Protein AF-0000000072897239 (afdb_homodimer)

Secondary structure (DSSP, 8-state):
--EEEESS--GGG-EEEEEEEE-TTS-EEEEEEEEEEEEEEEEEEE----EEE-TT--EEEEEEEEEESPPEEEEEETTEE----STTEEEEEEEEESSSEEEEEEEEESS--GGG-EEEEEEEEETTEEEEEEEEEEESEEEEE-----EEEETTS-EEEE--EEEES--EEEEEESSS--EEEEE-TT-EEE--/--EEEESS--GGG-EEEEEEEE-TTS-EEEEEEEEEEEEEEEEEEE----EEE-TT--EEEEEEEEEESPPEEEEEETTEE----STTEEEEEEEE-SSS-EEEEEEEESS--GGG-EEEEEEEEETTEEEEEEEEEEESEEEEE-----EEEETTS-EEEE--EEEES--EEEEEESSS--EEEEE-TT-EEE--

InterPro domains:
  IPR003598 Immunoglobulin subtype 2 [SM00408] (54-129)
  IPR003599 Immunoglobulin domain subtype [SM00409] (48-140)
  IPR007110 Immunoglobulin-like domain [PS50835] (1-36)
  IPR007110 Immunoglobulin-like domain [PS50835] (42-138)
  IPR013098 Immunoglobulin I-set [PF07679] (42-139)
  IPR013783 Immunoglobulin-like fold [G3DSA:2.60.40.10] (1-39)
  IPR013783 Immunoglobulin-like fold [G3DSA:2.60.40.10] (40-143)
  IPR036179 Immunoglobulin-like domain superfamily [SSF48726] (2-42)
  IPR036179 Immunoglobulin-like domain superfamily [SSF48726] (40-144)
  IPR050958 Cell Adhesion and Cytoskeletal Organization [PTHR45080] (2-177)

Nearest PDB structures (foldseek):
  2v6h-assembly1_A-2  TM=7.473E-01  e=6.442E-07  Homo sapiens
  8dfq-assembly1_B  TM=5.834E-01  e=1.265E-07  Homo sapiens
  2e9w-assembly1_A  TM=5.810E-01  e=1.752E-07  Homo sapiens
  2x1w-assembly2_L  TM=7.475E-01  e=8.253E-06  Homo sapiens
  4pgz-assembly1_C-2  TM=6.631E-01  e=2.244E-06  Homo sapiens

Radius of gyration: 27.44 Å; Cα contacts (8 Å, |Δi|>4): 1107; chains: 2; bounding box: 54×80×51 Å

Sequence (392 aa):
MGQLSISSVQREDEGIYQCLASNDEGDWAQASAQLAIGAFPPHLKETFSRQVVHPGSSVSLKCLVSGTPLPHFTWTLDGFPLSPVSERYFLGQQQQTGHDDLVVAHLNITHVRVEDGGNYKCVAENPVGRVEHSANLHIYGAPYVRRMSTVVGVGGKRLELPCPVAGYPIEAITWGKGDNKNEIAFAEFNQIVRKTMGQLSISSVQREDEGIYQCLASNDEGDWAQASAQLAIGAFPPHLKETFSRQVVHPGSSVSLKCLVSGTPLPHFTWTLDGFPLSPVSERYFLGQQQQTGHDDLVVAHLNITHVRVEDGGNYKCVAENPVGRVEHSANLHIYGAPYVRRMSTVVGVGGKRLELPCPVAGYPIEAITWGKGDNKNEIAFAEFNQIVRKT

pLDDT: mean 88.02, std 13.95, range [40.12, 98.25]

Organism: NCBI:txid35525

Structure (mmCIF, N/CA/C/O backbone):
data_AF-0000000072897239-model_v1
#
loop_
_entity.id
_entity.type
_entity.pdbx_description
1 polymer 'Down Syndrome cell adhesion molecule protein 1'
#
loop_
_atom_site.group_PDB
_atom_site.id
_atom_site.type_symbol
_atom_site.label_atom_id
_atom_site.label_alt_id
_atom_site.label_comp_id
_atom_site.label_asym_id
_atom_site.label_entity_id
_atom_site.label_seq_id
_atom_site.pdbx_PDB_ins_code
_atom_site.Cartn_x
_atom_site.Cartn_y
_atom_site.Cartn_z
_atom_site.occupancy
_atom_site.B_iso_or_equiv
_atom_site.auth_seq_id
_atom_site.auth_comp_id
_atom_site.auth_asym_id
_atom_site.auth_atom_id
_atom_site.pdbx_PDB_model_num
ATOM 1 N N . MET A 1 1 ? 5.539 -25.922 -4.047 1 64.06 1 MET A N 1
ATOM 2 C CA . MET A 1 1 ? 5.664 -24.812 -4.984 1 64.06 1 MET A CA 1
ATOM 3 C C . MET A 1 1 ? 7.102 -24.297 -5.023 1 64.06 1 MET A C 1
ATOM 5 O O . MET A 1 1 ? 7.824 -24.375 -4.027 1 64.06 1 MET A O 1
ATOM 9 N N . GLY A 1 2 ? 7.828 -24.422 -6.129 1 78.75 2 GLY A N 1
ATOM 10 C CA . GLY A 1 2 ? 9.211 -23.984 -6.266 1 78.75 2 GLY A CA 1
ATOM 11 C C . GLY A 1 2 ? 9.336 -22.531 -6.691 1 78.75 2 GLY A C 1
ATOM 12 O O . GLY A 1 2 ? 9 -22.172 -7.824 1 78.75 2 GLY A O 1
ATOM 13 N N . GLN A 1 3 ? 9.531 -21.594 -5.703 1 85 3 GLN A N 1
ATOM 14 C CA . GLN A 1 3 ? 9.656 -20.172 -6.004 1 85 3 GLN A CA 1
ATOM 15 C C . GLN A 1 3 ? 11.078 -19.672 -5.742 1 85 3 GLN A C 1
ATOM 17 O O . GLN A 1 3 ? 11.734 -20.141 -4.805 1 85 3 GLN A O 1
ATOM 22 N N . LEU A 1 4 ? 11.461 -18.875 -6.684 1 86.19 4 LEU A N 1
ATOM 23 C CA . LEU A 1 4 ? 12.703 -18.141 -6.457 1 86.19 4 LEU A CA 1
ATOM 24 C C . LEU A 1 4 ? 12.445 -16.844 -5.707 1 86.19 4 LEU A C 1
ATOM 26 O O . LEU A 1 4 ? 11.547 -16.078 -6.07 1 86.19 4 LEU A O 1
ATOM 30 N N . SER A 1 5 ? 13.195 -16.609 -4.645 1 88.38 5 SER A N 1
ATOM 31 C CA . SER A 1 5 ? 13.023 -15.398 -3.855 1 88.38 5 SER A CA 1
ATOM 32 C C . SER A 1 5 ? 14.281 -14.539 -3.891 1 88.38 5 SER A C 1
ATOM 34 O O . SER A 1 5 ? 15.383 -15.023 -3.627 1 88.38 5 SER A O 1
ATOM 36 N N . ILE A 1 6 ? 14.031 -13.383 -4.301 1 87.31 6 ILE A N 1
ATOM 37 C CA . ILE A 1 6 ? 15.086 -12.367 -4.238 1 87.31 6 ILE A CA 1
ATOM 38 C C . ILE A 1 6 ? 14.719 -11.312 -3.203 1 87.31 6 ILE A C 1
ATOM 40 O O . ILE A 1 6 ? 13.734 -10.586 -3.367 1 87.31 6 ILE A O 1
ATOM 44 N N . SER A 1 7 ? 15.406 -11.125 -2.188 1 90.38 7 SER A N 1
ATOM 45 C CA . SER A 1 7 ? 15.062 -10.258 -1.065 1 90.38 7 SER A CA 1
ATOM 46 C C . SER A 1 7 ? 15.078 -8.789 -1.476 1 90.38 7 SER A C 1
ATOM 48 O O . SER A 1 7 ? 14.211 -8.016 -1.058 1 90.38 7 SER A O 1
ATOM 50 N N . SER A 1 8 ? 16.109 -8.484 -2.162 1 91.88 8 SER A N 1
ATOM 51 C CA . SER A 1 8 ? 16.281 -7.117 -2.648 1 91.88 8 SER A CA 1
ATOM 52 C C . SER A 1 8 ? 16.859 -7.105 -4.062 1 91.88 8 SER A C 1
ATOM 54 O O . SER A 1 8 ? 18.047 -7.324 -4.254 1 91.88 8 SER A O 1
ATOM 56 N N . VAL A 1 9 ? 15.984 -6.828 -4.902 1 91.75 9 VAL A N 1
ATOM 57 C CA . VAL A 1 9 ? 16.359 -6.883 -6.312 1 91.75 9 VAL A CA 1
ATOM 58 C C . VAL A 1 9 ? 17.422 -5.816 -6.609 1 91.75 9 VAL A C 1
ATOM 60 O O . VAL A 1 9 ? 17.25 -4.656 -6.227 1 91.75 9 VAL A O 1
ATOM 63 N N . GLN A 1 10 ? 18.516 -6.219 -7.176 1 91.06 10 GLN A N 1
ATOM 64 C CA . GLN A 1 10 ? 19.594 -5.34 -7.613 1 91.06 10 GLN A CA 1
ATOM 65 C C . GLN A 1 10 ? 19.844 -5.484 -9.109 1 91.06 10 GLN A C 1
ATOM 67 O O . GLN A 1 10 ? 19.359 -6.426 -9.742 1 91.06 10 GLN A O 1
ATOM 72 N N . ARG A 1 11 ? 20.656 -4.555 -9.656 1 87.69 11 ARG A N 1
ATOM 73 C CA . ARG A 1 11 ? 20.953 -4.59 -11.086 1 87.69 11 ARG A CA 1
ATOM 74 C C . ARG A 1 11 ? 21.656 -5.898 -11.469 1 87.69 11 ARG A C 1
ATOM 76 O O . ARG A 1 11 ? 21.438 -6.422 -12.562 1 87.69 11 ARG A O 1
ATOM 83 N N . GLU A 1 12 ? 22.438 -6.465 -10.562 1 87.12 12 GLU A N 1
ATOM 84 C CA . GLU A 1 12 ? 23.172 -7.703 -10.812 1 87.12 12 GLU A CA 1
ATOM 85 C C . GLU A 1 12 ? 22.219 -8.891 -10.93 1 87.12 12 GLU A C 1
ATOM 87 O O . GLU A 1 12 ? 22.609 -9.953 -11.43 1 87.12 12 GLU A O 1
ATOM 92 N N . ASP A 1 13 ? 21.047 -8.672 -10.406 1 88.75 13 ASP A N 1
ATOM 93 C CA . ASP A 1 13 ? 20.094 -9.773 -10.438 1 88.75 13 ASP A CA 1
ATOM 94 C C . ASP A 1 13 ? 19.469 -9.922 -11.82 1 88.75 13 ASP A C 1
ATOM 96 O O . ASP A 1 13 ? 18.828 -10.938 -12.125 1 88.75 13 ASP A O 1
ATOM 100 N N . GLU A 1 14 ? 19.656 -8.938 -12.672 1 89.5 14 GLU A N 1
ATOM 101 C CA . GLU A 1 14 ? 19.125 -9.039 -14.023 1 89.5 14 GLU A CA 1
ATOM 102 C C . GLU A 1 14 ? 19.719 -10.234 -14.758 1 89.5 14 GLU A C 1
ATOM 104 O O . GLU A 1 14 ? 20.875 -10.578 -14.562 1 89.5 14 GLU A O 1
ATOM 109 N N . GLY A 1 15 ? 18.906 -10.906 -15.594 1 89.12 15 GLY A N 1
ATOM 110 C CA . GLY A 1 15 ? 19.375 -12.055 -16.375 1 89.12 15 GLY A CA 1
ATOM 111 C C . GLY A 1 15 ? 18.281 -13.078 -16.625 1 89.12 15 GLY A C 1
ATOM 112 O O . GLY A 1 15 ? 17.094 -12.797 -16.422 1 89.12 15 GLY A O 1
ATOM 113 N N . ILE A 1 16 ? 18.719 -14.172 -17.125 1 90.75 16 ILE A N 1
ATOM 114 C CA . ILE A 1 16 ? 17.781 -15.242 -17.469 1 90.75 16 ILE A CA 1
ATOM 115 C C . ILE A 1 16 ? 17.781 -16.297 -16.359 1 90.75 16 ILE A C 1
ATOM 117 O O . ILE A 1 16 ? 18.828 -16.781 -15.945 1 90.75 16 ILE A O 1
ATOM 121 N N . TYR A 1 17 ? 16.656 -16.531 -15.875 1 89.56 17 TYR A N 1
ATOM 122 C CA . TYR A 1 17 ? 16.469 -17.562 -14.859 1 89.56 17 TYR A CA 1
ATOM 123 C C . TYR A 1 17 ? 15.688 -18.75 -15.43 1 89.56 17 TYR A C 1
ATOM 125 O O . TYR A 1 17 ? 14.742 -18.562 -16.203 1 89.56 17 TYR A O 1
ATOM 133 N N . GLN A 1 18 ? 16.141 -19.922 -15.031 1 89.88 18 GLN A N 1
ATOM 134 C CA . GLN A 1 18 ? 15.508 -21.156 -15.523 1 89.88 18 GLN A CA 1
ATOM 135 C C . GLN A 1 18 ? 15.078 -22.047 -14.367 1 89.88 18 GLN A C 1
ATOM 137 O O . GLN A 1 18 ? 15.812 -22.219 -13.391 1 89.88 18 GLN A O 1
ATOM 142 N N . CYS A 1 19 ? 13.898 -22.5 -14.391 1 90.38 19 CYS A N 1
ATOM 143 C CA . CYS A 1 19 ? 13.461 -23.484 -13.414 1 90.38 19 CYS A CA 1
ATOM 144 C C . CYS A 1 19 ? 13.234 -24.844 -14.086 1 90.38 19 CYS A C 1
ATOM 146 O O . CYS A 1 19 ? 12.828 -24.906 -15.242 1 90.38 19 CYS A O 1
ATOM 148 N N . LEU A 1 20 ? 13.602 -25.906 -13.367 1 90.69 20 LEU A N 1
ATOM 149 C CA . LEU A 1 20 ? 13.484 -27.281 -13.828 1 90.69 20 LEU A CA 1
ATOM 150 C C . LEU A 1 20 ? 12.68 -28.125 -12.828 1 90.69 20 LEU A C 1
ATOM 152 O O . LEU A 1 20 ? 12.984 -28.125 -11.633 1 90.69 20 LEU A O 1
ATOM 156 N N . ALA A 1 21 ? 11.633 -28.719 -13.258 1 91.56 21 ALA A N 1
ATOM 157 C CA . ALA A 1 21 ? 10.836 -29.625 -12.445 1 91.56 21 ALA A CA 1
ATOM 158 C C . ALA A 1 21 ? 11 -31.062 -12.898 1 91.56 21 ALA A C 1
ATOM 160 O O . ALA A 1 21 ? 11.039 -31.344 -14.102 1 91.56 21 ALA A O 1
ATOM 161 N N . SER A 1 22 ? 11.172 -31.938 -11.914 1 91.44 22 SER A N 1
ATOM 162 C CA . SER A 1 22 ? 11.336 -33.344 -12.25 1 91.44 22 SER A CA 1
ATOM 163 C C . SER A 1 22 ? 10.547 -34.25 -11.305 1 91.44 22 SER A C 1
ATOM 165 O O . SER A 1 22 ? 10.18 -33.812 -10.203 1 91.44 22 SER A O 1
ATOM 167 N N . ASN A 1 23 ? 10.18 -35.406 -11.812 1 91.62 23 ASN A N 1
ATOM 168 C CA . ASN A 1 23 ? 9.562 -36.406 -10.961 1 91.62 23 ASN A CA 1
ATOM 169 C C . ASN A 1 23 ? 10.477 -37.625 -10.758 1 91.62 23 ASN A C 1
ATOM 171 O O . ASN A 1 23 ? 11.625 -37.594 -11.203 1 91.62 23 ASN A O 1
ATOM 175 N N . ASP A 1 24 ? 9.992 -38.594 -10.023 1 91.56 24 ASP A N 1
ATOM 176 C CA . ASP A 1 24 ? 10.812 -39.75 -9.656 1 91.56 24 ASP A CA 1
ATOM 177 C C . ASP A 1 24 ? 10.945 -40.719 -10.82 1 91.56 24 ASP A C 1
ATOM 179 O O . ASP A 1 24 ? 11.805 -41.625 -10.805 1 91.56 24 ASP A O 1
ATOM 183 N N . GLU A 1 25 ? 10.164 -40.656 -11.891 1 94.25 25 GLU A N 1
ATOM 184 C CA . GLU A 1 25 ? 10.188 -41.531 -13.055 1 94.25 25 GLU A CA 1
ATOM 185 C C . GLU A 1 25 ? 11.211 -41.062 -14.086 1 94.25 25 GLU A C 1
ATOM 187 O O . GLU A 1 25 ? 11.43 -41.719 -15.102 1 94.25 25 GLU A O 1
ATOM 192 N N . GLY A 1 26 ? 11.703 -39.906 -13.875 1 91.12 26 GLY A N 1
ATOM 193 C CA . GLY A 1 26 ? 12.734 -39.406 -14.773 1 91.12 26 GLY A CA 1
ATOM 194 C C . GLY A 1 26 ? 12.211 -38.375 -15.742 1 91.12 26 GLY A C 1
ATOM 195 O O . GLY A 1 26 ? 12.961 -37.875 -16.594 1 91.12 26 GLY A O 1
ATOM 196 N N . ASP A 1 27 ? 10.945 -38.125 -15.695 1 94.75 27 ASP A N 1
ATOM 197 C CA . ASP A 1 27 ? 10.398 -37.062 -16.531 1 94.75 27 ASP A CA 1
ATOM 198 C C . ASP A 1 27 ? 10.789 -35.656 -16 1 94.75 27 ASP A C 1
ATOM 200 O O . ASP A 1 27 ? 10.945 -35.5 -14.797 1 94.75 27 ASP A O 1
ATOM 204 N N . TRP A 1 28 ? 11.023 -34.656 -16.953 1 92.75 28 TRP A N 1
ATOM 205 C CA . TRP A 1 28 ? 11.367 -33.312 -16.516 1 92.75 28 TRP A CA 1
ATOM 206 C C . TRP A 1 28 ? 10.828 -32.281 -17.484 1 92.75 28 TRP A C 1
ATOM 208 O O . TRP A 1 28 ? 10.469 -32.594 -18.625 1 92.75 28 TRP A O 1
ATOM 218 N N . ALA A 1 29 ? 10.648 -31.078 -17.016 1 94.81 29 ALA A N 1
ATOM 219 C CA . ALA A 1 29 ? 10.258 -29.906 -17.797 1 94.81 29 ALA A CA 1
ATOM 220 C C . ALA A 1 29 ? 10.914 -28.641 -17.25 1 94.81 29 ALA A C 1
ATOM 222 O O . ALA A 1 29 ? 11.32 -28.594 -16.078 1 94.81 29 ALA A O 1
ATOM 223 N N . GLN A 1 30 ? 11.117 -27.672 -18.109 1 91.38 30 GLN A N 1
ATOM 224 C CA . GLN A 1 30 ? 11.789 -26.453 -17.688 1 91.38 30 GLN A CA 1
ATOM 225 C C . GLN A 1 30 ? 11.219 -25.219 -18.391 1 91.38 30 GLN A C 1
ATOM 227 O O . GLN A 1 30 ? 10.547 -25.359 -19.422 1 91.38 30 GLN A O 1
ATOM 232 N N . ALA A 1 31 ? 11.367 -24.109 -17.844 1 93 31 ALA A N 1
ATOM 233 C CA . ALA A 1 31 ? 11.055 -22.828 -18.469 1 93 31 ALA A CA 1
ATOM 234 C C . ALA A 1 31 ? 12 -21.734 -17.953 1 93 31 ALA A C 1
ATOM 236 O O . ALA A 1 31 ? 12.695 -21.922 -16.969 1 93 31 ALA A O 1
ATOM 237 N N . SER A 1 32 ? 12.078 -20.719 -18.75 1 91.62 32 SER A N 1
ATOM 238 C CA . SER A 1 32 ? 12.977 -19.625 -18.391 1 91.62 32 SER A CA 1
ATOM 239 C C . SER A 1 32 ? 12.25 -18.281 -18.422 1 91.62 32 SER A C 1
ATOM 241 O O . SER A 1 32 ? 11.25 -18.125 -19.125 1 91.62 32 SER A O 1
ATOM 243 N N . ALA A 1 33 ? 12.734 -17.406 -17.625 1 91.88 33 ALA A N 1
ATOM 244 C CA . ALA A 1 33 ? 12.227 -16.031 -17.609 1 91.88 33 ALA A CA 1
ATOM 245 C C . ALA A 1 33 ? 13.375 -15.023 -17.5 1 91.88 33 ALA A C 1
ATOM 247 O O . ALA A 1 33 ? 14.367 -15.281 -16.828 1 91.88 33 ALA A O 1
ATOM 248 N N . GLN A 1 34 ? 13.18 -14.023 -18.25 1 93.44 34 GLN A N 1
ATOM 249 C CA . GLN A 1 34 ? 14.117 -12.922 -18.125 1 93.44 34 GLN A CA 1
ATOM 250 C C . GLN A 1 34 ? 13.695 -11.961 -17.016 1 93.44 34 GLN A C 1
ATOM 252 O O . GLN A 1 34 ? 12.539 -11.539 -16.969 1 93.44 34 GLN A O 1
ATOM 257 N N . LEU A 1 35 ? 14.609 -11.664 -16.125 1 91.5 35 LEU A N 1
ATOM 258 C CA . LEU A 1 35 ? 14.375 -10.664 -15.094 1 91.5 35 LEU A CA 1
ATOM 259 C C . LEU A 1 35 ? 15.031 -9.336 -15.453 1 91.5 35 LEU A C 1
ATOM 261 O O . LEU A 1 35 ? 16.25 -9.281 -15.656 1 91.5 35 LEU A O 1
ATOM 265 N N . ALA A 1 36 ? 14.195 -8.43 -15.602 1 94 36 ALA A N 1
ATOM 266 C CA . ALA A 1 36 ? 14.664 -7.066 -15.82 1 94 36 ALA A CA 1
ATOM 267 C C . ALA A 1 36 ? 14.281 -6.164 -14.648 1 94 36 ALA A C 1
ATOM 269 O O . ALA A 1 36 ? 13.375 -6.484 -13.883 1 94 36 ALA A O 1
ATOM 270 N N . ILE A 1 37 ? 15.086 -5.188 -14.414 1 90.38 37 ILE A N 1
ATOM 271 C CA . ILE A 1 37 ? 14.766 -4.176 -13.414 1 90.38 37 ILE A CA 1
ATOM 272 C C . ILE A 1 37 ? 14.383 -2.871 -14.102 1 90.38 37 ILE A C 1
ATOM 274 O O . ILE A 1 37 ? 15.156 -2.32 -14.883 1 90.38 37 ILE A O 1
ATOM 278 N N . GLY A 1 38 ? 13.133 -2.508 -13.805 1 87.19 38 GLY A N 1
ATOM 279 C CA . GLY A 1 38 ? 12.633 -1.42 -14.625 1 87.19 38 GLY A CA 1
ATOM 280 C C . GLY A 1 38 ? 12.383 -0.143 -13.844 1 87.19 38 GLY A C 1
ATOM 281 O O . GLY A 1 38 ? 12.203 0.926 -14.43 1 87.19 38 GLY A O 1
ATOM 282 N N . ALA A 1 39 ? 12.391 -0.309 -12.586 1 91.88 39 ALA A N 1
ATOM 283 C CA . ALA A 1 39 ? 12.008 0.884 -11.836 1 91.88 39 ALA A CA 1
ATOM 284 C C . ALA A 1 39 ? 12.602 0.86 -10.43 1 91.88 39 ALA A C 1
ATOM 286 O O . ALA A 1 39 ? 12.93 -0.207 -9.906 1 91.88 39 ALA A O 1
ATOM 287 N N . PHE A 1 40 ? 12.844 2.006 -9.883 1 92.12 40 PHE A N 1
ATOM 288 C CA . PHE A 1 40 ? 13.312 2.205 -8.516 1 92.12 40 PHE A CA 1
ATOM 289 C C . PHE A 1 40 ? 12.391 3.148 -7.758 1 92.12 40 PHE A C 1
ATOM 291 O O . PHE A 1 40 ? 12.055 4.227 -8.25 1 92.12 40 PHE A O 1
ATOM 298 N N . PRO A 1 41 ? 11.93 2.703 -6.602 1 94.81 41 PRO A N 1
ATOM 299 C CA . PRO A 1 41 ? 11.031 3.553 -5.812 1 94.81 41 PRO A CA 1
ATOM 300 C C . PRO A 1 41 ? 11.703 4.836 -5.336 1 94.81 41 PRO A C 1
ATOM 302 O O . PRO A 1 41 ? 12.93 4.926 -5.32 1 94.81 41 PRO A O 1
ATOM 305 N N . PRO A 1 42 ? 10.891 5.816 -5.02 1 96 42 PRO A N 1
ATOM 306 C CA . PRO A 1 42 ? 11.445 7.074 -4.527 1 96 42 PRO A CA 1
ATOM 307 C C . PRO A 1 42 ? 12.133 6.926 -3.17 1 96 42 PRO A C 1
ATOM 309 O O . PRO A 1 42 ? 11.672 6.156 -2.322 1 96 42 PRO A O 1
ATOM 312 N N . HIS A 1 43 ? 13.297 7.621 -3.057 1 95.12 43 HIS A N 1
ATOM 313 C CA . HIS A 1 43 ? 14.008 7.711 -1.785 1 95.12 43 HIS A CA 1
ATOM 314 C C . HIS A 1 43 ? 14.352 9.156 -1.445 1 95.12 43 HIS A C 1
ATOM 316 O O . HIS A 1 43 ? 14.844 9.898 -2.299 1 95.12 43 HIS A O 1
ATOM 322 N N . LEU A 1 44 ? 14.055 9.492 -0.243 1 96.94 44 LEU A N 1
ATOM 323 C CA . LEU A 1 44 ? 14.375 10.844 0.205 1 96.94 44 LEU A CA 1
ATOM 324 C C . LEU A 1 44 ? 15.883 11.016 0.374 1 96.94 44 LEU A C 1
ATOM 326 O O . LEU A 1 44 ? 16.531 10.203 1.035 1 96.94 44 LEU A O 1
ATOM 330 N N . LYS A 1 45 ? 16.438 11.945 -0.216 1 95.69 45 LYS A N 1
ATOM 331 C CA . LYS A 1 45 ? 17.859 12.25 -0.087 1 95.69 45 LYS A CA 1
ATOM 332 C C . LYS A 1 45 ? 18.078 13.445 0.841 1 95.69 45 LYS A C 1
ATOM 334 O O . LYS A 1 45 ? 19.016 13.453 1.632 1 95.69 45 LYS A O 1
ATOM 339 N N . GLU A 1 46 ? 17.312 14.492 0.711 1 96.31 46 GLU A N 1
ATOM 340 C CA . GLU A 1 46 ? 17.312 15.664 1.584 1 96.31 46 GLU A CA 1
ATOM 341 C C . GLU A 1 46 ? 15.891 16.094 1.939 1 96.31 46 GLU A C 1
ATOM 343 O O . GLU A 1 46 ? 14.977 15.938 1.13 1 96.31 46 GLU A O 1
ATOM 348 N N . THR A 1 47 ? 15.711 16.547 3.141 1 97.5 47 THR A N 1
ATOM 349 C CA . THR A 1 47 ? 14.398 16.984 3.607 1 97.5 47 THR A CA 1
ATOM 350 C C . THR A 1 47 ? 14.508 18.281 4.395 1 97.5 47 THR A C 1
ATOM 352 O O . THR A 1 47 ? 15.609 18.75 4.691 1 97.5 47 THR A O 1
ATOM 355 N N . PHE A 1 48 ? 13.453 18.953 4.578 1 97.94 48 PHE A N 1
ATOM 356 C CA . PHE A 1 48 ? 13.406 20.188 5.363 1 97.94 48 PHE A CA 1
ATOM 357 C C . PHE A 1 48 ? 13.125 19.875 6.832 1 97.94 48 PHE A C 1
ATOM 359 O O . PHE A 1 48 ? 12.68 18.781 7.168 1 97.94 48 PHE A O 1
ATOM 366 N N . SER A 1 49 ? 13.484 20.766 7.684 1 97.19 49 SER A N 1
ATOM 367 C CA . SER A 1 49 ? 13.305 20.594 9.117 1 97.19 49 SER A CA 1
ATOM 368 C C . SER A 1 49 ? 12.281 21.578 9.68 1 97.19 49 SER A C 1
ATOM 370 O O . SER A 1 49 ? 11.812 22.453 8.961 1 97.19 49 SER A O 1
ATOM 372 N N . ARG A 1 50 ? 11.93 21.375 10.875 1 96.25 50 ARG A N 1
ATOM 373 C CA . ARG A 1 50 ? 11.039 22.266 11.602 1 96.25 50 ARG A CA 1
ATOM 374 C C . ARG A 1 50 ? 11.602 23.688 11.641 1 96.25 50 ARG A C 1
ATOM 376 O O . ARG A 1 50 ? 12.812 23.875 11.812 1 96.25 50 ARG A O 1
ATOM 383 N N . GLN A 1 51 ? 10.781 24.688 11.508 1 96.88 51 GLN A N 1
ATOM 384 C CA . GLN A 1 51 ? 11.172 26.094 11.578 1 96.88 51 GLN A CA 1
ATOM 385 C C . GLN A 1 51 ? 10.211 26.891 12.453 1 96.88 51 GLN A C 1
ATOM 387 O O . GLN A 1 51 ? 9.016 26.578 12.516 1 96.88 51 GLN A O 1
ATOM 392 N N . VAL A 1 52 ? 10.711 27.797 13.18 1 96.94 52 VAL A N 1
ATOM 393 C CA . VAL A 1 52 ? 9.945 28.781 13.945 1 96.94 52 VAL A CA 1
ATOM 394 C C . VAL A 1 52 ? 10.32 30.203 13.484 1 96.94 52 VAL A C 1
ATOM 396 O O . VAL A 1 52 ? 11.469 30.625 13.617 1 96.94 52 VAL A O 1
ATOM 399 N N . VAL A 1 53 ? 9.352 30.953 12.961 1 98.25 53 VAL A N 1
ATOM 400 C CA . VAL A 1 53 ? 9.688 32.25 12.359 1 98.25 53 VAL A CA 1
ATOM 401 C C . VAL A 1 53 ? 8.664 33.281 12.781 1 98.25 53 VAL A C 1
ATOM 403 O O . VAL A 1 53 ? 7.656 32.969 13.406 1 98.25 53 VAL A O 1
ATOM 406 N N . HIS A 1 54 ? 8.969 34.594 12.516 1 98.25 54 HIS A N 1
ATOM 407 C CA . HIS A 1 54 ? 8.055 35.719 12.75 1 98.25 54 HIS A CA 1
ATOM 408 C C . HIS A 1 54 ? 7.281 36.062 11.484 1 98.25 54 HIS A C 1
ATOM 410 O O . HIS A 1 54 ? 7.793 35.906 10.375 1 98.25 54 HIS A O 1
ATOM 416 N N . PRO A 1 55 ? 6.039 36.531 11.68 1 97.88 55 PRO A N 1
ATOM 417 C CA . PRO A 1 55 ? 5.312 37.031 10.5 1 97.88 55 PRO A CA 1
ATOM 418 C C . PRO A 1 55 ? 6.121 38.031 9.68 1 97.88 55 PRO A C 1
ATOM 420 O O . PRO A 1 55 ? 6.879 38.812 10.234 1 97.88 55 PRO A O 1
ATOM 423 N N . GLY A 1 56 ? 5.934 37.969 8.422 1 97.19 56 GLY A N 1
ATOM 424 C CA . GLY A 1 56 ? 6.648 38.875 7.535 1 97.19 56 GLY A CA 1
ATOM 425 C C . GLY A 1 56 ? 7.914 38.281 6.957 1 97.19 56 GLY A C 1
ATOM 426 O O . GLY A 1 56 ? 8.461 38.781 5.977 1 97.19 56 GLY A O 1
ATOM 427 N N . SER A 1 57 ? 8.352 37.156 7.523 1 97.12 57 SER A N 1
ATOM 428 C CA . SER A 1 57 ? 9.555 36.469 7.059 1 97.12 57 SER A CA 1
ATOM 429 C C . SER A 1 57 ? 9.273 35.656 5.789 1 97.12 57 SER A C 1
ATOM 431 O O . SER A 1 57 ? 8.117 35.531 5.367 1 97.12 57 SER A O 1
ATOM 433 N N . SER A 1 58 ? 10.344 35.281 5.16 1 97.62 58 SER A N 1
ATOM 434 C CA . SER A 1 58 ? 10.25 34.344 4.051 1 97.62 58 SER A CA 1
ATOM 435 C C . SER A 1 58 ? 10.766 32.938 4.457 1 97.62 58 SER A C 1
ATOM 437 O O . SER A 1 58 ? 11.727 32.844 5.215 1 97.62 58 SER A O 1
ATOM 439 N N . VAL A 1 59 ? 10.039 31.922 3.879 1 97.44 59 VAL A N 1
ATOM 440 C CA . VAL A 1 59 ? 10.406 30.547 4.23 1 97.44 59 VAL A CA 1
ATOM 441 C C . VAL A 1 59 ? 10.594 29.719 2.961 1 97.44 59 VAL A C 1
ATOM 443 O O . VAL A 1 59 ? 9.844 29.875 1.995 1 97.44 59 VAL A O 1
ATOM 446 N N . SER A 1 60 ? 11.625 28.844 3.004 1 96.94 60 SER A N 1
ATOM 447 C CA . SER A 1 60 ? 11.891 27.922 1.901 1 96.94 60 SER A CA 1
ATOM 448 C C . SER A 1 60 ? 11.969 26.484 2.389 1 96.94 60 SER A C 1
ATOM 450 O O . SER A 1 60 ? 12.719 26.172 3.322 1 96.94 60 SER A O 1
ATOM 452 N N . LEU A 1 61 ? 11.164 25.609 1.824 1 97.5 61 LEU A N 1
ATOM 453 C CA . LEU A 1 61 ? 11.203 24.172 2.094 1 97.5 61 LEU A CA 1
ATOM 454 C C . LEU A 1 61 ? 11.648 23.406 0.86 1 97.5 61 LEU A C 1
ATOM 456 O O . LEU A 1 61 ? 11.258 23.734 -0.262 1 97.5 61 LEU A O 1
ATOM 460 N N . LYS A 1 62 ? 12.438 22.391 1.112 1 97.38 62 LYS A N 1
ATOM 461 C CA . LYS A 1 62 ? 13 21.641 -0.012 1 97.38 62 LYS A CA 1
ATOM 462 C C . LYS A 1 62 ? 12.977 20.141 0.259 1 97.38 62 LYS A C 1
ATOM 464 O O . LYS A 1 62 ? 13.273 19.703 1.373 1 97.38 62 LYS A O 1
ATOM 469 N N . CYS A 1 63 ? 12.656 19.328 -0.748 1 97.88 63 CYS A N 1
ATOM 470 C CA . CYS A 1 63 ? 12.75 17.875 -0.736 1 97.88 63 CYS A CA 1
ATOM 471 C C . CYS A 1 63 ? 13.5 17.359 -1.963 1 97.88 63 CYS A C 1
ATOM 473 O O . CYS A 1 63 ? 13.148 17.719 -3.094 1 97.88 63 CYS A O 1
ATOM 475 N N . LEU A 1 64 ? 14.539 16.641 -1.691 1 97.38 64 LEU A N 1
ATOM 476 C CA . LEU A 1 64 ? 15.305 16 -2.752 1 97.38 64 LEU A CA 1
ATOM 477 C C . LEU A 1 64 ? 15.055 14.5 -2.775 1 97.38 64 LEU A C 1
ATOM 479 O O . LEU A 1 64 ? 15.234 13.82 -1.765 1 97.38 64 LEU A O 1
ATOM 483 N N . VAL A 1 65 ? 14.609 14.023 -3.887 1 96.62 65 VAL A N 1
ATOM 484 C CA . VAL A 1 65 ? 14.219 12.625 -3.951 1 96.62 65 VAL A CA 1
ATOM 485 C C . VAL A 1 65 ? 14.844 11.969 -5.18 1 96.62 65 VAL A C 1
ATOM 487 O O . VAL A 1 65 ? 14.953 12.602 -6.238 1 96.62 65 VAL A O 1
ATOM 490 N N . SER A 1 66 ? 15.281 10.75 -5.008 1 94.75 66 SER A N 1
ATOM 491 C CA . SER A 1 66 ? 15.695 9.914 -6.125 1 94.75 66 SER A CA 1
ATOM 492 C C . SER A 1 66 ? 14.586 8.953 -6.539 1 94.75 66 SER A C 1
ATOM 494 O O . SER A 1 66 ? 13.602 8.781 -5.812 1 94.75 66 SER A O 1
ATOM 496 N N . GLY A 1 67 ? 14.664 8.406 -7.719 1 93.06 67 GLY A N 1
ATOM 497 C CA . GLY A 1 67 ? 13.734 7.398 -8.203 1 93.06 67 GLY A CA 1
ATOM 498 C C . GLY A 1 67 ? 13.734 7.258 -9.711 1 93.06 67 GLY A C 1
ATOM 499 O O . GLY A 1 67 ? 14.117 8.188 -10.43 1 93.06 67 GLY A O 1
ATOM 500 N N . THR A 1 68 ? 13.336 6.125 -10.148 1 90.44 68 THR A N 1
ATOM 501 C CA . THR A 1 68 ? 13.18 5.836 -11.57 1 90.44 68 THR A CA 1
ATOM 502 C C . THR A 1 68 ? 11.836 5.156 -11.836 1 90.44 68 THR A C 1
ATOM 504 O O . THR A 1 68 ? 11.609 4.031 -11.391 1 90.44 68 THR A O 1
ATOM 507 N N . PRO A 1 69 ? 10.992 5.699 -12.633 1 92.56 69 PRO A N 1
ATOM 508 C CA . PRO A 1 69 ? 11.094 7.047 -13.188 1 92.56 69 PRO A CA 1
ATOM 509 C C . PRO A 1 69 ? 11.109 8.133 -12.117 1 92.56 69 PRO A C 1
ATOM 511 O O . PRO A 1 69 ? 10.812 7.855 -10.953 1 92.56 69 PRO A O 1
ATOM 514 N N . LEU A 1 70 ? 11.484 9.32 -12.5 1 94.38 70 LEU A N 1
ATOM 515 C CA . LEU A 1 70 ? 11.516 10.43 -11.547 1 94.38 70 LEU A CA 1
ATOM 516 C C . LEU A 1 70 ? 10.133 10.664 -10.945 1 94.38 70 LEU A C 1
ATOM 518 O O . LEU A 1 70 ? 9.133 10.719 -11.672 1 94.38 70 LEU A O 1
ATOM 522 N N . PRO A 1 71 ? 10.078 10.789 -9.656 1 95.69 71 PRO A N 1
ATOM 523 C CA . PRO A 1 71 ? 8.766 10.945 -9.016 1 95.69 71 PRO A CA 1
ATOM 524 C C . PRO A 1 71 ? 8.18 12.336 -9.203 1 95.69 71 PRO A C 1
ATOM 526 O O . PRO A 1 71 ? 8.891 13.273 -9.57 1 95.69 71 PRO A O 1
ATOM 529 N N . HIS A 1 72 ? 6.926 12.43 -9.078 1 95.5 72 HIS A N 1
ATOM 530 C CA . HIS A 1 72 ? 6.207 13.703 -9.031 1 95.5 72 HIS A CA 1
ATOM 531 C C . HIS A 1 72 ? 5.922 14.109 -7.59 1 95.5 72 HIS A C 1
ATOM 533 O O . HIS A 1 72 ? 5.738 13.258 -6.719 1 95.5 72 HIS A O 1
ATOM 539 N N . PHE A 1 73 ? 5.883 15.43 -7.41 1 95.56 73 PHE A N 1
ATOM 540 C CA . PHE A 1 73 ? 5.715 15.914 -6.047 1 95.56 73 PHE A CA 1
ATOM 541 C C . PHE A 1 73 ? 4.324 16.516 -5.855 1 95.56 73 PHE A C 1
ATOM 543 O O . PHE A 1 73 ? 3.785 17.141 -6.762 1 95.56 73 PHE A O 1
ATOM 550 N N . THR A 1 74 ? 3.828 16.375 -4.664 1 95.69 74 THR A N 1
ATOM 551 C CA . THR A 1 74 ? 2.682 17.125 -4.145 1 95.69 74 THR A CA 1
ATOM 552 C C . THR A 1 74 ? 2.965 17.641 -2.738 1 95.69 74 THR A C 1
ATOM 554 O O . THR A 1 74 ? 3.789 17.078 -2.018 1 95.69 74 THR A O 1
ATOM 557 N N . TRP A 1 75 ? 2.35 18.719 -2.451 1 95.94 75 TRP A N 1
ATOM 558 C CA . TRP A 1 75 ? 2.498 19.312 -1.126 1 95.94 75 TRP A CA 1
ATOM 559 C C . TRP A 1 75 ? 1.159 19.359 -0.396 1 95.94 75 TRP A C 1
ATOM 561 O O . TRP A 1 75 ? 0.118 19.594 -1.01 1 95.94 75 TRP A O 1
ATOM 571 N N . THR A 1 76 ? 1.247 19.078 0.896 1 94.88 76 THR A N 1
ATOM 572 C CA . THR A 1 76 ? 0.052 19.219 1.718 1 94.88 76 THR A CA 1
ATOM 573 C C . THR A 1 76 ? 0.35 20.062 2.959 1 94.88 76 THR A C 1
ATOM 575 O O . THR A 1 76 ? 1.494 20.109 3.414 1 94.88 76 THR A O 1
ATOM 578 N N . LEU A 1 77 ? -0.566 20.75 3.416 1 93.75 77 LEU A N 1
ATOM 579 C CA . LEU A 1 77 ? -0.568 21.469 4.688 1 93.75 77 LEU A CA 1
ATOM 580 C C . LEU A 1 77 ? -1.64 20.922 5.621 1 93.75 77 LEU A C 1
ATOM 582 O O . LEU A 1 77 ? -2.832 21 5.316 1 93.75 77 LEU A O 1
ATOM 586 N N . ASP A 1 78 ? -1.165 20.359 6.699 1 91.5 78 ASP A N 1
ATOM 587 C CA . ASP A 1 78 ? -2.045 19.734 7.68 1 91.5 78 ASP A CA 1
ATOM 588 C C . ASP A 1 78 ? -2.953 18.703 7.016 1 91.5 78 ASP A C 1
ATOM 590 O O . ASP A 1 78 ? -4.148 18.625 7.312 1 91.5 78 ASP A O 1
ATOM 594 N N . GLY A 1 79 ? -2.449 18 5.996 1 88.62 79 GLY A N 1
ATOM 595 C CA . GLY A 1 79 ? -3.162 16.906 5.359 1 88.62 79 GLY A CA 1
ATOM 596 C C . GLY A 1 79 ? -3.996 17.344 4.172 1 88.62 79 GLY A C 1
ATOM 597 O O . GLY A 1 79 ? -4.59 16.516 3.48 1 88.62 79 GLY A O 1
ATOM 598 N N . PHE A 1 80 ? -4.035 18.641 3.906 1 87.88 80 PHE A N 1
ATOM 599 C CA . PHE A 1 80 ? -4.805 19.156 2.781 1 87.88 80 PHE A CA 1
ATOM 600 C C . PHE A 1 80 ? -3.879 19.641 1.668 1 87.88 80 PHE A C 1
ATOM 602 O O . PHE A 1 80 ? -2.83 20.234 1.936 1 87.88 80 PHE A O 1
ATOM 609 N N . PRO A 1 81 ? -4.309 19.328 0.469 1 90.81 81 PRO A N 1
ATOM 610 C CA . PRO A 1 81 ? -3.461 19.75 -0.65 1 90.81 81 PRO A CA 1
ATOM 611 C C . PRO A 1 81 ? -3.184 21.25 -0.645 1 90.81 81 PRO A C 1
ATOM 613 O O . PRO A 1 81 ? -4.082 22.047 -0.366 1 90.81 81 PRO A O 1
ATOM 616 N N . LEU A 1 82 ? -1.909 21.5 -0.854 1 89.88 82 LEU A N 1
ATOM 617 C CA . LEU A 1 82 ? -1.516 22.906 -0.964 1 89.88 82 LEU A CA 1
ATOM 618 C C . LEU A 1 82 ? -1.716 23.406 -2.387 1 89.88 82 LEU A C 1
ATOM 620 O O . LEU A 1 82 ? -1.166 22.844 -3.336 1 89.88 82 LEU A O 1
ATOM 624 N N . SER A 1 83 ? -2.799 24.094 -2.641 1 76.56 83 SER A N 1
ATOM 625 C CA . SER A 1 83 ? -3.012 24.688 -3.957 1 76.56 83 SER A CA 1
ATOM 626 C C . SER A 1 83 ? -2.654 26.156 -3.963 1 76.56 83 SER A C 1
ATOM 628 O O . SER A 1 83 ? -3.213 26.953 -3.191 1 76.56 83 SER A O 1
ATOM 630 N N . PRO A 1 84 ? -1.516 26.484 -4.422 1 64.75 84 PRO A N 1
ATOM 631 C CA . PRO A 1 84 ? -1.079 27.875 -4.297 1 64.75 84 PRO A CA 1
ATOM 632 C C . PRO A 1 84 ? -2.068 28.859 -4.914 1 64.75 84 PRO A C 1
ATOM 634 O O . PRO A 1 84 ? -2.289 28.844 -6.129 1 64.75 84 PRO A O 1
ATOM 637 N N . VAL A 1 85 ? -3.074 29.188 -4.246 1 63.03 85 VAL A N 1
ATOM 638 C CA . VAL A 1 85 ? -3.955 30.25 -4.75 1 63.03 85 VAL A CA 1
ATOM 639 C C . VAL A 1 85 ? -3.33 31.609 -4.488 1 63.03 85 VAL A C 1
ATOM 641 O O . VAL A 1 85 ? -3.68 32.594 -5.148 1 63.03 85 VAL A O 1
ATOM 644 N N . SER A 1 86 ? -2.35 31.609 -3.615 1 76.62 86 SER A N 1
ATOM 645 C CA . SER A 1 86 ? -1.829 32.906 -3.238 1 76.62 86 SER A CA 1
ATOM 646 C C . SER A 1 86 ? -0.494 33.188 -3.92 1 76.62 86 SER A C 1
ATOM 648 O O . SER A 1 86 ? 0.286 32.281 -4.172 1 76.62 86 SER A O 1
ATOM 650 N N . GLU A 1 87 ? -0.268 34.438 -4.406 1 87.31 87 GLU A N 1
ATOM 651 C CA . GLU A 1 87 ? 0.963 34.906 -5.039 1 87.31 87 GLU A CA 1
ATOM 652 C C . GLU A 1 87 ? 2.156 34.75 -4.102 1 87.31 87 GLU A C 1
ATOM 654 O O . GLU A 1 87 ? 3.309 34.812 -4.539 1 87.31 87 GLU A O 1
ATOM 659 N N . ARG A 1 88 ? 1.871 34.469 -2.801 1 92.44 88 ARG A N 1
ATOM 660 C CA . ARG A 1 88 ? 2.961 34.375 -1.835 1 92.44 88 ARG A CA 1
ATOM 661 C C . ARG A 1 88 ? 3.605 33 -1.854 1 92.44 88 ARG A C 1
ATOM 663 O O . ARG A 1 88 ? 4.715 32.812 -1.345 1 92.44 88 ARG A O 1
ATOM 670 N N . TYR A 1 89 ? 2.812 32.062 -2.408 1 92.81 89 TYR A N 1
ATOM 671 C CA . TYR A 1 89 ? 3.316 30.703 -2.457 1 92.81 89 TYR A CA 1
ATOM 672 C C . TYR A 1 89 ? 3.91 30.391 -3.824 1 92.81 89 TYR A C 1
ATOM 674 O O . TYR A 1 89 ? 3.273 30.625 -4.852 1 92.81 89 TYR A O 1
ATOM 682 N N . PHE A 1 90 ? 5.117 29.906 -3.807 1 92.75 90 PHE A N 1
ATOM 683 C CA . PHE A 1 90 ? 5.75 29.469 -5.043 1 92.75 90 PHE A CA 1
ATOM 684 C C . PHE A 1 90 ? 6.199 28.016 -4.934 1 92.75 90 PHE A C 1
ATOM 686 O O . PHE A 1 90 ? 7.023 27.688 -4.082 1 92.75 90 PHE A O 1
ATOM 693 N N . LEU A 1 91 ? 5.555 27.172 -5.699 1 93.06 91 LEU A N 1
ATOM 694 C CA . LEU A 1 91 ? 5.949 25.766 -5.777 1 93.06 91 LEU A CA 1
ATOM 695 C C . LEU A 1 91 ? 6.734 25.484 -7.055 1 93.06 91 LEU A C 1
ATOM 697 O O . LEU A 1 91 ? 6.379 25.984 -8.125 1 93.06 91 LEU A O 1
ATOM 701 N N . GLY A 1 92 ? 7.844 24.781 -6.91 1 92.06 92 GLY A N 1
ATOM 702 C CA . GLY A 1 92 ? 8.625 24.406 -8.07 1 92.06 92 GLY A CA 1
ATOM 703 C C . GLY A 1 92 ? 9.305 23.062 -7.926 1 92.06 92 GLY A C 1
ATOM 704 O O . GLY A 1 92 ? 9.445 22.547 -6.812 1 92.06 92 GLY A O 1
ATOM 705 N N . GLN A 1 93 ? 9.492 22.469 -9.055 1 92.56 93 GLN A N 1
ATOM 706 C CA . GLN A 1 93 ? 10.266 21.234 -9.109 1 92.56 93 GLN A CA 1
ATOM 707 C C . GLN A 1 93 ? 11.32 21.297 -10.211 1 92.56 93 GLN A C 1
ATOM 709 O O . GLN A 1 93 ? 11.086 21.891 -11.266 1 92.56 93 GLN A O 1
ATOM 714 N N . GLN A 1 94 ? 12.5 20.781 -9.898 1 92.81 94 GLN A N 1
ATOM 715 C CA . GLN A 1 94 ? 13.578 20.766 -10.875 1 92.81 94 GLN A CA 1
ATOM 716 C C . GLN A 1 94 ? 14.344 19.438 -10.836 1 92.81 94 GLN A C 1
ATOM 718 O O . GLN A 1 94 ? 14.578 18.891 -9.766 1 92.81 94 GLN A O 1
ATOM 723 N N . GLN A 1 95 ? 14.57 18.969 -12.008 1 91.62 95 GLN A N 1
ATOM 724 C CA . GLN A 1 95 ? 15.367 17.75 -12.109 1 91.62 95 GLN A CA 1
ATOM 725 C C . GLN A 1 95 ? 16.859 18.062 -11.984 1 91.62 95 GLN A C 1
ATOM 727 O O . GLN A 1 95 ? 17.328 19.078 -12.492 1 91.62 95 GLN A O 1
ATOM 732 N N . GLN A 1 96 ? 17.484 17.297 -11.188 1 85.25 96 GLN A N 1
ATOM 733 C CA . GLN A 1 96 ? 18.922 17.438 -11.078 1 85.25 96 GLN A CA 1
ATOM 734 C C . GLN A 1 96 ? 19.641 16.281 -11.773 1 85.25 96 GLN A C 1
ATOM 736 O O . GLN A 1 96 ? 19.312 15.109 -11.539 1 85.25 96 GLN A O 1
ATOM 741 N N . THR A 1 97 ? 20.281 16.562 -12.797 1 71.56 97 THR A N 1
ATOM 742 C CA . THR A 1 97 ? 20.984 15.578 -13.617 1 71.56 97 THR A CA 1
ATOM 743 C C . THR A 1 97 ? 22.297 15.188 -12.961 1 71.56 97 THR A C 1
ATOM 745 O O . THR A 1 97 ? 23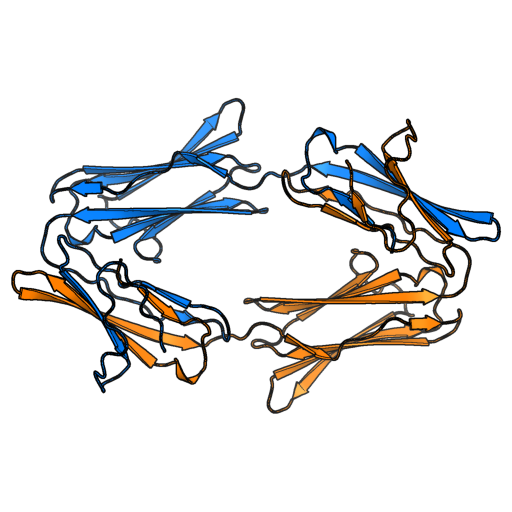.062 16.047 -12.523 1 71.56 97 THR A O 1
ATOM 748 N N . GLY A 1 98 ? 22.453 14.227 -12.258 1 65.56 98 GLY A N 1
ATOM 749 C CA . GLY A 1 98 ? 23.703 13.609 -11.844 1 65.56 98 GLY A CA 1
ATOM 750 C C . GLY A 1 98 ? 23.734 12.109 -12.062 1 65.56 98 GLY A C 1
ATOM 751 O O . GLY A 1 98 ? 23.172 11.609 -13.039 1 65.56 98 GLY A O 1
ATOM 752 N N . HIS A 1 99 ? 24.562 11.461 -11.289 1 63.94 99 HIS A N 1
ATOM 753 C CA . HIS A 1 99 ? 24.672 10.008 -11.352 1 63.94 99 HIS A CA 1
ATOM 754 C C . HIS A 1 99 ? 23.312 9.344 -11.125 1 63.94 99 HIS A C 1
ATOM 756 O O . HIS A 1 99 ? 22.984 8.352 -11.773 1 63.94 99 HIS A O 1
ATOM 762 N N . ASP A 1 100 ? 22.547 9.992 -10.188 1 68.88 100 ASP A N 1
ATOM 763 C CA . ASP A 1 100 ? 21.188 9.508 -9.914 1 68.88 100 ASP A CA 1
ATOM 764 C C . ASP A 1 100 ? 20.141 10.461 -10.469 1 68.88 100 ASP A C 1
ATOM 766 O O . ASP A 1 100 ? 20.391 11.656 -10.625 1 68.88 100 ASP A O 1
ATOM 770 N N . ASP A 1 101 ? 19.172 9.844 -11.031 1 81.44 101 ASP A N 1
ATOM 771 C CA . ASP A 1 101 ? 18.031 10.68 -11.391 1 81.44 101 ASP A CA 1
ATOM 772 C C . ASP A 1 101 ? 17.375 11.281 -10.148 1 81.44 101 ASP A C 1
ATOM 774 O O . ASP A 1 101 ? 16.844 10.555 -9.305 1 81.44 101 ASP A O 1
ATOM 778 N N . LEU A 1 102 ? 17.719 12.586 -9.914 1 92.94 102 LEU A N 1
ATOM 779 C CA . LEU A 1 102 ? 17.188 13.266 -8.734 1 92.94 102 LEU A CA 1
ATOM 780 C C . LEU A 1 102 ? 16.203 14.359 -9.141 1 92.94 102 LEU A C 1
ATOM 782 O O . LEU A 1 102 ? 16.312 14.922 -10.234 1 92.94 102 LEU A O 1
ATOM 786 N N . VAL A 1 103 ? 15.266 14.609 -8.367 1 95.19 103 VAL A N 1
ATOM 787 C CA . VAL A 1 103 ? 14.336 15.719 -8.531 1 95.19 103 VAL A CA 1
ATOM 788 C C . VAL A 1 103 ? 14.203 16.484 -7.211 1 95.19 103 VAL A C 1
ATOM 790 O O . VAL A 1 103 ? 14.141 15.867 -6.141 1 95.19 103 VAL A O 1
ATOM 793 N N . VAL A 1 104 ? 14.281 17.719 -7.277 1 95.75 104 VAL A N 1
ATOM 794 C CA . VAL A 1 104 ? 14.133 18.562 -6.102 1 95.75 104 VAL A CA 1
ATOM 795 C C . VAL A 1 104 ? 12.805 19.328 -6.18 1 95.75 104 VAL A C 1
ATOM 797 O O . VAL A 1 104 ? 12.469 19.875 -7.223 1 95.75 104 VAL A O 1
ATOM 800 N N . ALA A 1 105 ? 12.047 19.297 -5.211 1 96.5 105 ALA A N 1
ATOM 801 C CA . ALA A 1 105 ? 10.844 20.094 -5.078 1 96.5 105 ALA A CA 1
ATOM 802 C C . ALA A 1 105 ? 11.039 21.219 -4.055 1 96.5 105 ALA A C 1
ATOM 804 O O . ALA A 1 105 ? 11.664 21 -3.012 1 96.5 105 ALA A O 1
ATOM 805 N N . HIS A 1 106 ? 10.516 22.406 -4.398 1 95.62 106 HIS A N 1
ATOM 806 C CA . HIS A 1 106 ? 10.641 23.562 -3.527 1 95.62 106 HIS A CA 1
ATOM 807 C C . HIS A 1 106 ? 9.281 24.172 -3.221 1 95.62 106 HIS A C 1
ATOM 809 O O . HIS A 1 106 ? 8.406 24.234 -4.094 1 95.62 106 HIS A O 1
ATOM 815 N N . LEU A 1 107 ? 9.133 24.562 -2.055 1 96.12 107 LEU A N 1
ATOM 816 C CA . LEU A 1 107 ? 8.031 25.422 -1.634 1 96.12 107 LEU A CA 1
ATOM 817 C C . LEU A 1 107 ? 8.555 26.688 -0.952 1 96.12 107 LEU A C 1
ATOM 819 O O . LEU A 1 107 ? 9.203 26.609 0.092 1 96.12 107 LEU A O 1
ATOM 823 N N . ASN A 1 108 ? 8.312 27.828 -1.585 1 96.12 108 ASN A N 1
ATOM 824 C CA . ASN A 1 108 ? 8.719 29.125 -1.035 1 96.12 108 ASN A CA 1
ATOM 825 C C . ASN A 1 108 ? 7.508 29.969 -0.658 1 96.12 108 ASN A C 1
ATOM 827 O O . ASN A 1 108 ? 6.562 30.094 -1.441 1 96.12 108 ASN A O 1
ATOM 831 N N . ILE A 1 109 ? 7.547 30.484 0.529 1 96.19 109 ILE A N 1
ATOM 832 C CA . ILE A 1 109 ? 6.484 31.375 0.992 1 96.19 109 ILE A CA 1
ATOM 833 C C . ILE A 1 109 ? 7.074 32.719 1.384 1 96.19 109 ILE A C 1
ATOM 835 O O . ILE A 1 109 ? 7.953 32.812 2.246 1 96.19 109 ILE A O 1
ATOM 839 N N . THR A 1 110 ? 6.605 33.781 0.759 1 95.31 110 THR A N 1
ATOM 840 C CA . THR A 1 110 ? 7.055 35.125 1.111 1 95.31 110 THR A CA 1
ATOM 841 C C . THR A 1 110 ? 6.055 35.781 2.043 1 95.31 110 THR A C 1
ATOM 843 O O . THR A 1 110 ? 4.863 35.469 2.014 1 95.31 110 THR A O 1
ATOM 846 N N . HIS A 1 111 ? 6.512 36.688 2.936 1 96.19 111 HIS A N 1
ATOM 847 C CA . HIS A 1 111 ? 5.668 37.438 3.85 1 96.19 111 HIS A CA 1
ATOM 848 C C . HIS A 1 111 ? 4.676 36.531 4.566 1 96.19 111 HIS A C 1
ATOM 850 O O . HIS A 1 111 ? 3.467 36.781 4.527 1 96.19 111 HIS A O 1
ATOM 856 N N . VAL A 1 112 ? 5.281 35.594 5.289 1 96.62 112 VAL A N 1
ATOM 857 C CA . VAL A 1 112 ? 4.457 34.562 5.926 1 96.62 112 VAL A CA 1
ATOM 858 C C . VAL A 1 112 ? 3.518 35.219 6.941 1 96.62 112 VAL A C 1
ATOM 860 O O . VAL A 1 112 ? 3.854 36.25 7.539 1 96.62 112 VAL A O 1
ATOM 863 N N . ARG A 1 113 ? 2.359 34.656 7.035 1 96.62 113 ARG A N 1
ATOM 864 C CA . ARG A 1 113 ? 1.345 35.031 8.016 1 96.62 113 ARG A CA 1
ATOM 865 C C . ARG A 1 113 ? 1.105 33.906 9.016 1 96.62 113 ARG A C 1
ATOM 867 O O . ARG A 1 113 ? 1.464 32.781 8.766 1 96.62 113 ARG A O 1
ATOM 874 N N . VAL A 1 114 ? 0.498 34.25 10.125 1 96.75 114 VAL A N 1
ATOM 875 C CA . VAL A 1 114 ? 0.252 33.281 11.188 1 96.75 114 VAL A CA 1
ATOM 876 C C . VAL A 1 114 ? -0.515 32.094 10.625 1 96.75 114 VAL A C 1
ATOM 878 O O . VAL A 1 114 ? -0.232 30.938 10.977 1 96.75 114 VAL A O 1
ATOM 881 N N . GLU A 1 115 ? -1.406 32.344 9.648 1 94.12 115 GLU A N 1
ATOM 882 C CA . GLU A 1 115 ? -2.271 31.312 9.078 1 94.12 115 GLU A CA 1
ATOM 883 C C . GLU A 1 115 ? -1.479 30.344 8.211 1 94.12 115 GLU A C 1
ATOM 885 O O . GLU A 1 115 ? -1.96 29.266 7.887 1 94.12 115 GLU A O 1
ATOM 890 N N . ASP A 1 116 ? -0.284 30.766 7.871 1 94.62 116 ASP A N 1
ATOM 8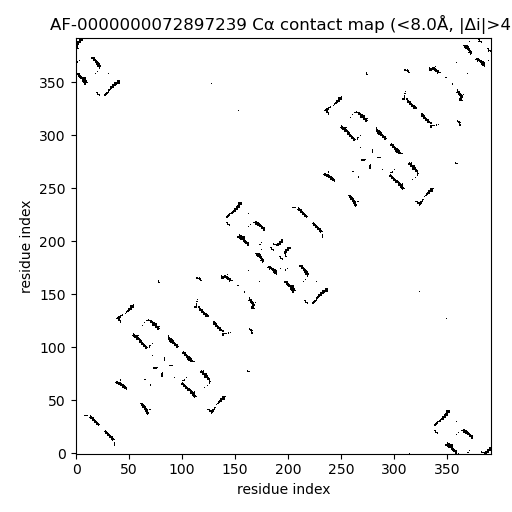91 C CA . ASP A 1 116 ? 0.541 29.922 7.016 1 94.62 116 ASP A CA 1
ATOM 892 C C . ASP A 1 116 ? 1.212 28.812 7.82 1 94.62 116 ASP A C 1
ATOM 894 O O . ASP A 1 116 ? 1.794 27.891 7.246 1 94.62 116 ASP A O 1
ATOM 898 N N . GLY A 1 117 ? 1.146 28.953 9.109 1 95.44 117 GLY A N 1
ATOM 899 C CA . GLY A 1 117 ? 1.753 27.922 9.945 1 95.44 117 GLY A CA 1
ATOM 900 C C . GLY A 1 117 ? 1.023 26.594 9.891 1 95.44 117 GLY A C 1
ATOM 901 O O . GLY A 1 117 ? -0.178 26.547 9.617 1 95.44 117 GLY A O 1
ATOM 902 N N . GLY A 1 118 ? 1.772 25.516 10.172 1 94.81 118 GLY A N 1
ATOM 903 C CA . GLY A 1 118 ? 1.197 24.172 10.164 1 94.81 118 GLY A CA 1
ATOM 904 C C . GLY A 1 118 ? 2.189 23.109 9.758 1 94.81 118 GLY A C 1
ATOM 905 O O . GLY A 1 118 ? 3.398 23.344 9.734 1 94.81 118 GLY A O 1
ATOM 906 N N . ASN A 1 119 ? 1.677 21.906 9.633 1 95 119 ASN A N 1
ATOM 907 C CA . ASN A 1 119 ? 2.502 20.781 9.211 1 95 119 ASN A CA 1
ATOM 908 C C . ASN A 1 119 ? 2.57 20.672 7.691 1 95 119 ASN A C 1
ATOM 910 O O . ASN A 1 119 ? 1.56 20.406 7.035 1 95 119 ASN A O 1
ATOM 914 N N . TYR A 1 120 ? 3.711 20.938 7.148 1 96.12 120 TYR A N 1
ATOM 915 C CA . TYR A 1 120 ? 3.938 20.828 5.711 1 96.12 120 TYR A CA 1
ATOM 916 C C . TYR A 1 120 ? 4.512 19.469 5.348 1 96.12 120 TYR A C 1
ATOM 918 O O . TYR A 1 120 ? 5.402 18.969 6.035 1 96.12 120 TYR A O 1
ATOM 926 N N . LYS A 1 121 ? 3.979 18.875 4.273 1 97.19 121 LYS A N 1
ATOM 927 C CA . LYS A 1 121 ? 4.422 17.547 3.842 1 97.19 121 LYS A CA 1
ATOM 928 C C . LYS A 1 121 ? 4.703 17.531 2.344 1 97.19 121 LYS A C 1
ATOM 930 O O . LYS A 1 121 ? 3.898 18.016 1.546 1 97.19 121 LYS A O 1
ATOM 935 N N . CYS A 1 122 ? 5.809 17.078 1.956 1 98.12 122 CYS A N 1
ATOM 936 C CA . CYS A 1 122 ? 6.082 16.75 0.559 1 98.12 122 CYS A CA 1
ATOM 937 C C . CYS A 1 122 ? 5.891 15.266 0.296 1 98.12 122 CYS A C 1
ATOM 939 O O . CYS A 1 122 ? 6.297 14.43 1.104 1 98.12 122 CYS A O 1
ATOM 941 N N . VAL A 1 123 ? 5.223 14.984 -0.695 1 98.06 123 VAL A N 1
ATOM 942 C CA . VAL A 1 123 ? 4.98 13.602 -1.099 1 98.06 123 VAL A CA 1
ATOM 943 C C . VAL A 1 123 ? 5.551 13.367 -2.494 1 98.06 123 VAL A C 1
ATOM 945 O O . VAL A 1 123 ? 5.191 14.062 -3.447 1 98.06 123 VAL A O 1
ATOM 948 N N . ALA A 1 124 ? 6.418 12.414 -2.633 1 98.06 124 ALA A N 1
ATOM 949 C CA . ALA A 1 124 ? 6.988 12.008 -3.916 1 98.06 124 ALA A CA 1
ATOM 950 C C . ALA A 1 124 ? 6.5 10.617 -4.316 1 98.06 124 ALA A C 1
ATOM 952 O O . ALA A 1 124 ? 6.59 9.672 -3.529 1 98.06 124 ALA A O 1
ATOM 953 N N . GLU A 1 125 ? 6 10.586 -5.516 1 97.38 125 GLU A N 1
ATOM 954 C CA . GLU A 1 125 ? 5.414 9.312 -5.934 1 97.38 125 GLU A CA 1
ATOM 955 C C . GLU A 1 125 ? 5.801 8.977 -7.371 1 97.38 125 GLU A C 1
ATOM 957 O O . GLU A 1 125 ? 5.84 9.859 -8.234 1 97.38 125 GLU A O 1
ATOM 962 N N . ASN A 1 126 ? 6.156 7.75 -7.613 1 95.94 126 ASN A N 1
ATOM 963 C CA . ASN A 1 126 ? 6.211 7.164 -8.945 1 95.94 126 ASN A CA 1
ATOM 964 C C . ASN A 1 126 ? 5.441 5.848 -9.016 1 95.94 126 ASN A C 1
ATOM 966 O O . ASN A 1 126 ? 4.816 5.441 -8.039 1 95.94 126 ASN A O 1
ATOM 970 N N . PRO A 1 127 ? 5.348 5.234 -10.094 1 94 127 PRO A N 1
ATOM 971 C CA . PRO A 1 127 ? 4.48 4.066 -10.258 1 94 127 PRO A CA 1
ATOM 972 C C . PRO A 1 127 ? 4.848 2.924 -9.312 1 94 127 PRO A C 1
ATOM 974 O O . PRO A 1 127 ? 4.02 2.051 -9.039 1 94 127 PRO A O 1
ATOM 977 N N . VAL A 1 128 ? 6.031 2.893 -8.758 1 94.31 128 VAL A N 1
ATOM 978 C CA . VAL A 1 128 ? 6.434 1.704 -8.008 1 94.31 128 VAL A CA 1
ATOM 979 C C . VAL A 1 128 ? 6.59 2.051 -6.527 1 94.31 128 VAL A C 1
ATOM 981 O O . VAL A 1 128 ? 6.98 1.204 -5.723 1 94.31 128 VAL A O 1
ATOM 984 N N . GLY A 1 129 ? 6.348 3.283 -6.133 1 95.06 129 GLY A N 1
ATOM 985 C CA . GLY A 1 129 ? 6.449 3.596 -4.719 1 95.06 129 GLY A CA 1
ATOM 986 C C . GLY A 1 129 ? 6.094 5.035 -4.398 1 95.06 129 GLY A C 1
ATOM 987 O O . GLY A 1 129 ? 5.781 5.816 -5.297 1 95.06 129 GLY A O 1
ATOM 988 N N . ARG A 1 130 ? 6.098 5.309 -3.123 1 96.81 130 ARG A N 1
ATOM 989 C CA . ARG A 1 130 ? 5.742 6.609 -2.562 1 96.81 130 ARG A CA 1
ATOM 990 C C . ARG A 1 130 ? 6.559 6.906 -1.31 1 96.81 130 ARG A C 1
ATOM 992 O O . ARG A 1 130 ? 6.789 6.02 -0.485 1 96.81 130 ARG A O 1
ATOM 999 N N . VAL A 1 131 ? 7.066 8.133 -1.19 1 97.75 131 VAL A N 1
ATOM 1000 C CA . VAL A 1 131 ? 7.754 8.555 0.027 1 97.75 131 VAL A CA 1
ATOM 1001 C C . VAL A 1 131 ? 7.277 9.945 0.436 1 97.75 131 VAL A C 1
ATOM 1003 O O . VAL A 1 131 ? 6.773 10.703 -0.396 1 97.75 131 VAL A O 1
ATOM 1006 N N . GLU A 1 132 ? 7.289 10.195 1.703 1 98.25 132 GLU A N 1
ATOM 1007 C CA . GLU A 1 132 ? 6.801 11.477 2.184 1 98.25 132 GLU A CA 1
ATOM 1008 C C . GLU A 1 132 ? 7.641 11.992 3.348 1 98.25 132 GLU A C 1
ATOM 1010 O O . GLU A 1 132 ? 8.336 11.219 4.008 1 98.25 132 GLU A O 1
ATOM 1015 N N . HIS A 1 133 ? 7.738 13.25 3.547 1 98.06 133 HIS A N 1
ATOM 1016 C CA . HIS A 1 133 ? 8.367 13.93 4.676 1 98.06 133 HIS A CA 1
ATOM 1017 C C . HIS A 1 133 ? 7.527 15.109 5.145 1 98.06 133 HIS A C 1
ATOM 1019 O O . HIS A 1 133 ? 6.953 15.836 4.328 1 98.06 133 HIS A O 1
ATOM 1025 N N . SER A 1 134 ? 7.473 15.266 6.441 1 97.25 134 SER A N 1
ATOM 1026 C CA . SER A 1 134 ? 6.715 16.391 6.961 1 97.25 134 SER A CA 1
ATOM 1027 C C . SER A 1 134 ? 7.457 17.078 8.109 1 97.25 134 SER A C 1
ATOM 1029 O O . SER A 1 134 ? 8.281 16.453 8.781 1 97.25 134 SER A O 1
ATOM 1031 N N . ALA A 1 135 ? 7.266 18.266 8.289 1 97 135 ALA A N 1
ATOM 1032 C CA . ALA A 1 135 ? 7.773 19.062 9.406 1 97 135 ALA A CA 1
ATOM 1033 C C . ALA A 1 135 ? 6.863 20.25 9.695 1 97 135 ALA A C 1
ATOM 1035 O O . ALA A 1 135 ? 6.137 20.703 8.812 1 97 135 ALA A O 1
ATOM 1036 N N . ASN A 1 136 ? 7.004 20.766 10.898 1 96.06 136 ASN A N 1
ATOM 1037 C CA . ASN A 1 136 ? 6.148 21.875 11.297 1 96.06 136 ASN A CA 1
ATOM 1038 C C . ASN A 1 136 ? 6.789 23.219 10.969 1 96.06 136 ASN A C 1
ATOM 1040 O O . ASN A 1 136 ? 7.996 23.391 11.133 1 96.06 136 ASN A O 1
ATOM 1044 N N . LEU A 1 137 ? 6.02 24.062 10.469 1 96.94 137 LEU A N 1
ATOM 1045 C CA . LEU A 1 137 ? 6.344 25.484 10.391 1 96.94 137 LEU A CA 1
ATOM 1046 C C . LEU A 1 137 ? 5.543 26.281 11.406 1 96.94 137 LEU A C 1
ATOM 1048 O O . LEU A 1 137 ? 4.32 26.391 11.297 1 96.94 137 LEU A O 1
ATOM 1052 N N . HIS A 1 138 ? 6.27 26.828 12.383 1 96.69 138 HIS A N 1
ATOM 1053 C CA . HIS A 1 138 ? 5.625 27.625 13.414 1 96.69 138 HIS A CA 1
ATOM 1054 C C . HIS A 1 138 ? 5.812 29.125 13.148 1 96.69 138 HIS A C 1
ATOM 1056 O O . HIS A 1 138 ? 6.926 29.562 12.883 1 96.69 138 HIS A O 1
ATOM 1062 N N . ILE A 1 139 ? 4.785 29.844 13.172 1 97.5 139 ILE A N 1
ATOM 1063 C CA . ILE A 1 139 ? 4.828 31.297 13.023 1 97.5 139 ILE A CA 1
ATOM 1064 C C . ILE A 1 139 ? 4.23 31.969 14.258 1 97.5 139 ILE A C 1
ATOM 1066 O O . ILE A 1 139 ? 3.092 31.688 14.633 1 97.5 139 ILE A O 1
ATOM 1070 N N . TYR A 1 140 ? 4.965 32.844 14.844 1 97.44 140 TYR A N 1
ATOM 1071 C CA . TYR A 1 140 ? 4.512 33.5 16.062 1 97.44 140 TYR A CA 1
ATOM 1072 C C . TYR A 1 140 ? 3.195 34.219 15.836 1 97.44 140 TYR A C 1
ATOM 1074 O O . TYR A 1 140 ? 3.025 34.906 14.828 1 97.44 140 TYR A O 1
ATOM 1082 N N . GLY A 1 141 ? 2.279 34.094 16.719 1 97.19 141 GLY A N 1
ATOM 1083 C CA . GLY A 1 141 ? 0.976 34.719 16.641 1 97.19 141 GLY A CA 1
ATOM 1084 C C . GLY A 1 141 ? -0.107 33.969 17.391 1 97.19 141 GLY A C 1
ATOM 1085 O O . GLY A 1 141 ? 0.161 32.906 17.984 1 97.19 141 GLY A O 1
ATOM 1086 N N . ALA A 1 142 ? -1.252 34.5 17.359 1 96.88 142 ALA A N 1
ATOM 1087 C CA . ALA A 1 142 ? -2.385 33.906 18.047 1 96.88 142 ALA A CA 1
ATOM 1088 C C . ALA A 1 142 ? -2.818 32.594 17.375 1 96.88 142 ALA A C 1
ATOM 1090 O O . ALA A 1 142 ? -2.598 32.438 16.172 1 96.88 142 ALA A O 1
ATOM 1091 N N . PRO A 1 143 ? -3.451 31.719 18.109 1 95.38 143 PRO A N 1
ATOM 1092 C CA . PRO A 1 143 ? -3.924 30.469 17.516 1 95.38 143 PRO A CA 1
ATOM 1093 C C . PRO A 1 143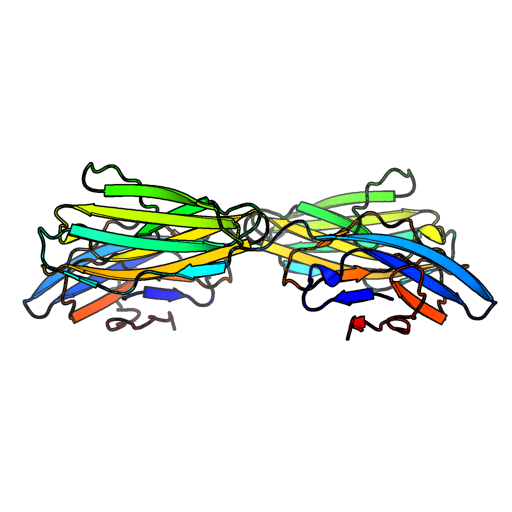 ? -4.926 30.688 16.391 1 95.38 143 PRO A C 1
ATOM 1095 O O . PRO A 1 143 ? -5.754 31.594 16.469 1 95.38 143 PRO A O 1
ATOM 1098 N N . TYR A 1 144 ? -4.766 29.969 15.438 1 95.75 144 TYR A N 1
ATOM 1099 C CA . TYR A 1 144 ? -5.656 29.891 14.281 1 95.75 144 TYR A CA 1
ATOM 1100 C C . TYR A 1 144 ? -5.906 28.438 13.875 1 95.75 144 TYR A C 1
ATOM 1102 O O . TYR A 1 144 ? -4.973 27.641 13.828 1 95.75 144 TYR A O 1
ATOM 1110 N N . VAL A 1 145 ? -7.18 28.062 13.703 1 94.56 145 VAL A N 1
ATOM 1111 C CA . VAL A 1 145 ? -7.477 26.719 13.25 1 94.56 145 VAL A CA 1
ATOM 1112 C C . VAL A 1 145 ? -8.156 26.766 11.883 1 94.56 145 VAL A C 1
ATOM 1114 O O . VAL A 1 145 ? -9.234 27.344 11.742 1 94.56 145 VAL A O 1
ATOM 1117 N N . ARG A 1 146 ? -7.551 26.172 10.906 1 94.31 146 ARG A N 1
ATOM 1118 C CA . ARG A 1 146 ? -8.109 26.141 9.562 1 94.31 146 ARG A CA 1
ATOM 1119 C C . ARG A 1 146 ? -9.352 25.266 9.5 1 94.31 146 ARG A C 1
ATOM 1121 O O . ARG A 1 146 ? -9.484 24.312 10.266 1 94.31 146 ARG A O 1
ATOM 1128 N N . ARG A 1 147 ? -10.219 25.672 8.5 1 92.56 147 ARG A N 1
ATOM 1129 C CA . ARG A 1 147 ? -11.438 24.891 8.32 1 92.56 147 ARG A CA 1
ATOM 1130 C C . ARG A 1 147 ? -11.117 23.438 7.953 1 92.56 147 ARG A C 1
ATOM 1132 O O . ARG A 1 147 ? -10.219 23.188 7.145 1 92.56 147 ARG A O 1
ATOM 1139 N N . MET A 1 148 ? -11.844 22.562 8.547 1 91.38 148 MET A N 1
ATOM 1140 C CA . MET A 1 148 ? -11.656 21.141 8.266 1 91.38 148 MET A CA 1
ATOM 1141 C C . MET A 1 148 ? -12.789 20.609 7.398 1 91.38 148 MET A C 1
ATOM 1143 O O . MET A 1 148 ? -13.945 21 7.566 1 91.38 148 MET A O 1
ATOM 1147 N N . SER A 1 149 ? -12.477 19.844 6.48 1 89.62 149 SER A N 1
ATOM 1148 C CA . SER A 1 149 ? -13.484 19.234 5.617 1 89.62 149 SER A CA 1
ATOM 1149 C C . SER A 1 149 ? -13.914 17.875 6.152 1 89.62 149 SER A C 1
ATOM 1151 O O . SER A 1 149 ? -13.359 17.375 7.137 1 89.62 149 SER A O 1
ATOM 1153 N N . THR A 1 150 ? -14.93 17.469 5.559 1 92 150 THR A N 1
ATOM 1154 C CA . THR A 1 150 ? -15.383 16.125 5.883 1 92 150 THR A CA 1
ATOM 1155 C C . THR A 1 150 ? -14.305 15.094 5.551 1 92 150 THR A C 1
ATOM 1157 O O . THR A 1 150 ? -13.656 15.18 4.508 1 92 150 THR A O 1
ATOM 1160 N N . VAL A 1 151 ? -14.141 14.234 6.496 1 91.5 151 VAL A N 1
ATOM 1161 C CA . VAL A 1 151 ? -13.172 13.156 6.293 1 91.5 151 VAL A CA 1
ATOM 1162 C C . VAL A 1 151 ? -13.898 11.82 6.176 1 91.5 151 VAL A C 1
ATOM 1164 O O . VAL A 1 151 ? -14.828 11.539 6.938 1 91.5 151 VAL A O 1
ATOM 1167 N N . VAL A 1 152 ? -13.477 11.094 5.148 1 91.19 152 VAL A N 1
ATOM 1168 C CA . VAL A 1 152 ? -14.07 9.781 4.949 1 91.19 152 VAL A CA 1
ATOM 1169 C C . VAL A 1 152 ? -13.078 8.695 5.367 1 91.19 152 VAL A C 1
ATOM 1171 O O . VAL A 1 152 ? -12.031 8.523 4.734 1 91.19 152 VAL A O 1
ATOM 1174 N N . GLY A 1 153 ? -13.352 8.055 6.398 1 92.88 153 GLY A N 1
ATOM 1175 C CA . GLY A 1 153 ? -12.516 6.965 6.883 1 92.88 153 GLY A CA 1
ATOM 1176 C C . GLY A 1 153 ? -12.844 5.629 6.25 1 92.88 153 GLY A C 1
ATOM 1177 O O . GLY A 1 153 ? -13.898 5.477 5.621 1 92.88 153 GLY A O 1
ATOM 1178 N N . VAL A 1 154 ? -11.883 4.754 6.324 1 93 154 VAL A N 1
ATOM 1179 C CA . VAL A 1 154 ? -12.055 3.369 5.891 1 93 154 VAL A CA 1
ATOM 1180 C C . VAL A 1 154 ? -12.352 2.482 7.098 1 93 154 VAL A C 1
ATOM 1182 O O . VAL A 1 154 ? -11.594 2.482 8.078 1 93 154 VAL A O 1
ATOM 1185 N N . GLY A 1 155 ? -13.375 1.764 6.961 1 92.06 155 GLY A N 1
ATOM 1186 C CA . GLY A 1 155 ? -13.727 0.879 8.055 1 92.06 155 GLY A CA 1
ATOM 1187 C C . GLY A 1 155 ? -12.617 -0.076 8.438 1 92.06 155 GLY A C 1
ATOM 1188 O O . GLY A 1 155 ? -12.008 -0.703 7.57 1 92.06 155 GLY A O 1
ATOM 1189 N N . GLY A 1 156 ? -12.453 -0.122 9.797 1 90.81 156 GLY A N 1
ATOM 1190 C CA . GLY A 1 156 ? -11.492 -1.082 10.32 1 90.81 156 GLY A CA 1
ATOM 1191 C C . GLY A 1 156 ? -10.055 -0.599 10.219 1 90.81 156 GLY A C 1
ATOM 1192 O O . GLY A 1 156 ? -9.141 -1.258 10.719 1 90.81 156 GLY A O 1
ATOM 1193 N N . LYS A 1 157 ? -9.805 0.503 9.57 1 93.31 157 LYS A N 1
ATOM 1194 C CA . LYS A 1 157 ? -8.453 1.021 9.414 1 93.31 157 LYS A CA 1
ATOM 1195 C C . LYS A 1 157 ? -8.18 2.16 10.391 1 93.31 157 LYS A C 1
ATOM 1197 O O . LYS A 1 157 ? -9.117 2.738 10.953 1 93.31 157 LYS A O 1
ATOM 1202 N N . ARG A 1 158 ? -6.945 2.373 10.617 1 92.56 158 ARG A N 1
ATOM 1203 C CA . ARG A 1 158 ? -6.535 3.477 11.484 1 92.56 158 ARG A CA 1
ATOM 1204 C C . ARG A 1 158 ? -6.766 4.82 10.797 1 92.56 158 ARG A C 1
ATOM 1206 O O . ARG A 1 158 ? -6.578 4.945 9.586 1 92.56 158 ARG A O 1
ATOM 1213 N N . LEU A 1 159 ? -7.156 5.77 11.602 1 91.19 159 LEU A N 1
ATOM 1214 C CA . LEU A 1 159 ? -7.363 7.117 11.086 1 91.19 159 LEU A CA 1
ATOM 1215 C C . LEU A 1 159 ? -6.676 8.148 11.977 1 91.19 159 LEU A C 1
ATOM 1217 O O . LEU A 1 159 ? -6.754 8.062 13.203 1 91.19 159 LEU A O 1
ATOM 1221 N N . GLU A 1 160 ? -5.965 8.961 11.328 1 89.44 160 GLU A N 1
ATOM 1222 C CA . GLU A 1 160 ? -5.363 10.102 12.008 1 89.44 160 GLU A CA 1
ATOM 1223 C C . GLU A 1 160 ? -5.949 11.422 11.5 1 89.44 160 GLU A C 1
ATOM 1225 O O . GLU A 1 160 ? -5.887 11.711 10.305 1 89.44 160 GLU A O 1
ATOM 1230 N N . LEU A 1 161 ? -6.508 12.148 12.352 1 88.5 161 LEU A N 1
ATOM 1231 C CA . LEU A 1 161 ? -7.102 13.438 12.008 1 88.5 161 LEU A CA 1
ATOM 1232 C C . LEU A 1 161 ? -6.332 14.586 12.656 1 88.5 161 LEU A C 1
ATOM 1234 O O . LEU A 1 161 ? -6.449 14.805 13.867 1 88.5 161 LEU A O 1
ATOM 1238 N N . PRO A 1 162 ? -5.586 15.234 11.945 1 90 162 PRO A N 1
ATOM 1239 C CA . PRO A 1 162 ? -4.84 16.344 12.531 1 90 162 PRO A CA 1
ATOM 1240 C C . PRO A 1 162 ? -5.699 17.594 12.742 1 90 162 PRO A C 1
ATOM 1242 O O . PRO A 1 162 ? -6.598 17.875 11.945 1 90 162 PRO A O 1
ATOM 1245 N N . CYS A 1 163 ? -5.453 18.266 13.82 1 91.88 163 CYS A N 1
ATOM 1246 C CA . CYS A 1 163 ? -5.992 19.609 13.977 1 91.88 163 CYS A CA 1
ATOM 1247 C C . CYS A 1 163 ? -5.141 20.625 13.234 1 91.88 163 CYS A C 1
ATOM 1249 O O . CYS A 1 163 ? -3.957 20.797 13.539 1 91.88 163 CYS A O 1
ATOM 1251 N N . PRO A 1 164 ? -5.719 21.234 12.25 1 93.75 164 PRO A N 1
ATOM 1252 C CA . PRO A 1 164 ? -4.918 22.156 11.445 1 93.75 164 PRO A CA 1
ATOM 1253 C C . PRO A 1 164 ? -4.691 23.5 12.133 1 93.75 164 PRO A C 1
ATOM 1255 O O . PRO A 1 164 ? -5.203 24.531 11.68 1 93.75 164 PRO A O 1
ATOM 1258 N N . VAL A 1 165 ? -3.85 23.484 13.141 1 93.56 165 VAL A N 1
ATOM 1259 C CA . VAL A 1 165 ? -3.629 24.656 13.992 1 93.56 165 VAL A CA 1
ATOM 1260 C C . VAL A 1 165 ? -2.402 25.422 13.508 1 93.56 165 VAL A C 1
ATOM 1262 O O . VAL A 1 165 ? -1.389 24.812 13.141 1 93.56 165 VAL A O 1
ATOM 1265 N N . ALA A 1 166 ? -2.566 26.672 13.469 1 95.38 166 ALA A N 1
ATOM 1266 C CA . ALA A 1 166 ? -1.471 27.625 13.25 1 95.38 166 ALA A CA 1
ATOM 1267 C C . ALA A 1 166 ? -1.307 28.547 14.453 1 95.38 166 ALA A C 1
ATOM 1269 O O . ALA A 1 166 ? -2.158 28.578 15.344 1 95.38 166 ALA A O 1
ATOM 1270 N N . GLY A 1 167 ? -0.213 29.25 14.461 1 95.25 167 GLY A N 1
ATOM 1271 C CA . GLY A 1 167 ? 0.137 30.078 15.609 1 95.25 167 GLY A CA 1
ATOM 1272 C C . GLY A 1 167 ? 1.164 29.438 16.516 1 95.25 167 GLY A C 1
ATOM 1273 O O . GLY A 1 167 ? 1.246 28.203 16.594 1 95.25 167 GLY A O 1
ATOM 1274 N N . TYR A 1 168 ? 1.748 30.281 17.266 1 94.69 168 TYR A N 1
ATOM 1275 C CA . TYR A 1 168 ? 2.812 29.797 18.125 1 94.69 168 TYR A CA 1
ATOM 1276 C C . TYR A 1 168 ? 3.152 30.812 19.203 1 94.69 168 TYR A C 1
ATOM 1278 O O . TYR A 1 168 ? 3.26 32 18.922 1 94.69 168 TYR A O 1
ATOM 1286 N N . PRO A 1 169 ? 3.404 30.391 20.391 1 94.69 169 PRO A N 1
ATOM 1287 C CA . PRO A 1 169 ? 3.299 29.016 20.891 1 94.69 169 PRO A CA 1
ATOM 1288 C C . PRO A 1 169 ? 1.854 28.594 21.156 1 94.69 169 PRO A C 1
ATOM 1290 O O . PRO A 1 169 ? 0.997 29.438 21.422 1 94.69 169 PRO A O 1
ATOM 1293 N N . ILE A 1 170 ? 1.604 27.359 21.016 1 91.88 170 ILE A N 1
ATOM 1294 C CA . ILE A 1 170 ? 0.331 26.75 21.359 1 91.88 170 ILE A CA 1
ATOM 1295 C C . ILE A 1 170 ? 0.474 25.969 22.672 1 91.88 170 ILE A C 1
ATOM 1297 O O . ILE A 1 170 ? 1.377 25.141 22.812 1 91.88 170 ILE A O 1
ATOM 1301 N N . GLU A 1 171 ? -0.365 26.234 23.578 1 89.44 171 GLU A N 1
ATOM 1302 C CA . GLU A 1 171 ? -0.283 25.609 24.906 1 89.44 171 GLU A CA 1
ATOM 1303 C C . GLU A 1 171 ? -0.992 24.266 24.906 1 89.44 171 GLU A C 1
ATOM 1305 O O . GLU A 1 171 ? -0.507 23.312 25.516 1 89.44 171 GLU A O 1
ATOM 1310 N N . ALA A 1 172 ? -2.16 24.25 24.219 1 86.62 172 ALA A N 1
ATOM 1311 C CA . ALA A 1 172 ? -2.941 23.016 24.266 1 86.62 172 ALA A CA 1
ATOM 1312 C C . ALA A 1 172 ? -3.797 22.859 23.016 1 86.62 172 ALA A C 1
ATOM 1314 O O . ALA A 1 172 ? -4.281 23.844 22.453 1 86.62 172 ALA A O 1
ATOM 1315 N N . ILE A 1 173 ? -3.914 21.656 22.625 1 88.5 173 ILE A N 1
ATOM 1316 C CA . ILE A 1 173 ? -4.879 21.234 21.609 1 88.5 173 ILE A CA 1
ATOM 1317 C C . ILE A 1 173 ? -5.773 20.141 22.172 1 88.5 173 ILE A C 1
ATOM 1319 O O . ILE A 1 173 ? -5.277 19.125 22.672 1 88.5 173 ILE A O 1
ATOM 1323 N N . THR A 1 174 ? -7.086 20.281 22.125 1 85.94 174 THR A N 1
ATOM 1324 C CA . THR A 1 174 ? -8.031 19.297 22.641 1 85.94 174 THR A CA 1
ATOM 1325 C C . THR A 1 174 ? -9.023 18.891 21.547 1 85.94 174 THR A C 1
ATOM 1327 O O . THR A 1 174 ? -9.336 19.672 20.656 1 85.94 174 THR A O 1
ATOM 1330 N N . TRP A 1 175 ? -9.43 17.609 21.672 1 89 175 TRP A N 1
ATOM 1331 C CA . TRP A 1 175 ? -10.438 17.094 20.75 1 89 175 TRP A CA 1
ATOM 1332 C C . TRP A 1 175 ? -11.711 16.719 21.5 1 89 175 TRP A C 1
ATOM 1334 O O . TRP A 1 175 ? -11.656 16.219 22.625 1 89 175 TRP A O 1
ATOM 1344 N N . GLY A 1 176 ? -12.852 17 20.844 1 84.12 176 GLY A N 1
ATOM 1345 C CA . GLY A 1 176 ? -14.141 16.578 21.375 1 84.12 176 GLY A CA 1
ATOM 1346 C C . GLY A 1 176 ? -15.062 16.016 20.312 1 84.12 176 GLY A C 1
ATOM 1347 O O . GLY A 1 176 ? -14.906 16.312 19.125 1 84.12 176 GLY A O 1
ATOM 1348 N N . LYS A 1 177 ? -15.984 15.047 20.672 1 84.69 177 LYS A N 1
ATOM 1349 C CA . LYS A 1 177 ? -17.016 14.508 19.781 1 84.69 177 LYS A CA 1
ATOM 1350 C C . LYS A 1 177 ? -18.391 14.992 20.203 1 84.69 177 LYS A C 1
ATOM 1352 O O . LYS A 1 177 ? -18.797 14.836 21.359 1 84.69 177 LYS A O 1
ATOM 1357 N N . GLY A 1 178 ? -19.328 15.422 19.141 1 73.88 178 GLY A N 1
ATOM 1358 C CA . GLY A 1 178 ? -20.703 15.828 19.344 1 73.88 178 GLY A CA 1
ATOM 1359 C C . GLY A 1 178 ? -20.859 16.859 20.453 1 73.88 178 GLY A C 1
ATOM 1360 O O . GLY A 1 178 ? -19.891 17.469 20.891 1 73.88 178 GLY A O 1
ATOM 1361 N N . ASP A 1 179 ? -22.156 17.312 20.672 1 59.91 179 ASP A N 1
ATOM 1362 C CA . ASP A 1 179 ? -22.547 18.297 21.672 1 59.91 179 ASP A CA 1
ATOM 1363 C C . ASP A 1 179 ? -22.141 17.859 23.078 1 59.91 179 ASP A C 1
ATOM 1365 O O . ASP A 1 179 ? -22.156 18.656 24 1 59.91 179 ASP A O 1
ATOM 1369 N N . ASN A 1 180 ? -22.109 16.625 23.297 1 51.41 180 ASN A N 1
ATOM 1370 C CA . ASN A 1 180 ? -21.672 16.328 24.656 1 51.41 180 ASN A CA 1
ATOM 1371 C C . ASN A 1 180 ? -20.156 16.469 24.812 1 51.41 180 ASN A C 1
ATOM 1373 O O . ASN A 1 180 ? -19.406 15.688 24.219 1 51.41 180 ASN A O 1
ATOM 1377 N N . LYS A 1 181 ? -19.781 17.609 24.969 1 47.81 181 LYS A N 1
ATOM 1378 C CA . LYS A 1 181 ? -18.375 17.984 25.156 1 47.81 181 LYS A CA 1
ATOM 1379 C C . LYS A 1 181 ? -17.641 16.953 26 1 47.81 181 LYS A C 1
ATOM 1381 O O . LYS A 1 181 ? -16.688 17.297 26.703 1 47.81 181 LYS A O 1
ATOM 1386 N N . ASN A 1 182 ? -18.266 15.812 26.188 1 48.06 182 ASN A N 1
ATOM 1387 C CA . ASN A 1 182 ? -17.344 14.938 26.922 1 48.06 182 ASN A CA 1
ATOM 1388 C C . ASN A 1 182 ? -16.031 14.766 26.188 1 48.06 182 ASN A C 1
ATOM 1390 O O . ASN A 1 182 ? -16 14.305 25.047 1 48.06 182 ASN A O 1
ATOM 1394 N N . GLU A 1 183 ? -15.18 15.734 26.562 1 52.22 183 GLU A N 1
ATOM 1395 C CA . GLU A 1 183 ? -13.797 15.797 26.094 1 52.22 183 GLU A CA 1
ATOM 1396 C C . GLU A 1 183 ? -13.258 14.398 25.797 1 52.22 183 GLU A C 1
ATOM 1398 O O . GLU A 1 183 ? -13.266 13.523 26.672 1 52.22 183 GLU A O 1
ATOM 1403 N N . ILE A 1 184 ? -13.469 13.906 24.719 1 54.06 184 ILE A N 1
ATOM 1404 C CA . ILE A 1 184 ? -12.891 12.586 24.469 1 54.06 184 ILE A CA 1
ATOM 1405 C C . ILE A 1 184 ? -11.406 12.609 24.812 1 54.06 184 ILE A C 1
ATOM 1407 O O . ILE A 1 184 ? -10.875 11.648 25.375 1 54.06 184 ILE A O 1
ATOM 1411 N N . ALA A 1 185 ? -10.562 13.164 24.422 1 53 185 ALA A N 1
ATOM 1412 C CA . ALA A 1 185 ? -9.156 13.047 24.781 1 53 185 ALA A CA 1
ATOM 1413 C C . ALA A 1 185 ? -8.438 14.391 24.656 1 53 185 ALA A C 1
ATOM 1415 O O . ALA A 1 185 ? -8.797 15.211 23.812 1 53 185 ALA A O 1
ATOM 1416 N N . PHE A 1 186 ? -8.047 14.906 25.875 1 48.38 186 PHE A N 1
ATOM 1417 C CA . PHE A 1 186 ? -7.086 16 25.953 1 48.38 186 PHE A CA 1
ATOM 1418 C C . PHE A 1 186 ? -5.742 15.578 25.375 1 48.38 186 PHE A C 1
ATOM 1420 O O . PHE A 1 186 ? -5.258 14.477 25.656 1 48.38 186 PHE A O 1
ATOM 1427 N N . ALA A 1 187 ? -5.465 15.656 24.234 1 47.94 187 ALA A N 1
ATOM 1428 C CA . ALA A 1 187 ? -4.039 15.414 24.016 1 47.94 187 ALA A CA 1
ATOM 1429 C C . ALA A 1 187 ? -3.266 16.734 23.953 1 47.94 187 ALA A C 1
ATOM 1431 O O . ALA A 1 187 ? -3.781 17.75 23.484 1 47.94 187 ALA A O 1
ATOM 1432 N N . GLU A 1 188 ? -2.467 16.828 25.016 1 43.66 188 GLU A N 1
ATOM 1433 C CA . GLU A 1 188 ? -1.466 17.891 24.859 1 43.66 188 GLU A CA 1
ATOM 1434 C C . GLU A 1 188 ? -0.926 17.953 23.438 1 43.66 188 GLU A C 1
ATOM 1436 O O . GLU A 1 188 ? -1.106 17.016 22.656 1 43.66 188 GLU A O 1
ATOM 1441 N N . PHE A 1 189 ? -0.228 18.953 23.203 1 42 189 PHE A N 1
ATOM 1442 C CA . PHE A 1 189 ? 0.646 19.172 22.047 1 42 189 PHE A CA 1
ATOM 1443 C C . PHE A 1 189 ? 1.521 17.953 21.797 1 42 189 PHE A C 1
ATOM 1445 O O . PHE A 1 189 ? 2.207 17.469 22.703 1 42 189 PHE A O 1
ATOM 1452 N N . ASN A 1 190 ? 1.267 17.25 20.922 1 44.81 190 ASN A N 1
ATOM 1453 C CA . ASN A 1 190 ? 2.008 16.078 20.438 1 44.81 190 ASN A CA 1
ATOM 1454 C C . ASN A 1 190 ? 1.326 14.781 20.828 1 44.81 190 ASN A C 1
ATOM 1456 O O . ASN A 1 190 ? 1.951 13.719 20.812 1 44.81 190 ASN A O 1
ATOM 1460 N N . GLN A 1 191 ? 0.279 15.023 21.5 1 47.12 191 GLN A N 1
ATOM 1461 C CA . GLN A 1 191 ? -0.223 13.742 21.984 1 47.12 191 GLN A CA 1
ATOM 1462 C C . GLN A 1 191 ? -1.336 13.211 21.094 1 47.12 191 GLN A C 1
ATOM 1464 O O . GLN A 1 191 ? -2.064 13.984 20.469 1 47.12 191 GLN A O 1
ATOM 1469 N N . ILE A 1 192 ? -1.173 12.031 20.547 1 47.62 192 ILE A N 1
ATOM 1470 C CA . ILE A 1 192 ? -2.162 11.211 19.859 1 47.62 192 ILE A CA 1
ATOM 1471 C C . ILE A 1 192 ? -3.305 10.867 20.812 1 47.62 192 ILE A C 1
ATOM 1473 O O . ILE A 1 192 ? -3.074 10.344 21.891 1 47.62 192 ILE A O 1
ATOM 1477 N N . VAL A 1 193 ? -4.43 11.578 20.625 1 52.22 193 VAL A N 1
ATOM 1478 C CA . VAL A 1 193 ? -5.621 11.203 21.375 1 52.22 193 VAL A CA 1
ATOM 1479 C C . VAL A 1 193 ? -6.215 9.922 20.797 1 52.22 193 VAL A C 1
ATOM 1481 O O . VAL A 1 193 ? -6.473 9.844 19.594 1 52.22 193 VAL A O 1
ATOM 1484 N N . ARG A 1 194 ? -5.949 8.906 21.484 1 51.81 194 ARG A N 1
ATOM 1485 C CA . ARG A 1 194 ? -6.531 7.625 21.094 1 51.81 194 ARG A CA 1
ATOM 1486 C C . ARG A 1 194 ? -7.973 7.508 21.578 1 51.81 194 ARG A C 1
ATOM 1488 O O . ARG A 1 194 ? -8.273 7.84 22.719 1 51.81 194 ARG A O 1
ATOM 1495 N N . LYS A 1 195 ? -8.938 7.438 20.688 1 48.5 195 LYS A N 1
ATOM 1496 C CA . LYS A 1 195 ? -10.258 7.074 21.188 1 48.5 195 LYS A CA 1
ATOM 1497 C C . LYS A 1 195 ? -10.211 5.773 21.984 1 48.5 195 LYS A C 1
ATOM 1499 O O . LYS A 1 195 ? -9.656 4.777 21.516 1 48.5 195 LYS A O 1
ATOM 1504 N N . THR A 1 196 ? -10.133 5.875 23.297 1 40.12 196 THR A N 1
ATOM 1505 C CA . THR A 1 196 ? -10.328 4.691 24.125 1 40.12 196 THR A CA 1
ATOM 1506 C C . THR A 1 196 ? -11.68 4.039 23.828 1 40.12 196 THR A C 1
ATOM 1508 O O . THR A 1 196 ? -12.68 4.73 23.641 1 40.12 196 THR A O 1
ATOM 1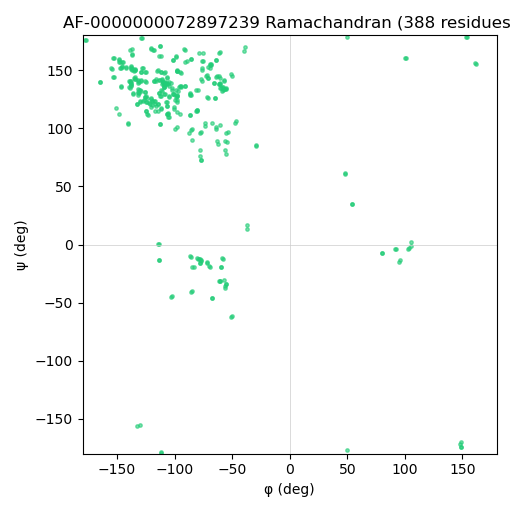511 N N . MET B 1 1 ? 1.937 18.688 17.75 1 63.94 1 MET B N 1
ATOM 1512 C CA . MET B 1 1 ? 0.891 18.469 16.75 1 63.94 1 MET B CA 1
ATOM 1513 C C . MET B 1 1 ? -0.301 17.734 17.359 1 63.94 1 MET B C 1
ATOM 1515 O O . MET B 1 1 ? -0.141 16.953 18.297 1 63.94 1 MET B O 1
ATOM 1519 N N . GLY B 1 2 ? -1.459 18.328 17.484 1 79.62 2 GLY B N 1
ATOM 1520 C CA . GLY B 1 2 ? -2.658 17.781 18.094 1 79.62 2 GLY B CA 1
ATOM 1521 C C . GLY B 1 2 ? -3.48 16.938 17.125 1 79.62 2 GLY B C 1
ATOM 1522 O O . GLY B 1 2 ? -4.168 17.484 16.25 1 79.62 2 GLY B O 1
ATOM 1523 N N . GLN B 1 3 ? -3.205 15.586 17.047 1 85.12 3 GLN B N 1
ATOM 1524 C CA . GLN B 1 3 ? -3.938 14.703 16.141 1 85.12 3 GLN B CA 1
ATOM 1525 C C . GLN B 1 3 ? -4.836 13.75 16.922 1 85.12 3 GLN B C 1
ATOM 1527 O O . GLN B 1 3 ? -4.48 13.297 18.016 1 85.12 3 GLN B O 1
ATOM 1532 N N . LEU B 1 4 ? -5.98 13.625 16.344 1 86.38 4 LEU B N 1
ATOM 1533 C CA . LEU B 1 4 ? -6.859 12.578 16.844 1 86.38 4 LEU B CA 1
ATOM 1534 C C . LEU B 1 4 ? -6.559 11.242 16.156 1 86.38 4 LEU B C 1
ATOM 1536 O O . LEU B 1 4 ? -6.441 11.188 14.93 1 86.38 4 LEU B O 1
ATOM 1540 N N . SER B 1 5 ? -6.402 10.211 16.938 1 88.5 5 SER B N 1
ATOM 1541 C CA . SER B 1 5 ? -6.109 8.891 16.375 1 88.5 5 SER B CA 1
ATOM 1542 C C . SER B 1 5 ? -7.223 7.895 16.703 1 88.5 5 SER B C 1
ATOM 1544 O O . SER B 1 5 ? -7.613 7.75 17.859 1 88.5 5 SER B O 1
ATOM 1546 N N . ILE B 1 6 ? -7.688 7.383 15.656 1 87.5 6 ILE B N 1
ATOM 1547 C CA . ILE B 1 6 ? -8.641 6.285 15.789 1 87.5 6 ILE B CA 1
ATOM 1548 C C . ILE B 1 6 ? -8.008 4.988 15.289 1 87.5 6 ILE B C 1
ATOM 1550 O O . ILE B 1 6 ? -7.68 4.859 14.109 1 87.5 6 ILE B O 1
ATOM 1554 N N . SER B 1 7 ? -7.82 4.02 16.047 1 90.56 7 SER B N 1
ATOM 1555 C CA . SER B 1 7 ? -7.082 2.805 15.727 1 90.56 7 SER B CA 1
ATOM 1556 C C . SER B 1 7 ? -7.82 1.977 14.672 1 90.56 7 SER B C 1
ATOM 1558 O O . SER B 1 7 ? -7.199 1.414 13.773 1 90.56 7 SER B O 1
ATOM 1560 N N . SER B 1 8 ? -9.055 1.852 14.914 1 91.94 8 SER B N 1
ATOM 1561 C CA . SER B 1 8 ? -9.922 1.099 14.016 1 91.94 8 SER B CA 1
ATOM 1562 C C . SER B 1 8 ? -11.281 1.775 13.852 1 91.94 8 SER B C 1
ATOM 1564 O O . SER B 1 8 ? -12.133 1.686 14.742 1 91.94 8 SER B O 1
ATOM 1566 N N . VAL B 1 9 ? -11.375 2.359 12.766 1 91.75 9 VAL B N 1
ATOM 1567 C CA . VAL B 1 9 ? -12.578 3.148 12.516 1 91.75 9 VAL B CA 1
ATOM 1568 C C . VAL B 1 9 ? -13.797 2.234 12.469 1 91.75 9 VAL B C 1
ATOM 1570 O O . VAL B 1 9 ? -13.781 1.197 11.805 1 91.75 9 VAL B O 1
ATOM 1573 N N . GLN B 1 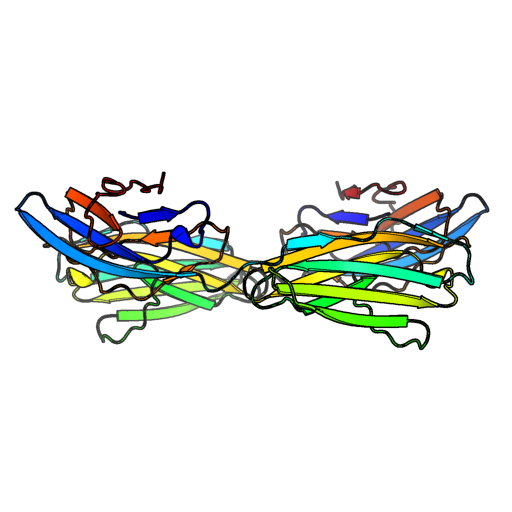10 ? -14.789 2.527 13.258 1 91.19 10 GLN B N 1
ATOM 1574 C CA . GLN B 1 10 ? -16.062 1.827 13.297 1 91.19 10 GLN B CA 1
ATOM 1575 C C . GLN B 1 10 ? -17.219 2.773 12.992 1 91.19 10 GLN B C 1
ATOM 1577 O O . GLN B 1 10 ? -17.047 3.994 12.984 1 91.19 10 GLN B O 1
ATOM 1582 N N . ARG B 1 11 ? -18.406 2.189 12.766 1 87.81 11 ARG B N 1
ATOM 1583 C CA . ARG B 1 11 ? -19.578 3.002 12.453 1 87.81 11 ARG B CA 1
ATOM 1584 C C . ARG B 1 11 ? -19.906 3.975 13.578 1 87.81 11 ARG B C 1
ATOM 1586 O O . ARG B 1 11 ? -20.359 5.094 13.336 1 87.81 11 ARG B O 1
ATOM 1593 N N . GLU B 1 12 ? -19.609 3.586 14.805 1 87.38 12 GLU B N 1
ATOM 1594 C CA . GLU B 1 12 ? -19.891 4.41 15.977 1 87.38 12 GLU B CA 1
ATOM 1595 C C . GLU B 1 12 ? -18.984 5.637 16.016 1 87.38 12 GLU B C 1
ATOM 1597 O O . GLU B 1 12 ? -19.25 6.594 16.75 1 87.38 12 GLU B O 1
ATOM 1602 N N . ASP B 1 13 ? -17.938 5.516 15.266 1 88.81 13 ASP B N 1
ATOM 1603 C CA . ASP B 1 13 ? -16.984 6.629 15.273 1 88.81 13 ASP B CA 1
ATOM 1604 C C . ASP B 1 13 ? -17.484 7.777 14.398 1 88.81 13 ASP B C 1
ATOM 1606 O O . ASP B 1 13 ? -16.969 8.891 14.477 1 88.81 13 ASP B O 1
ATOM 1610 N N . GLU B 1 14 ? -18.5 7.527 13.609 1 89.5 14 GLU B N 1
ATOM 1611 C CA . GLU B 1 14 ? -19.047 8.602 12.789 1 89.5 14 GLU B CA 1
ATOM 1612 C C . GLU B 1 14 ? -19.578 9.742 13.648 1 89.5 14 GLU B C 1
ATOM 1614 O O . GLU B 1 14 ? -20.109 9.508 14.742 1 89.5 14 GLU B O 1
ATOM 1619 N N . GLY B 1 15 ? -19.438 10.984 13.18 1 89.12 15 GLY B N 1
ATOM 1620 C CA . GLY B 1 15 ? -19.922 12.156 13.906 1 89.12 15 GLY B CA 1
ATOM 1621 C C . GLY B 1 15 ? -19.062 13.391 13.68 1 89.12 15 GLY B C 1
ATOM 1622 O O . GLY B 1 15 ? -18.219 13.414 12.773 1 89.12 15 GLY B O 1
ATOM 1623 N N . ILE B 1 16 ? -19.359 14.375 14.43 1 90.81 16 ILE B N 1
ATOM 1624 C CA . ILE B 1 16 ? -18.656 15.648 14.312 1 90.81 16 ILE B CA 1
ATOM 1625 C C . ILE B 1 16 ? -17.562 15.742 15.375 1 90.81 16 ILE B C 1
ATOM 1627 O O . ILE B 1 16 ? -17.828 15.531 16.562 1 90.81 16 ILE B O 1
ATOM 1631 N N . TYR B 1 17 ? -16.422 15.953 14.93 1 89.5 17 TYR B N 1
ATOM 1632 C CA . TYR B 1 17 ? -15.289 16.156 15.828 1 89.5 17 TYR B CA 1
ATOM 1633 C C . TYR B 1 17 ? -14.812 17.594 15.797 1 89.5 17 TYR B C 1
ATOM 1635 O O . TYR B 1 17 ? -14.773 18.219 14.734 1 89.5 17 TYR B O 1
ATOM 1643 N N . GLN B 1 18 ? -14.477 18.078 16.984 1 90.06 18 GLN B N 1
ATOM 1644 C CA . GLN B 1 18 ? -14.031 19.469 17.109 1 90.06 18 GLN B CA 1
ATOM 1645 C C . GLN B 1 18 ? -12.68 19.547 17.797 1 90.06 18 GLN B C 1
ATOM 1647 O O . GLN B 1 18 ? -12.438 18.844 18.781 1 90.06 18 GLN B O 1
ATOM 1652 N N . CYS B 1 19 ? -11.781 20.25 17.266 1 90.44 19 CYS B N 1
ATOM 1653 C CA . CYS B 1 19 ? -10.516 20.516 17.953 1 90.44 19 CYS B CA 1
ATOM 1654 C C . CYS B 1 19 ? -10.414 21.984 18.359 1 90.44 19 CYS B C 1
ATOM 1656 O O . CYS B 1 19 ? -10.922 22.859 17.672 1 90.44 19 CYS B O 1
ATOM 1658 N N . LEU B 1 20 ? -9.844 22.203 19.547 1 90.75 20 LEU B N 1
ATOM 1659 C CA . LEU B 1 20 ? -9.656 23.531 20.125 1 90.75 20 LEU B CA 1
ATOM 1660 C C . LEU B 1 20 ? -8.188 23.781 20.453 1 90.75 20 LEU B C 1
ATOM 1662 O O . LEU B 1 20 ? -7.559 22.953 21.125 1 90.75 20 LEU B O 1
ATOM 1666 N N . ALA B 1 21 ? -7.617 24.781 19.938 1 91.75 21 ALA B N 1
ATOM 1667 C CA . ALA B 1 21 ? -6.254 25.188 20.25 1 91.75 21 ALA B CA 1
ATOM 1668 C C . ALA B 1 21 ? -6.238 26.484 21.078 1 91.75 21 ALA B C 1
ATOM 1670 O O . ALA B 1 21 ? -7.004 27.406 20.797 1 91.75 21 ALA B O 1
ATOM 1671 N N . SER B 1 22 ? -5.398 26.469 22.109 1 91.62 22 SER B N 1
ATOM 1672 C CA . SER B 1 22 ? -5.312 27.656 22.953 1 91.62 22 SER B CA 1
ATOM 1673 C C . SER B 1 22 ? -3.863 27.969 23.312 1 91.62 22 SER B C 1
ATOM 1675 O O . SER B 1 22 ? -2.994 27.094 23.234 1 91.62 22 SER B O 1
ATOM 1677 N N . ASN B 1 23 ? -3.623 29.219 23.578 1 91.81 23 ASN B N 1
ATOM 1678 C CA . ASN B 1 23 ? -2.32 29.625 24.094 1 91.81 23 ASN B CA 1
ATOM 1679 C C . ASN B 1 23 ? -2.412 30.109 25.547 1 91.81 23 ASN B C 1
ATOM 1681 O O . ASN B 1 23 ? -3.479 30.031 26.156 1 91.81 23 ASN B O 1
ATOM 1685 N N . ASP B 1 24 ? -1.292 30.516 26.094 1 91.75 24 ASP B N 1
ATOM 1686 C CA . ASP B 1 24 ? -1.222 30.891 27.516 1 91.75 24 ASP B CA 1
ATOM 1687 C C . ASP B 1 24 ? -1.816 32.281 27.75 1 91.75 24 ASP B C 1
ATOM 1689 O O . ASP B 1 24 ? -2.102 32.656 28.891 1 91.75 24 ASP B O 1
ATOM 1693 N N . GLU B 1 25 ? -2.072 33.094 26.75 1 94.25 25 GLU B N 1
ATOM 1694 C CA . GLU B 1 25 ? -2.623 34.438 26.859 1 94.25 25 GLU B CA 1
ATOM 1695 C C . GLU B 1 25 ? -4.148 34.438 26.891 1 94.25 25 GLU B C 1
ATOM 1697 O O . GLU B 1 25 ? -4.793 35.469 27.047 1 94.25 25 GLU B O 1
ATOM 1702 N N . GLY B 1 26 ? -4.664 33.281 26.609 1 91.31 26 GLY B N 1
ATOM 1703 C CA . GLY B 1 26 ? -6.109 33.156 26.656 1 91.31 26 GLY B CA 1
ATOM 1704 C C . GLY B 1 26 ? -6.762 33.156 25.281 1 91.31 26 GLY B C 1
ATOM 1705 O O . GLY B 1 26 ? -7.984 33.094 25.172 1 91.31 26 GLY B O 1
ATOM 1706 N N . ASP B 1 27 ? -5.973 33.344 24.266 1 94.69 27 ASP B N 1
ATOM 1707 C CA . ASP B 1 27 ? -6.516 33.25 22.922 1 94.69 27 ASP B CA 1
ATOM 1708 C C . ASP B 1 27 ? -6.84 31.797 22.562 1 94.69 27 ASP B C 1
ATOM 1710 O O . ASP B 1 27 ? -6.164 30.875 23.016 1 94.69 27 ASP B O 1
ATOM 1714 N N . TRP B 1 28 ? -7.953 31.562 21.734 1 92.81 28 TRP B N 1
ATOM 1715 C CA . TRP B 1 28 ? -8.289 30.203 21.312 1 92.81 28 TRP B CA 1
ATOM 1716 C C . TRP B 1 28 ? -8.922 30.203 19.922 1 92.81 28 TRP B C 1
ATOM 1718 O O . TRP B 1 28 ? -9.367 31.25 19.438 1 92.81 28 TRP B O 1
ATOM 1728 N N . ALA B 1 29 ? -8.852 29.109 19.25 1 94.81 29 ALA B N 1
ATOM 1729 C CA . ALA B 1 29 ? -9.484 28.844 17.969 1 94.81 29 ALA B CA 1
ATOM 1730 C C . ALA B 1 29 ? -9.922 27.391 17.859 1 94.81 29 ALA B C 1
ATOM 1732 O O . ALA B 1 29 ? -9.406 26.516 18.562 1 94.81 29 ALA B O 1
ATOM 1733 N N . GLN B 1 30 ? -10.945 27.156 17.047 1 91.56 30 GLN B N 1
ATOM 1734 C CA . GLN B 1 30 ? -11.461 25.797 16.938 1 91.56 30 GLN B CA 1
ATOM 1735 C C . GLN B 1 30 ? -11.953 25.516 15.516 1 91.56 30 GLN B C 1
ATOM 1737 O O . GLN B 1 30 ? -12.18 26.438 14.734 1 91.56 30 GLN B O 1
ATOM 1742 N N . ALA B 1 31 ? -12.008 24.328 15.164 1 93.12 31 ALA B N 1
ATOM 1743 C CA . ALA B 1 31 ? -12.625 23.859 13.93 1 93.12 31 ALA B CA 1
ATOM 1744 C C . ALA B 1 31 ? -13.227 22.469 14.109 1 93.12 31 ALA B C 1
ATOM 1746 O O . ALA B 1 31 ? -12.938 21.781 15.086 1 93.12 31 ALA B O 1
ATOM 1747 N N . SER B 1 32 ? -14.133 22.172 13.227 1 91.75 32 SER B N 1
ATOM 1748 C CA . SER B 1 32 ? -14.812 20.891 13.312 1 91.75 32 SER B CA 1
ATOM 1749 C C . SER B 1 32 ? -14.758 20.141 11.984 1 91.75 32 SER B C 1
ATOM 1751 O O . SER B 1 32 ? -14.633 20.766 10.922 1 91.75 32 SER B O 1
ATOM 1753 N N . ALA B 1 33 ? -14.797 18.859 12.094 1 92 33 ALA B N 1
ATOM 1754 C CA . ALA B 1 33 ? -14.867 18 10.914 1 92 33 ALA B CA 1
ATOM 1755 C C . ALA B 1 33 ? -15.859 16.859 11.125 1 92 33 ALA B C 1
ATOM 1757 O O . ALA B 1 33 ? -15.969 16.328 12.227 1 92 33 ALA B O 1
ATOM 1758 N N . GLN B 1 34 ? -16.562 16.656 10.086 1 93.38 34 GLN B N 1
ATOM 1759 C CA . GLN B 1 34 ? -17.422 15.484 10.109 1 93.38 34 GLN B CA 1
ATOM 1760 C C . GLN B 1 34 ? -16.672 14.234 9.656 1 93.38 34 GLN B C 1
ATOM 1762 O O . GLN B 1 34 ? -16.016 14.25 8.617 1 93.38 34 GLN B O 1
ATOM 1767 N N . LEU B 1 35 ? -16.75 13.195 10.461 1 91.56 35 LEU B N 1
ATOM 1768 C CA . LEU B 1 35 ? -16.188 11.906 10.078 1 91.56 35 LEU B CA 1
ATOM 1769 C C . LEU B 1 35 ? -17.281 10.961 9.578 1 91.56 35 LEU B C 1
ATOM 1771 O O . LEU B 1 35 ? -18.234 10.664 10.305 1 91.56 35 LEU B O 1
ATOM 1775 N N . ALA B 1 36 ? -17.094 10.633 8.391 1 93.94 36 ALA B N 1
ATOM 1776 C CA . ALA B 1 36 ? -17.969 9.633 7.785 1 93.94 36 ALA B CA 1
ATOM 1777 C C . ALA B 1 36 ? -17.188 8.375 7.418 1 93.94 36 ALA B C 1
ATOM 1779 O O . ALA B 1 36 ? -15.961 8.414 7.27 1 93.94 36 ALA B O 1
ATOM 1780 N N . ILE B 1 37 ? -17.859 7.273 7.477 1 90.44 37 ILE B N 1
ATOM 1781 C CA . ILE B 1 37 ? -17.266 6.02 7.023 1 90.44 37 ILE B CA 1
ATOM 1782 C C . ILE B 1 37 ? -17.891 5.602 5.691 1 90.44 37 ILE B C 1
ATOM 1784 O O . ILE B 1 37 ? -19.094 5.438 5.594 1 90.44 37 ILE B O 1
ATOM 1788 N N . GLY B 1 38 ? -16.953 5.539 4.723 1 87.19 38 GLY B N 1
ATOM 1789 C CA . GLY B 1 38 ? -17.531 5.402 3.391 1 87.19 38 GLY B CA 1
ATOM 1790 C C . GLY B 1 38 ? -17.219 4.062 2.748 1 87.19 38 GLY B C 1
ATOM 1791 O O . GLY B 1 38 ? -17.844 3.693 1.745 1 87.19 38 GLY B O 1
ATOM 1792 N N . ALA B 1 39 ? -16.312 3.408 3.328 1 92 39 ALA B N 1
ATOM 1793 C CA . ALA B 1 39 ? -15.914 2.191 2.625 1 92 39 ALA B CA 1
ATOM 1794 C C . ALA B 1 39 ? -15.32 1.169 3.592 1 92 39 ALA B C 1
ATOM 1796 O O . ALA B 1 39 ? -14.859 1.525 4.676 1 92 39 ALA B O 1
ATOM 1797 N N . PHE B 1 40 ? -15.445 -0.07 3.275 1 92.12 40 PHE B N 1
ATOM 1798 C CA . PHE B 1 40 ? -14.875 -1.194 4.004 1 92.12 40 PHE B CA 1
ATOM 1799 C C . PHE B 1 40 ? -14.031 -2.064 3.078 1 92.12 40 PHE B C 1
ATOM 1801 O O . PHE B 1 40 ? -14.484 -2.449 1.998 1 92.12 40 PHE B O 1
ATOM 1808 N N . PRO B 1 41 ? -12.797 -2.309 3.48 1 94.88 41 PRO B N 1
ATOM 1809 C CA . PRO B 1 41 ? -11.93 -3.137 2.643 1 94.88 41 PRO B CA 1
ATOM 1810 C C . PRO B 1 41 ? -12.43 -4.57 2.504 1 94.88 41 PRO B C 1
ATOM 1812 O O . PRO B 1 41 ? -13.25 -5.02 3.309 1 94.88 41 PRO B O 1
ATOM 1815 N N . PRO B 1 42 ? -11.977 -5.23 1.463 1 96.06 42 PRO B N 1
ATOM 1816 C CA . PRO B 1 42 ? -12.383 -6.625 1.268 1 96.06 42 PRO B CA 1
ATOM 1817 C C . PRO B 1 42 ? -11.852 -7.555 2.355 1 96.06 42 PRO B C 1
ATOM 1819 O O . PRO B 1 42 ? -10.727 -7.367 2.836 1 96.06 42 PRO B O 1
ATOM 1822 N N . HIS B 1 43 ? -12.758 -8.492 2.773 1 95.19 43 HIS B N 1
ATOM 1823 C CA . HIS B 1 43 ? -12.367 -9.555 3.699 1 95.19 43 HIS B CA 1
ATOM 1824 C C . HIS B 1 43 ? -12.797 -10.922 3.184 1 95.19 43 HIS B C 1
ATOM 1826 O O . HIS B 1 43 ? -13.938 -11.086 2.738 1 95.19 43 HIS B O 1
ATOM 1832 N N . LEU B 1 44 ? -11.875 -11.805 3.246 1 96.94 44 LEU B N 1
ATOM 1833 C CA . LEU B 1 44 ? -12.188 -13.164 2.816 1 96.94 44 LEU B CA 1
ATOM 1834 C C . LEU B 1 44 ? -13.109 -13.852 3.818 1 96.94 44 LEU B C 1
ATOM 1836 O O . LEU B 1 44 ? -12.828 -13.859 5.02 1 96.94 44 LEU B O 1
ATOM 1840 N N . LYS B 1 45 ? -14.156 -14.352 3.395 1 95.75 45 LYS B N 1
ATOM 1841 C CA . LYS B 1 45 ? -15.086 -15.086 4.246 1 95.75 45 LYS B CA 1
ATOM 1842 C C . LYS B 1 45 ? -14.953 -16.594 4.031 1 95.75 45 LYS B C 1
ATOM 1844 O O . LYS B 1 45 ? -15.023 -17.375 4.984 1 95.75 45 LYS B O 1
ATOM 1849 N N . GLU B 1 46 ? -14.875 -17.047 2.818 1 96.38 46 GLU B N 1
ATOM 1850 C CA . GLU B 1 46 ? -14.633 -18.438 2.439 1 96.38 46 GLU B CA 1
ATOM 1851 C C . GLU B 1 46 ? -13.578 -18.531 1.338 1 96.38 46 GLU B C 1
ATOM 1853 O O . GLU B 1 46 ? -13.492 -17.641 0.482 1 96.38 46 GLU B O 1
ATOM 1858 N N . THR B 1 47 ? -12.773 -19.547 1.387 1 97.62 47 THR B N 1
ATOM 1859 C CA . THR B 1 47 ? -11.719 -19.75 0.4 1 97.62 47 THR B CA 1
ATOM 1860 C C . THR B 1 47 ? -11.648 -21.219 -0.02 1 97.62 47 THR B C 1
ATOM 1862 O O . THR B 1 47 ? -12.328 -22.062 0.553 1 97.62 47 THR B O 1
ATOM 1865 N N . PHE B 1 48 ? -11.008 -21.5 -1.075 1 97.94 48 PHE B N 1
ATOM 1866 C CA . PHE B 1 48 ? -10.812 -22.859 -1.558 1 97.94 48 PHE B CA 1
ATOM 1867 C C . PHE B 1 48 ? -9.516 -23.453 -0.999 1 97.94 48 PHE B C 1
ATOM 1869 O O . PHE B 1 48 ? -8.656 -22.719 -0.511 1 97.94 48 PHE B O 1
ATOM 1876 N N . SER B 1 49 ? -9.445 -24.734 -0.968 1 97.25 49 SER B N 1
ATOM 1877 C CA . SER B 1 49 ? -8.281 -25.422 -0.43 1 97.25 49 SER B CA 1
ATOM 1878 C C . SER B 1 49 ? -7.527 -26.172 -1.523 1 97.25 49 SER B C 1
ATOM 1880 O O . SER B 1 49 ? -7.984 -26.25 -2.666 1 97.25 49 SER B O 1
ATOM 1882 N N . ARG B 1 50 ? -6.406 -26.641 -1.176 1 96.25 50 ARG B N 1
ATOM 1883 C CA . ARG B 1 50 ? -5.598 -27.469 -2.066 1 96.25 50 ARG B CA 1
ATOM 1884 C C . ARG B 1 50 ? -6.371 -28.703 -2.52 1 96.25 50 ARG B C 1
ATOM 1886 O O . ARG B 1 50 ? -7.105 -29.312 -1.733 1 96.25 50 ARG B O 1
ATOM 1893 N N . GLN B 1 51 ? -6.23 -29.109 -3.752 1 96.88 51 GLN B N 1
ATOM 1894 C CA . GLN B 1 51 ? -6.867 -30.297 -4.309 1 96.88 51 GLN B CA 1
ATOM 1895 C C . GLN B 1 51 ? -5.871 -31.125 -5.121 1 96.88 51 GLN B C 1
ATOM 1897 O O . GLN B 1 51 ? -4.953 -30.578 -5.73 1 96.88 51 GLN B O 1
ATOM 1902 N N . VAL B 1 52 ? -5.98 -32.375 -5.047 1 96.94 52 VAL B N 1
ATOM 1903 C CA . VAL B 1 52 ? -5.258 -33.344 -5.883 1 96.94 52 VAL B CA 1
ATOM 1904 C C . VAL B 1 52 ? -6.254 -34.188 -6.668 1 96.94 52 VAL B C 1
ATOM 1906 O O . VAL B 1 52 ? -7.051 -34.938 -6.078 1 96.94 52 VAL B O 1
ATOM 1909 N N . VAL B 1 53 ? -6.203 -34.156 -8 1 98.19 53 VAL B N 1
ATOM 1910 C CA . VAL B 1 53 ? -7.234 -34.812 -8.789 1 98.19 53 VAL B CA 1
ATOM 1911 C C . VAL B 1 53 ? -6.594 -35.531 -9.977 1 98.19 53 VAL B C 1
ATOM 1913 O O . VAL B 1 53 ? -5.395 -35.375 -10.227 1 98.19 53 VAL B O 1
ATOM 1916 N N . HIS B 1 54 ? -7.379 -36.406 -10.664 1 98.25 54 HIS B N 1
ATOM 1917 C CA . HIS B 1 54 ? -6.953 -37.094 -11.883 1 98.25 54 HIS B CA 1
ATOM 1918 C C . HIS B 1 54 ? -7.43 -36.344 -13.125 1 98.25 54 HIS B C 1
ATOM 1920 O O . HIS B 1 54 ? -8.484 -35.719 -13.102 1 98.25 54 HIS B O 1
ATOM 1926 N N . PRO B 1 55 ? -6.625 -36.438 -14.195 1 97.88 55 PRO B N 1
ATOM 1927 C CA . PRO B 1 55 ? -7.109 -35.844 -15.445 1 97.88 55 PRO B CA 1
ATOM 1928 C C . PRO B 1 55 ? -8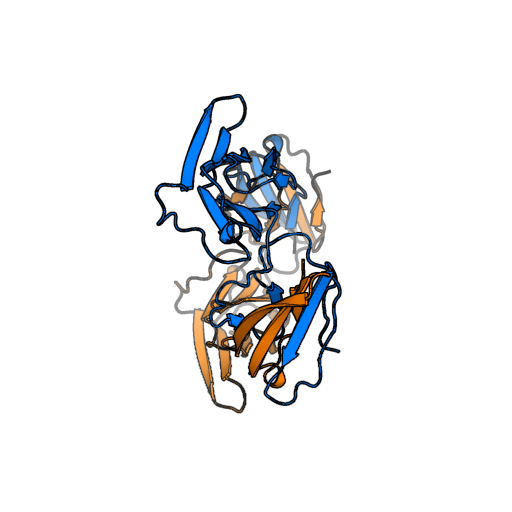.516 -36.312 -15.812 1 97.88 55 PRO B C 1
ATOM 1930 O O . PRO B 1 55 ? -8.867 -37.469 -15.555 1 97.88 55 PRO B O 1
ATOM 1933 N N . GLY B 1 56 ? -9.234 -35.438 -16.406 1 97.12 56 GLY B N 1
ATOM 1934 C CA . GLY B 1 56 ? -10.594 -35.781 -16.812 1 97.12 56 GLY B CA 1
ATOM 1935 C C . GLY B 1 56 ? -11.633 -35.375 -15.789 1 97.12 56 GLY B C 1
ATOM 1936 O O . GLY B 1 56 ? -12.828 -35.312 -16.094 1 97.12 56 GLY B O 1
ATOM 1937 N N . SER B 1 57 ? -11.188 -35.062 -14.578 1 97.06 57 SER B N 1
ATOM 1938 C CA . SER B 1 57 ? -12.078 -34.625 -13.508 1 97.06 57 SER B CA 1
ATOM 1939 C C . SER B 1 57 ? -12.531 -33.188 -13.711 1 97.06 57 SER B C 1
ATOM 1941 O O . SER B 1 57 ? -12.023 -32.5 -14.594 1 97.06 57 SER B O 1
ATOM 1943 N N . SER B 1 58 ? -13.555 -32.844 -12.977 1 97.62 58 SER B N 1
ATOM 1944 C CA . SER B 1 58 ? -13.969 -31.438 -12.891 1 97.62 58 SER B CA 1
ATOM 1945 C C . SER B 1 58 ? -13.609 -30.828 -11.539 1 97.62 58 SER B C 1
ATOM 1947 O O . SER B 1 58 ? -13.672 -31.516 -10.516 1 97.62 58 SER B O 1
ATOM 1949 N N . VAL B 1 59 ? -13.219 -29.5 -11.609 1 97.5 59 VAL B N 1
ATOM 1950 C CA . VAL B 1 59 ? -12.805 -28.828 -10.383 1 97.5 59 VAL B CA 1
ATOM 1951 C C . VAL B 1 59 ? -13.555 -27.516 -10.242 1 97.5 59 VAL B C 1
ATOM 1953 O O . VAL B 1 59 ? -13.773 -26.797 -11.227 1 97.5 59 VAL B O 1
ATOM 1956 N N . SER B 1 60 ? -13.93 -27.203 -8.977 1 96.94 60 SER B N 1
ATOM 1957 C CA . SER B 1 60 ? -14.586 -25.938 -8.656 1 96.94 60 SER B CA 1
ATOM 1958 C C . SER B 1 60 ? -13.867 -25.219 -7.531 1 96.94 60 SER B C 1
ATOM 1960 O O . SER B 1 60 ? -13.617 -25.781 -6.469 1 96.94 60 SER B O 1
ATOM 1962 N N . LEU B 1 61 ? -13.461 -24 -7.785 1 97.5 61 LEU B N 1
ATOM 1963 C CA . LEU B 1 61 ? -12.867 -23.125 -6.781 1 97.5 61 LEU B CA 1
ATOM 1964 C C . LEU B 1 61 ? -13.773 -21.938 -6.473 1 97.5 61 LEU B C 1
ATOM 1966 O O . LEU B 1 61 ? -14.398 -21.375 -7.379 1 97.5 61 LEU B O 1
ATOM 1970 N N . LYS B 1 62 ? -13.805 -21.578 -5.211 1 97.31 62 LYS B N 1
ATOM 1971 C CA . LYS B 1 62 ? -14.719 -20.516 -4.805 1 97.31 62 LYS B CA 1
ATOM 1972 C C . LYS B 1 62 ? -14.062 -19.578 -3.795 1 97.31 62 LYS B C 1
ATOM 1974 O O . LYS B 1 62 ? -13.352 -20.031 -2.896 1 97.31 62 LYS B O 1
ATOM 1979 N N . CYS B 1 63 ? -14.312 -18.281 -3.912 1 97.81 63 CYS B N 1
ATOM 1980 C CA . CYS B 1 63 ? -13.922 -17.25 -2.955 1 97.81 63 CYS B CA 1
ATOM 1981 C C . CYS B 1 63 ? -15.102 -16.359 -2.604 1 97.81 63 CYS B C 1
ATOM 1983 O O . CYS B 1 63 ? -15.773 -15.828 -3.492 1 97.81 63 CYS B O 1
ATOM 1985 N N . LEU B 1 64 ? -15.367 -16.297 -1.343 1 97.38 64 LEU B N 1
ATOM 1986 C CA . LEU B 1 64 ? -16.406 -15.414 -0.829 1 97.38 64 LEU B CA 1
ATOM 1987 C C . LEU B 1 64 ? -15.797 -14.227 -0.095 1 97.38 64 LEU B C 1
ATOM 1989 O O . LEU B 1 64 ? -15.016 -14.398 0.84 1 97.38 64 LEU B O 1
ATOM 1993 N N . VAL B 1 65 ? -16.141 -13.07 -0.543 1 96.69 65 VAL B N 1
ATOM 1994 C CA . VAL B 1 65 ? -15.492 -11.883 0.019 1 96.69 65 VAL B CA 1
ATOM 1995 C C . VAL B 1 65 ? -16.562 -10.844 0.374 1 96.69 65 VAL B C 1
ATOM 1997 O O . VAL B 1 65 ? -17.547 -10.695 -0.341 1 96.69 65 VAL B O 1
ATOM 2000 N N . SER B 1 66 ? -16.344 -10.18 1.484 1 94.75 66 SER B N 1
ATOM 2001 C CA . SER B 1 66 ? -17.125 -9.008 1.852 1 94.75 66 SER B CA 1
ATOM 2002 C C . SER B 1 66 ? -16.391 -7.719 1.514 1 94.75 66 SER B C 1
ATOM 2004 O O . SER B 1 66 ? -15.195 -7.738 1.224 1 94.75 66 SER B O 1
ATOM 2006 N N . GLY B 1 67 ? -17.109 -6.621 1.44 1 93.12 67 GLY B N 1
ATOM 2007 C CA . GLY B 1 67 ? -16.516 -5.309 1.225 1 93.12 67 GLY B CA 1
ATOM 2008 C C . GLY B 1 67 ? -17.516 -4.281 0.733 1 93.12 67 GLY B C 1
ATOM 2009 O O . GLY B 1 67 ? -18.547 -4.637 0.157 1 93.12 67 GLY B O 1
ATOM 2010 N N . THR B 1 68 ? -17.219 -3.068 0.981 1 90.38 68 THR B N 1
ATOM 2011 C CA . THR B 1 68 ? -18.016 -1.939 0.499 1 90.38 68 THR B CA 1
ATOM 2012 C C . THR B 1 68 ? -17.109 -0.871 -0.111 1 90.38 68 THR B C 1
ATOM 2014 O O . THR B 1 68 ? -16.297 -0.254 0.591 1 90.38 68 THR B O 1
ATOM 2017 N N . PRO B 1 69 ? -17.25 -0.519 -1.325 1 92.44 69 PRO B N 1
ATOM 2018 C CA . PRO B 1 69 ? -18.109 -1.19 -2.301 1 92.44 69 PRO B CA 1
ATOM 2019 C C . PRO B 1 69 ? -17.703 -2.643 -2.543 1 92.44 69 PRO B C 1
ATOM 2021 O O . PRO B 1 69 ? -16.625 -3.064 -2.131 1 92.44 69 PRO B O 1
ATOM 2024 N N . LEU B 1 70 ? -18.609 -3.393 -3.156 1 94.38 70 LEU B N 1
ATOM 2025 C CA . LEU B 1 70 ? -18.297 -4.793 -3.443 1 94.38 70 LEU B CA 1
ATOM 2026 C C . LEU B 1 70 ? -17.047 -4.914 -4.309 1 94.38 70 LEU B C 1
ATOM 2028 O O . LEU B 1 70 ? -16.906 -4.207 -5.305 1 94.38 70 LEU B O 1
ATOM 2032 N N . PRO B 1 71 ? -16.172 -5.785 -3.936 1 95.69 71 PRO B N 1
ATOM 2033 C CA . PRO B 1 71 ? -14.906 -5.895 -4.684 1 95.69 71 PRO B CA 1
ATOM 2034 C C . PRO B 1 71 ? -15.078 -6.613 -6.016 1 95.69 71 PRO B C 1
ATOM 2036 O O . PRO B 1 71 ? -16.078 -7.297 -6.234 1 95.69 71 PRO B O 1
ATOM 2039 N N . HIS B 1 72 ? -14.188 -6.379 -6.887 1 95.44 72 HIS B N 1
ATOM 2040 C CA . HIS B 1 72 ? -14.07 -7.117 -8.141 1 95.44 72 HIS B CA 1
ATOM 2041 C C . HIS B 1 72 ? -13.016 -8.211 -8.031 1 95.44 72 HIS B C 1
ATOM 2043 O O . HIS B 1 72 ? -12.031 -8.062 -7.305 1 95.44 72 HIS B O 1
ATOM 2049 N N . PHE B 1 73 ? -13.266 -9.281 -8.789 1 95.44 73 PHE B N 1
ATOM 2050 C CA . PHE B 1 73 ? -12.367 -10.422 -8.68 1 95.44 73 PHE B CA 1
ATOM 2051 C C . PHE B 1 73 ? -11.5 -10.547 -9.93 1 95.44 73 PHE B C 1
ATOM 2053 O O . PHE B 1 73 ? -11.969 -10.289 -11.039 1 95.44 73 PHE B O 1
ATOM 2060 N N . THR B 1 74 ? -10.32 -11.031 -9.727 1 95.62 74 THR B N 1
ATOM 2061 C CA . THR B 1 74 ? -9.43 -11.539 -10.766 1 95.62 74 THR B CA 1
ATOM 2062 C C . THR B 1 74 ? -8.805 -12.867 -10.352 1 95.62 74 THR B C 1
ATOM 2064 O O . THR B 1 74 ? -8.68 -13.148 -9.156 1 95.62 74 THR B O 1
ATOM 2067 N N . TRP B 1 75 ? -8.531 -13.641 -11.328 1 95.94 75 TRP B N 1
ATOM 2068 C CA . TRP B 1 75 ? -7.895 -14.93 -11.078 1 95.94 75 TRP B CA 1
ATOM 2069 C C . TRP B 1 75 ? -6.523 -15 -11.742 1 95.94 75 TRP B C 1
ATOM 2071 O O . TRP B 1 75 ? -6.344 -14.484 -12.852 1 95.94 75 TRP B O 1
ATOM 2081 N N . THR B 1 76 ? -5.598 -15.609 -11.008 1 94.88 76 THR B N 1
ATOM 2082 C CA . THR B 1 76 ? -4.293 -15.859 -11.617 1 94.88 76 THR B CA 1
ATOM 2083 C C . THR B 1 76 ? -3.889 -17.328 -11.438 1 94.88 76 THR B C 1
ATOM 2085 O O . THR B 1 76 ? -4.336 -17.984 -10.508 1 94.88 76 THR B O 1
ATOM 2088 N N . LEU B 1 77 ? -3.199 -17.844 -12.328 1 93.75 77 LEU B N 1
ATOM 2089 C CA . LEU B 1 77 ? -2.537 -19.141 -12.273 1 93.75 77 LEU B CA 1
ATOM 2090 C C . LEU B 1 77 ? -1.021 -18.984 -12.312 1 93.75 77 LEU B C 1
ATOM 2092 O O . LEU B 1 77 ? -0.471 -18.484 -13.305 1 93.75 77 LEU B O 1
ATOM 2096 N N . ASP B 1 78 ? -0.413 -19.375 -11.227 1 91.5 78 ASP B N 1
ATOM 2097 C CA . ASP B 1 78 ? 1.032 -19.25 -11.07 1 91.5 78 ASP B CA 1
ATOM 2098 C C . ASP B 1 78 ? 1.48 -17.812 -11.328 1 91.5 78 ASP B C 1
ATOM 2100 O O . ASP B 1 78 ? 2.486 -17.578 -12 1 91.5 78 ASP B O 1
ATOM 2104 N N . GLY B 1 79 ? 0.657 -16.812 -10.945 1 88.56 79 GLY B N 1
ATOM 2105 C CA . GLY B 1 79 ? 1.019 -15.414 -11.016 1 88.56 79 GLY B CA 1
ATOM 2106 C C . GLY B 1 79 ? 0.605 -14.758 -12.312 1 88.56 79 GLY B C 1
ATOM 2107 O O . GLY B 1 79 ? 0.765 -13.547 -12.484 1 88.56 79 GLY B O 1
ATOM 2108 N N . PHE B 1 80 ? 0.049 -15.523 -13.25 1 87.94 80 PHE B N 1
ATOM 2109 C CA . PHE B 1 80 ? -0.39 -14.984 -14.531 1 87.94 80 PHE B CA 1
ATOM 2110 C C . PHE B 1 80 ? -1.911 -14.938 -14.602 1 87.94 80 PHE B C 1
ATOM 2112 O O . PHE B 1 80 ? -2.592 -15.852 -14.133 1 87.94 80 PHE B O 1
ATOM 2119 N N . PRO B 1 81 ? -2.363 -13.844 -15.164 1 90.88 81 PRO B N 1
ATOM 2120 C CA . PRO B 1 81 ? -3.82 -13.727 -15.266 1 90.88 81 PRO B CA 1
ATOM 2121 C C . PRO B 1 81 ? -4.457 -14.914 -15.984 1 90.88 81 PRO B C 1
ATOM 2123 O O . PRO B 1 81 ? -3.918 -15.398 -16.984 1 90.88 81 PRO B O 1
ATOM 2126 N N . LEU B 1 82 ? -5.516 -15.344 -15.336 1 89.94 82 LEU B N 1
ATOM 2127 C CA . LEU B 1 82 ? -6.277 -16.422 -15.961 1 89.94 82 LEU B CA 1
ATOM 2128 C C . LEU B 1 82 ? -7.289 -15.859 -16.953 1 89.94 82 LEU B C 1
ATOM 2130 O O . LEU B 1 82 ? -8.125 -15.023 -16.594 1 89.94 82 LEU B O 1
ATOM 2134 N N . SER B 1 83 ? -6.961 -15.867 -18.219 1 76.75 83 SER B N 1
ATOM 2135 C CA . SER B 1 83 ? -7.918 -15.43 -19.234 1 76.75 83 SER B CA 1
ATOM 2136 C C . SER B 1 83 ? -8.617 -16.625 -19.875 1 76.75 83 SER B C 1
ATOM 2138 O O . SER B 1 83 ? -7.965 -17.5 -20.438 1 76.75 83 SER B O 1
ATOM 2140 N N . PRO B 1 84 ? -9.789 -16.891 -19.469 1 64.81 84 PRO B N 1
ATOM 2141 C CA . PRO B 1 84 ? -10.438 -18.109 -19.953 1 64.81 84 PRO B CA 1
ATOM 2142 C C . PRO B 1 84 ? -10.492 -18.172 -21.484 1 64.81 84 PRO B C 1
ATOM 2144 O O . PRO B 1 84 ? -11.188 -17.359 -22.109 1 64.81 84 PRO B O 1
ATOM 2147 N N . VAL B 1 85 ? -9.453 -18.5 -22.109 1 62.66 85 VAL B N 1
ATOM 2148 C CA . VAL B 1 85 ? -9.523 -18.672 -23.562 1 62.66 85 VAL B CA 1
ATOM 2149 C C . VAL B 1 85 ? -10.156 -20.031 -23.891 1 62.66 85 VAL B C 1
ATOM 2151 O O . VAL B 1 85 ? -10.672 -20.219 -25 1 62.66 85 VAL B O 1
ATOM 2154 N N . SER B 1 86 ? -10.203 -20.875 -22.875 1 76.25 86 SER B N 1
ATOM 2155 C CA . SER B 1 86 ? -10.672 -22.219 -23.188 1 76.25 86 SER B CA 1
ATOM 2156 C C . SER B 1 86 ? -12.102 -22.438 -22.703 1 76.25 86 SER B C 1
ATOM 2158 O O . SER B 1 86 ? -12.516 -21.859 -21.703 1 76.25 86 SER B O 1
ATOM 2160 N N . GLU B 1 87 ? -12.953 -23.141 -23.5 1 87.25 87 GLU B N 1
ATOM 2161 C CA . GLU B 1 87 ? -14.336 -23.484 -23.188 1 87.25 87 GLU B CA 1
ATOM 2162 C C . GLU B 1 87 ? -14.422 -24.297 -21.906 1 87.25 87 GLU B C 1
ATOM 2164 O O . GLU B 1 87 ? -15.5 -24.438 -21.312 1 87.25 87 GLU B O 1
ATOM 2169 N N . ARG B 1 88 ? -13.25 -24.781 -21.406 1 92.31 88 ARG B N 1
ATOM 2170 C CA . ARG B 1 88 ? -13.273 -25.641 -20.234 1 92.31 88 ARG B CA 1
ATOM 2171 C C . ARG B 1 88 ? -13.289 -24.812 -18.953 1 92.31 88 ARG B C 1
ATOM 2173 O O . ARG B 1 88 ? -13.602 -25.344 -17.875 1 92.31 88 ARG B O 1
ATOM 2180 N N . TYR B 1 89 ? -12.867 -23.562 -19.141 1 92.69 89 TYR B N 1
ATOM 2181 C CA . TYR B 1 89 ? -12.812 -22.688 -17.969 1 92.69 89 TYR B CA 1
ATOM 2182 C C . TYR B 1 89 ? -14.047 -21.797 -17.906 1 92.69 89 TYR B C 1
ATOM 2184 O O . TYR B 1 89 ? -14.398 -21.141 -18.875 1 92.69 89 TYR B O 1
ATOM 2192 N N . PHE B 1 90 ? -14.695 -21.828 -16.766 1 92.81 90 PHE B N 1
ATOM 2193 C CA . PHE B 1 90 ? -15.836 -20.953 -16.531 1 92.81 90 PHE B CA 1
ATOM 2194 C C . PHE B 1 90 ? -15.617 -20.094 -15.297 1 92.81 90 PHE B C 1
ATOM 2196 O O . PHE B 1 90 ? -15.461 -20.625 -14.188 1 92.81 90 PHE B O 1
ATOM 2203 N N . LEU B 1 91 ? -15.461 -18.828 -15.516 1 93 91 LEU B N 1
ATOM 2204 C CA . LEU B 1 91 ? -15.344 -17.875 -14.414 1 93 91 LEU B CA 1
ATOM 2205 C C . LEU B 1 91 ? -16.656 -17.125 -14.203 1 93 91 LEU B C 1
ATOM 2207 O O . LEU B 1 91 ? -17.312 -16.734 -15.164 1 93 91 LEU B O 1
ATOM 2211 N N . GLY B 1 92 ? -17.062 -17.016 -12.938 1 92.06 92 GLY B N 1
ATOM 2212 C CA . GLY B 1 92 ? -18.266 -16.266 -12.617 1 92.06 92 GLY B CA 1
ATOM 2213 C C . GLY B 1 92 ? -18.203 -15.578 -11.266 1 92.06 92 GLY B C 1
ATOM 2214 O O . GLY B 1 92 ? -17.375 -15.93 -10.422 1 92.06 92 GLY B O 1
ATOM 2215 N N . GLN B 1 93 ? -18.922 -14.523 -11.227 1 92.56 93 GLN B N 1
ATOM 2216 C CA . GLN B 1 93 ? -19.094 -13.82 -9.961 1 92.56 93 GLN B CA 1
ATOM 2217 C C . GLN B 1 93 ? -20.562 -13.516 -9.695 1 92.56 93 GLN B C 1
ATOM 2219 O O . GLN B 1 93 ? -21.312 -13.227 -10.625 1 92.56 93 GLN B O 1
ATOM 2224 N N . GLN B 1 94 ? -20.953 -13.672 -8.445 1 92.62 94 GLN B N 1
ATOM 2225 C CA . GLN B 1 94 ? -22.344 -13.406 -8.062 1 92.62 94 GLN B CA 1
ATOM 2226 C C . GLN B 1 94 ? -22.406 -12.695 -6.719 1 92.62 94 GLN B C 1
ATOM 2228 O O . GLN B 1 94 ? -21.641 -13.008 -5.805 1 92.62 94 GLN B O 1
ATOM 2233 N N . GLN B 1 95 ? -23.234 -11.719 -6.719 1 91.56 95 GLN B N 1
ATOM 2234 C CA . GLN B 1 95 ? -23.453 -11.008 -5.461 1 91.56 95 GLN B CA 1
ATOM 2235 C C . GLN B 1 95 ? -24.438 -11.766 -4.574 1 91.56 95 GLN B C 1
ATOM 2237 O O . GLN B 1 95 ? -25.406 -12.344 -5.066 1 91.56 95 GLN B O 1
ATOM 2242 N N . GLN B 1 96 ? -24.047 -11.875 -3.375 1 85.19 96 GLN B N 1
ATOM 2243 C CA . GLN B 1 96 ? -24.969 -12.484 -2.414 1 85.19 96 GLN B CA 1
ATOM 2244 C C . GLN B 1 96 ? -25.562 -11.438 -1.487 1 85.19 96 GLN B C 1
ATOM 2246 O O . GLN B 1 96 ? -24.844 -10.617 -0.911 1 85.19 96 GLN B O 1
ATOM 2251 N N . THR B 1 97 ? -26.797 -11.227 -1.626 1 71.56 97 THR B N 1
ATOM 2252 C CA . THR B 1 97 ? -27.531 -10.234 -0.856 1 71.56 97 THR B CA 1
ATOM 2253 C C . THR B 1 97 ? -27.812 -10.742 0.553 1 71.56 97 THR B C 1
ATOM 2255 O O . THR B 1 97 ? -28.25 -11.875 0.728 1 71.56 97 THR B O 1
ATOM 2258 N N . GLY B 1 98 ? -27.141 -10.477 1.524 1 65.69 98 GLY B N 1
ATOM 2259 C CA . GLY B 1 98 ? -27.484 -10.664 2.928 1 65.69 98 GLY B CA 1
ATOM 2260 C C . GLY B 1 98 ? -27.188 -9.43 3.771 1 65.69 98 GLY B C 1
ATOM 2261 O O . GLY B 1 98 ? -27.359 -8.305 3.309 1 65.69 98 GLY B O 1
ATOM 2262 N N . HIS B 1 99 ? -27 -9.68 5.039 1 63.81 99 HIS B N 1
ATOM 2263 C CA . HIS B 1 99 ? -26.672 -8.602 5.969 1 63.81 99 HIS B CA 1
ATOM 2264 C C . HIS B 1 99 ? -25.422 -7.844 5.523 1 63.81 99 HIS B C 1
ATOM 2266 O O . HIS B 1 99 ? -25.359 -6.621 5.652 1 63.81 99 HIS B O 1
ATOM 2272 N N . ASP B 1 100 ? -24.484 -8.664 4.934 1 68.88 100 ASP B N 1
ATOM 2273 C CA . ASP B 1 100 ? -23.25 -8.07 4.418 1 68.88 100 ASP B CA 1
ATOM 2274 C C . ASP B 1 100 ? -23.234 -8.094 2.891 1 68.88 100 ASP B C 1
ATOM 2276 O O . ASP B 1 100 ? -23.875 -8.945 2.27 1 68.88 100 ASP B O 1
ATOM 2280 N N . ASP B 1 101 ? -22.781 -7.016 2.391 1 81.56 101 ASP B N 1
ATOM 2281 C CA . ASP B 1 101 ? -22.516 -7.051 0.955 1 81.56 101 ASP B CA 1
ATOM 2282 C C . ASP B 1 101 ? -21.422 -8.055 0.619 1 81.56 101 ASP B C 1
ATOM 2284 O O . ASP B 1 101 ? -20.266 -7.879 1.014 1 81.56 101 ASP B O 1
ATOM 2288 N N . LEU B 1 102 ? -21.891 -9.258 0.156 1 92.81 102 LEU B N 1
ATOM 2289 C CA . LEU B 1 102 ? -20.938 -10.32 -0.169 1 92.81 102 LEU B CA 1
ATOM 2290 C C . LEU B 1 102 ? -20.906 -10.578 -1.672 1 92.81 102 LEU B C 1
ATOM 2292 O O . LEU B 1 102 ? -21.906 -10.352 -2.367 1 92.81 102 LEU B O 1
ATOM 2296 N N . VAL B 1 103 ? -19.828 -10.953 -2.176 1 95.12 103 VAL B N 1
ATOM 2297 C CA . VAL B 1 103 ? -19.688 -11.383 -3.559 1 95.12 103 VAL B CA 1
ATOM 2298 C C . VAL B 1 103 ? -18.922 -12.703 -3.604 1 95.12 103 VAL B C 1
ATOM 2300 O O . VAL B 1 103 ? -17.953 -12.898 -2.857 1 95.12 103 VAL B O 1
ATOM 2303 N N . VAL B 1 104 ? -19.406 -13.594 -4.336 1 95.75 104 VAL B N 1
ATOM 2304 C CA . VAL B 1 104 ? -18.75 -14.891 -4.504 1 95.75 104 VAL B CA 1
ATOM 2305 C C . VAL B 1 104 ? -18.156 -14.992 -5.91 1 95.75 104 VAL B C 1
ATOM 2307 O O . VAL B 1 104 ? -18.828 -14.656 -6.895 1 95.75 104 VAL B O 1
ATOM 2310 N N . ALA B 1 105 ? -16.984 -15.336 -6.035 1 96.44 105 ALA B N 1
ATOM 2311 C CA . ALA B 1 105 ? -16.344 -15.641 -7.312 1 96.44 105 ALA B CA 1
ATOM 2312 C C . ALA B 1 105 ? -16.094 -17.141 -7.461 1 96.44 105 ALA B C 1
ATOM 2314 O O . ALA B 1 105 ? -15.727 -17.812 -6.496 1 96.44 105 ALA B O 1
ATOM 2315 N N . HIS B 1 106 ? -16.359 -17.625 -8.672 1 95.62 106 HIS B N 1
ATOM 2316 C CA . HIS B 1 106 ? -16.203 -19.047 -8.961 1 95.62 106 HIS B CA 1
ATOM 2317 C C . HIS B 1 106 ? -15.281 -19.266 -10.156 1 95.62 106 HIS B C 1
ATOM 2319 O O . HIS B 1 106 ? -15.32 -18.516 -11.125 1 95.62 106 HIS B O 1
ATOM 2325 N N . LEU B 1 107 ? -14.492 -20.234 -10.039 1 96.12 107 LEU B N 1
ATOM 2326 C CA . LEU B 1 107 ? -13.742 -20.781 -11.164 1 96.12 107 LEU B CA 1
ATOM 2327 C C . LEU B 1 107 ? -14.008 -22.281 -11.312 1 96.12 107 LEU B C 1
ATOM 2329 O O . LEU B 1 107 ? -13.695 -23.062 -10.406 1 96.12 107 LEU B O 1
ATOM 2333 N N . ASN B 1 108 ? -14.633 -22.641 -12.43 1 96.12 108 ASN B N 1
ATOM 2334 C CA . ASN B 1 108 ? -14.914 -24.047 -12.734 1 96.12 108 ASN B CA 1
ATOM 2335 C C . ASN B 1 108 ? -14.117 -24.531 -13.938 1 96.12 108 ASN B C 1
ATOM 2337 O O . ASN B 1 108 ? -14.086 -23.859 -14.977 1 96.12 108 ASN B O 1
ATOM 2341 N N . ILE B 1 109 ? -13.469 -25.641 -13.766 1 96.12 109 ILE B N 1
ATOM 2342 C CA . ILE B 1 109 ? -12.719 -26.25 -14.859 1 96.12 109 ILE B CA 1
ATOM 2343 C C . ILE B 1 109 ? -13.25 -27.656 -15.125 1 96.12 109 ILE B C 1
ATOM 2345 O O . ILE B 1 109 ? -13.25 -28.5 -14.234 1 96.12 109 ILE B O 1
ATOM 2349 N N . THR B 1 110 ? -13.703 -27.891 -16.328 1 95.25 110 THR B N 1
ATOM 2350 C CA . THR B 1 110 ? -14.164 -29.219 -16.703 1 95.25 110 THR B CA 1
ATOM 2351 C C . THR B 1 110 ? -13.07 -29.984 -17.453 1 95.25 110 THR B C 1
ATOM 2353 O O . THR B 1 110 ? -12.219 -29.375 -18.109 1 95.25 110 THR B O 1
ATOM 2356 N N . HIS B 1 111 ? -13.039 -31.328 -17.328 1 96.12 111 HIS B N 1
ATOM 2357 C CA . HIS B 1 111 ? -12.086 -32.188 -18.016 1 96.12 111 HIS B CA 1
ATOM 2358 C C . HIS B 1 111 ? -10.664 -31.656 -17.875 1 96.12 111 HIS B C 1
ATOM 2360 O O . HIS B 1 111 ? -9.977 -31.453 -18.875 1 96.12 111 HIS B O 1
ATOM 2366 N N . VAL B 1 112 ? -10.258 -31.609 -16.609 1 96.62 112 VAL B N 1
ATOM 2367 C CA . VAL B 1 112 ? -8.969 -31 -16.312 1 96.62 112 VAL B CA 1
ATOM 2368 C C . VAL B 1 112 ? -7.848 -31.797 -16.953 1 96.62 112 VAL B C 1
ATOM 2370 O O . VAL B 1 112 ? -7.965 -33.031 -17.125 1 96.62 112 VAL B O 1
ATOM 2373 N N . ARG B 1 113 ? -6.859 -31.094 -17.391 1 96.62 113 ARG B N 1
ATOM 2374 C CA . ARG B 1 113 ? -5.633 -31.656 -17.938 1 96.62 113 ARG B CA 1
ATOM 2375 C C . ARG B 1 113 ? -4.441 -31.391 -17.031 1 96.62 113 ARG B C 1
ATOM 2377 O O . ARG B 1 113 ? -4.5 -30.5 -16.172 1 96.62 113 ARG B O 1
ATOM 2384 N N . VAL B 1 114 ? -3.377 -32.125 -17.219 1 96.75 114 VAL B N 1
ATOM 2385 C CA . VAL B 1 114 ? -2.188 -31.984 -16.391 1 96.75 114 VAL B CA 1
ATOM 2386 C C . VAL B 1 114 ? -1.705 -30.531 -16.406 1 96.75 114 VAL B C 1
ATOM 2388 O O . VAL B 1 114 ? -1.299 -30 -15.367 1 96.75 114 VAL B O 1
AT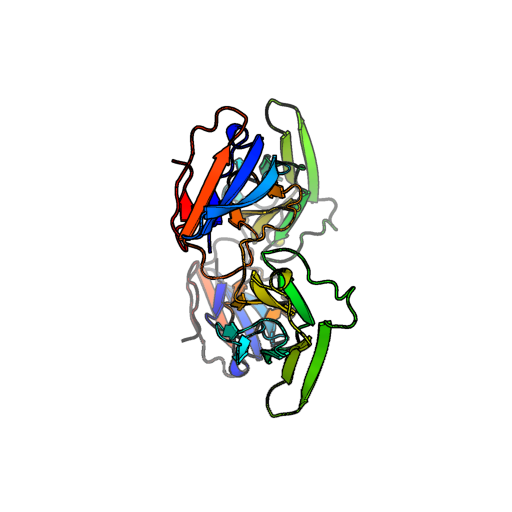OM 2391 N N . GLU B 1 115 ? -1.878 -29.859 -17.562 1 94.06 115 GLU B N 1
ATOM 2392 C CA . GLU B 1 115 ? -1.384 -28.5 -17.75 1 94.06 115 GLU B CA 1
ATOM 2393 C C . GLU B 1 115 ? -2.211 -27.5 -16.938 1 94.06 115 GLU B C 1
ATOM 2395 O O . GLU B 1 115 ? -1.788 -26.359 -16.75 1 94.06 115 GLU B O 1
ATOM 2400 N N . ASP B 1 116 ? -3.357 -27.969 -16.5 1 94.69 116 ASP B N 1
ATOM 2401 C CA . ASP B 1 116 ? -4.234 -27.078 -15.75 1 94.69 116 ASP B CA 1
ATOM 2402 C C . ASP B 1 116 ? -3.777 -26.969 -14.297 1 94.69 116 ASP B C 1
ATOM 2404 O O . ASP B 1 116 ? -4.273 -26.109 -13.555 1 94.69 116 ASP B O 1
ATOM 2408 N N . GLY B 1 117 ? -2.881 -27.828 -13.93 1 95.44 117 GLY B N 1
ATOM 2409 C CA . GLY B 1 117 ? -2.387 -27.781 -12.562 1 95.44 117 GLY B CA 1
ATOM 2410 C C . GLY B 1 117 ? -1.544 -26.547 -12.273 1 95.44 117 GLY B C 1
ATOM 2411 O O . GLY B 1 117 ? -0.935 -25.984 -13.188 1 95.44 117 GLY B O 1
ATOM 2412 N N . GLY B 1 118 ? -1.502 -26.156 -10.984 1 94.69 118 GLY B N 1
ATOM 2413 C CA . GLY B 1 118 ? -0.725 -25 -10.57 1 94.69 118 GLY B CA 1
ATOM 2414 C C . GLY B 1 118 ? -1.325 -24.266 -9.383 1 94.69 118 GLY B C 1
ATOM 2415 O O . GLY B 1 118 ? -2.203 -24.797 -8.703 1 94.69 118 GLY B O 1
ATOM 2416 N N . ASN B 1 119 ? -0.717 -23.156 -9.062 1 94.81 119 ASN B N 1
ATOM 2417 C CA . ASN B 1 119 ? -1.208 -22.328 -7.969 1 94.81 119 ASN B CA 1
ATOM 2418 C C . ASN B 1 119 ? -2.273 -21.344 -8.445 1 94.81 119 ASN B C 1
ATOM 2420 O O . ASN B 1 119 ? -1.985 -20.453 -9.234 1 94.81 119 ASN B O 1
ATOM 2424 N N . TYR B 1 120 ? -3.479 -21.547 -8.031 1 96.12 120 TYR B N 1
ATOM 2425 C CA . TYR B 1 120 ? -4.586 -20.656 -8.367 1 96.12 120 TYR B CA 1
ATOM 2426 C C . TYR B 1 120 ? -4.801 -19.609 -7.273 1 96.12 120 TYR B C 1
ATOM 2428 O O . TYR B 1 120 ? -4.762 -19.938 -6.082 1 96.12 120 TYR B O 1
ATOM 2436 N N . LYS B 1 121 ? -4.984 -18.391 -7.703 1 97.19 121 LYS B N 1
ATOM 2437 C CA . LYS B 1 121 ? -5.164 -17.297 -6.758 1 97.19 121 LYS B CA 1
ATOM 2438 C C . LYS B 1 121 ? -6.383 -16.453 -7.121 1 97.19 121 LYS B C 1
ATOM 2440 O O . LYS B 1 121 ? -6.555 -16.078 -8.281 1 97.19 121 LYS B O 1
ATOM 2445 N N . CYS B 1 122 ? -7.25 -16.172 -6.234 1 98.19 122 CYS B N 1
ATOM 2446 C CA . CYS B 1 122 ? -8.297 -15.172 -6.391 1 98.19 122 CYS B CA 1
ATOM 2447 C C . CYS B 1 122 ? -7.902 -13.867 -5.711 1 98.19 122 CYS B C 1
ATOM 2449 O O . CYS B 1 122 ? -7.359 -13.875 -4.605 1 98.19 122 CYS B O 1
ATOM 2451 N N . VAL B 1 123 ? -8.07 -12.859 -6.375 1 98.06 123 VAL B N 1
ATOM 2452 C CA . VAL B 1 123 ? -7.766 -11.531 -5.855 1 98.06 123 VAL B CA 1
ATOM 2453 C C . VAL B 1 123 ? -9.031 -10.68 -5.852 1 98.06 123 VAL B C 1
ATOM 2455 O O . VAL B 1 123 ? -9.664 -10.492 -6.895 1 98.06 123 VAL B O 1
ATOM 2458 N N . ALA B 1 124 ? -9.398 -10.156 -4.73 1 98.06 124 ALA B N 1
ATOM 2459 C CA . ALA B 1 124 ? -10.539 -9.25 -4.586 1 98.06 124 ALA B CA 1
ATOM 2460 C C . ALA B 1 124 ? -10.07 -7.84 -4.223 1 98.06 124 ALA B C 1
ATOM 2462 O O . ALA B 1 124 ? -9.297 -7.656 -3.279 1 98.06 124 ALA B O 1
ATOM 2463 N N . GLU B 1 125 ? -10.562 -6.93 -5.012 1 97.38 125 GLU B N 1
ATOM 2464 C CA . GLU B 1 125 ? -10.086 -5.57 -4.801 1 97.38 125 GLU B CA 1
ATOM 2465 C C . GLU B 1 125 ? -11.227 -4.562 -4.887 1 97.38 125 GLU B C 1
ATOM 2467 O O . GLU B 1 125 ? -12.117 -4.691 -5.73 1 97.38 125 GLU B O 1
ATOM 2472 N N . ASN B 1 126 ? -11.242 -3.615 -3.986 1 95.81 126 ASN B N 1
ATOM 2473 C CA . ASN B 1 126 ? -12.023 -2.389 -4.102 1 95.81 126 ASN B CA 1
ATOM 2474 C C . ASN B 1 126 ? -11.164 -1.151 -3.859 1 95.81 126 ASN B C 1
ATOM 2476 O O . ASN B 1 126 ? -9.953 -1.26 -3.672 1 95.81 126 ASN B O 1
ATOM 2480 N N . PRO B 1 127 ? -11.672 -0.014 -3.965 1 93.94 127 PRO B N 1
ATOM 2481 C CA . PRO B 1 127 ? -10.867 1.206 -3.912 1 93.94 127 PRO B CA 1
ATOM 2482 C C . PRO B 1 127 ? -10.102 1.35 -2.598 1 93.94 127 PRO B C 1
ATOM 2484 O O . PRO B 1 127 ? -9.102 2.072 -2.535 1 93.94 127 PRO B O 1
ATOM 2487 N N . VAL B 1 128 ? -10.477 0.669 -1.545 1 94.25 128 VAL B N 1
ATOM 2488 C CA . VAL B 1 128 ? -9.859 0.956 -0.254 1 94.25 128 VAL B CA 1
ATOM 2489 C C . VAL B 1 128 ? -9.047 -0.251 0.21 1 94.25 128 VAL B C 1
ATOM 2491 O O . VAL B 1 128 ? -8.492 -0.247 1.312 1 94.25 128 VAL B O 1
ATOM 2494 N N . GLY B 1 129 ? -8.992 -1.324 -0.555 1 95 129 GLY B N 1
ATOM 2495 C CA . GLY B 1 129 ? -8.18 -2.451 -0.13 1 95 129 GLY B CA 1
ATOM 2496 C C . GLY B 1 129 ? -8.156 -3.586 -1.137 1 95 129 GLY B C 1
ATOM 2497 O O . GLY B 1 129 ? -8.805 -3.508 -2.182 1 95 129 GLY B O 1
ATOM 2498 N N . ARG B 1 130 ? -7.359 -4.57 -0.81 1 96.81 130 ARG B N 1
ATOM 2499 C CA . ARG B 1 130 ? -7.133 -5.754 -1.633 1 96.81 130 ARG B CA 1
ATOM 2500 C C . ARG B 1 130 ? -6.898 -6.988 -0.766 1 96.81 130 ARG B C 1
ATOM 2502 O O . ARG B 1 130 ? -6.211 -6.914 0.253 1 96.81 130 ARG B O 1
ATOM 2509 N N . VAL B 1 131 ? -7.527 -8.109 -1.118 1 97.75 131 VAL B N 1
ATOM 2510 C CA . VAL B 1 131 ? -7.266 -9.375 -0.432 1 97.75 131 VAL B CA 1
ATOM 2511 C C . VAL B 1 131 ? -7.094 -10.492 -1.456 1 97.75 131 VAL B C 1
ATOM 2513 O O . VAL B 1 131 ? -7.57 -10.383 -2.588 1 97.75 131 VAL B O 1
ATOM 2516 N N . GLU B 1 132 ? -6.305 -11.445 -1.097 1 98.25 132 GLU B N 1
ATOM 2517 C CA . GLU B 1 132 ? -6.047 -12.531 -2.037 1 98.25 132 GLU B CA 1
ATOM 2518 C C . GLU B 1 132 ? -5.953 -13.875 -1.318 1 98.25 132 GLU B C 1
ATOM 2520 O O . GLU B 1 132 ? -5.719 -13.922 -0.109 1 98.25 132 GLU B O 1
ATOM 2525 N N . HIS B 1 133 ? -6.258 -14.938 -1.948 1 98.06 133 HIS B N 1
ATOM 2526 C CA . HIS B 1 133 ? -6.098 -16.312 -1.492 1 98.06 133 HIS B CA 1
ATOM 2527 C C . HIS B 1 133 ? -5.582 -17.203 -2.613 1 98.06 133 HIS B C 1
ATOM 2529 O O . HIS B 1 133 ? -5.996 -17.062 -3.766 1 98.06 133 HIS B O 1
ATOM 2535 N N . SER B 1 134 ? -4.699 -18.094 -2.242 1 97.19 134 SER B N 1
ATOM 2536 C CA . SER B 1 134 ? -4.188 -19.016 -3.256 1 97.19 134 SER B CA 1
ATOM 2537 C C . SER B 1 134 ? -4.09 -20.438 -2.713 1 97.19 134 SER B C 1
ATOM 2539 O O . SER B 1 134 ? -3.971 -20.641 -1.503 1 97.19 134 SER B O 1
ATOM 2541 N N . ALA B 1 135 ? -4.195 -21.375 -3.508 1 96.94 135 ALA B N 1
ATOM 2542 C CA . ALA B 1 135 ? -3.998 -22.781 -3.207 1 96.94 135 ALA B CA 1
ATOM 2543 C C . ALA B 1 135 ? -3.566 -23.547 -4.449 1 96.94 135 ALA B C 1
ATOM 2545 O O . ALA B 1 135 ? -3.848 -23.141 -5.574 1 96.94 135 ALA B O 1
ATOM 2546 N N . ASN B 1 136 ? -2.979 -24.719 -4.203 1 96.06 136 ASN B N 1
ATOM 2547 C CA . ASN B 1 136 ? -2.48 -25.516 -5.316 1 96.06 136 ASN B CA 1
ATOM 2548 C C . ASN B 1 136 ? -3.539 -26.484 -5.824 1 96.06 136 ASN B C 1
ATOM 2550 O O . ASN B 1 136 ? -4.27 -27.078 -5.027 1 96.06 136 ASN B O 1
ATOM 2554 N N . LEU B 1 137 ? -3.643 -26.562 -7.066 1 96.81 137 LEU B N 1
ATOM 2555 C CA . LEU B 1 137 ? -4.344 -27.656 -7.738 1 96.81 137 LEU B CA 1
ATOM 2556 C C . LEU B 1 137 ? -3.354 -28.625 -8.383 1 96.81 137 LEU B C 1
ATOM 2558 O O . LEU B 1 137 ? -2.664 -28.266 -9.344 1 96.81 137 LEU B O 1
ATOM 2562 N N . HIS B 1 138 ? -3.311 -29.828 -7.824 1 96.56 138 HIS B N 1
ATOM 2563 C CA . HIS B 1 138 ? -2.422 -30.844 -8.359 1 96.56 138 HIS B CA 1
ATOM 2564 C C . HIS B 1 138 ? -3.184 -31.828 -9.242 1 96.56 138 HIS B C 1
ATOM 2566 O O . HIS B 1 138 ? -4.234 -32.344 -8.852 1 96.56 138 HIS B O 1
ATOM 2572 N N . ILE B 1 139 ? -2.719 -32.062 -10.391 1 97.5 139 ILE B N 1
ATOM 2573 C CA . ILE B 1 139 ? -3.299 -33.031 -11.312 1 97.5 139 ILE B CA 1
ATOM 2574 C C . ILE B 1 139 ? -2.258 -34.094 -11.664 1 97.5 139 ILE B C 1
ATOM 2576 O O . ILE B 1 139 ? -1.164 -33.781 -12.125 1 97.5 139 ILE B O 1
ATOM 2580 N N . TYR B 1 140 ? -2.604 -35.344 -11.461 1 97.44 140 TYR B N 1
ATOM 2581 C CA . TYR B 1 140 ? -1.663 -36.406 -11.703 1 97.44 140 TYR B CA 1
ATOM 2582 C C . TYR B 1 140 ? -1.184 -36.406 -13.148 1 97.44 140 TYR B C 1
ATOM 2584 O O . TYR B 1 140 ? -1.981 -36.25 -14.078 1 97.44 140 TYR B O 1
ATOM 2592 N N . GLY B 1 141 ? 0.065 -36.562 -13.352 1 97.19 141 GLY B N 1
ATOM 2593 C CA . GLY B 1 141 ? 0.673 -36.594 -14.672 1 97.19 141 GLY B CA 1
ATOM 2594 C C . GLY B 1 141 ? 2.127 -36.156 -14.672 1 97.19 141 GLY B C 1
ATOM 2595 O O . GLY B 1 141 ? 2.686 -35.844 -13.617 1 97.19 141 GLY B O 1
ATOM 2596 N N . ALA B 1 142 ? 2.711 -36.188 -15.797 1 96.81 142 ALA B N 1
ATOM 2597 C CA . ALA B 1 142 ? 4.117 -35.812 -15.945 1 96.81 142 ALA B CA 1
ATOM 2598 C C . ALA B 1 142 ? 4.32 -34.344 -15.719 1 96.81 142 ALA B C 1
ATOM 2600 O O . ALA B 1 142 ? 3.402 -33.531 -15.914 1 96.81 142 ALA B O 1
ATOM 2601 N N . PRO B 1 143 ? 5.516 -33.938 -15.328 1 95.31 143 PRO B N 1
ATOM 2602 C CA . PRO B 1 143 ? 5.793 -32.531 -15.117 1 95.31 143 PRO B CA 1
ATOM 2603 C C . PRO B 1 143 ? 5.602 -31.688 -16.375 1 95.31 143 PRO B C 1
ATOM 2605 O O . PRO B 1 143 ? 5.926 -32.156 -17.484 1 95.31 143 PRO B O 1
ATOM 2608 N N . TYR B 1 144 ? 5.066 -30.625 -16.188 1 95.81 144 TYR B N 1
ATOM 2609 C CA . TYR B 1 144 ? 4.871 -29.594 -17.203 1 95.81 144 TYR B CA 1
ATOM 2610 C C . TYR B 1 144 ? 5.199 -28.219 -16.641 1 95.81 144 TYR B C 1
ATOM 2612 O O . TYR B 1 144 ? 4.805 -27.875 -15.523 1 95.81 144 TYR B O 1
ATOM 2620 N N . VAL B 1 145 ? 6.031 -27.438 -17.375 1 94.5 145 VAL B N 1
ATOM 2621 C CA . VAL B 1 145 ? 6.328 -26.078 -16.922 1 94.5 145 VAL B CA 1
ATOM 2622 C C . VAL B 1 145 ? 5.82 -25.078 -17.953 1 94.5 145 VAL B C 1
ATOM 2624 O O . VAL B 1 145 ? 6.25 -25.094 -19.109 1 94.5 145 VAL B O 1
ATOM 2627 N N . ARG B 1 146 ? 4.93 -24.203 -17.547 1 94.25 146 ARG B N 1
ATOM 2628 C CA . ARG B 1 146 ? 4.375 -23.203 -18.438 1 94.25 146 ARG B CA 1
ATOM 2629 C C . ARG B 1 146 ? 5.414 -22.141 -18.781 1 94.25 146 ARG B C 1
ATOM 2631 O O . ARG B 1 146 ? 6.324 -21.875 -17.984 1 94.25 146 ARG B O 1
ATOM 2638 N N . ARG B 1 147 ? 5.164 -21.562 -20 1 92.44 147 ARG B N 1
ATOM 2639 C CA . ARG B 1 147 ? 6.074 -20.516 -20.422 1 92.44 147 ARG B CA 1
ATOM 2640 C C . ARG B 1 147 ? 6.051 -19.328 -19.453 1 92.44 147 ARG B C 1
ATOM 2642 O O . ARG B 1 147 ? 4.984 -18.922 -19 1 92.44 147 ARG B O 1
ATOM 2649 N N . MET B 1 148 ? 7.219 -18.844 -19.188 1 91.19 148 MET B N 1
ATOM 2650 C CA . MET B 1 148 ? 7.34 -17.688 -18.297 1 91.19 148 MET B CA 1
ATOM 2651 C C . MET B 1 148 ? 7.645 -16.422 -19.078 1 91.19 148 MET B C 1
ATOM 2653 O O . MET B 1 148 ? 8.391 -16.453 -20.062 1 91.19 148 MET B O 1
ATOM 2657 N N . SER B 1 149 ? 7.02 -15.398 -18.75 1 89.5 149 SER B N 1
ATOM 2658 C CA . SER B 1 149 ? 7.27 -14.109 -19.406 1 89.5 149 SER B CA 1
ATOM 2659 C C . SER B 1 149 ? 8.336 -13.312 -18.672 1 89.5 149 SER B C 1
ATOM 2661 O O . SER B 1 149 ? 8.805 -13.727 -17.609 1 89.5 149 SER B O 1
ATOM 2663 N N . THR B 1 150 ? 8.719 -12.344 -19.375 1 92 150 THR B N 1
ATOM 2664 C CA . THR B 1 150 ? 9.656 -11.422 -18.734 1 92 150 THR B CA 1
ATOM 2665 C C . THR B 1 150 ? 9.039 -10.797 -17.484 1 92 150 THR B C 1
ATOM 2667 O O . THR B 1 150 ? 7.867 -10.414 -17.484 1 92 150 THR B O 1
ATOM 2670 N N . VAL B 1 151 ? 9.859 -10.805 -16.484 1 91.44 151 VAL B N 1
ATOM 2671 C CA . VAL B 1 151 ? 9.422 -10.195 -15.234 1 91.44 151 VAL B CA 1
ATOM 2672 C C . VAL B 1 151 ? 10.219 -8.922 -14.969 1 91.44 151 VAL B C 1
ATOM 2674 O O . VAL B 1 151 ? 11.445 -8.898 -15.148 1 91.44 151 VAL B O 1
ATOM 2677 N N . VAL B 1 152 ? 9.445 -7.891 -14.641 1 91.31 152 VAL B N 1
ATOM 2678 C CA . VAL B 1 152 ? 10.102 -6.629 -14.32 1 91.31 152 VAL B CA 1
ATOM 2679 C C . VAL B 1 152 ? 10.07 -6.395 -12.812 1 91.31 152 VAL B C 1
ATOM 2681 O O . VAL B 1 152 ? 9 -6.195 -12.227 1 91.31 152 VAL B O 1
ATOM 2684 N N . GLY B 1 153 ? 11.156 -6.48 -12.195 1 92.88 153 GLY B N 1
ATOM 2685 C CA . GLY B 1 153 ? 11.266 -6.238 -10.766 1 92.88 153 GLY B CA 1
ATOM 2686 C C . GLY B 1 153 ? 11.461 -4.777 -10.422 1 92.88 153 GLY B C 1
ATOM 2687 O O . GLY B 1 153 ? 11.758 -3.959 -11.297 1 92.88 153 GLY B O 1
ATOM 2688 N N . VAL B 1 154 ? 11.148 -4.48 -9.195 1 93.06 154 VAL B N 1
ATOM 2689 C CA . VAL B 1 154 ? 11.375 -3.154 -8.633 1 93.06 154 VAL B CA 1
ATOM 2690 C C . VAL B 1 154 ? 12.68 -3.154 -7.832 1 93.06 154 VAL B C 1
ATOM 2692 O O . VAL B 1 154 ? 12.859 -3.984 -6.938 1 93.06 154 VAL B O 1
ATOM 2695 N N . GLY B 1 155 ? 13.469 -2.223 -8.148 1 91.88 155 GLY B N 1
ATOM 2696 C CA . GLY B 1 155 ? 14.734 -2.139 -7.43 1 91.88 155 GLY B CA 1
ATOM 2697 C C . GLY B 1 155 ? 14.555 -2.014 -5.93 1 91.88 155 GLY B C 1
ATOM 2698 O O . GLY B 1 155 ? 13.75 -1.209 -5.457 1 91.88 155 GLY B O 1
ATOM 2699 N N . GLY B 1 156 ? 15.398 -2.863 -5.262 1 90.75 156 GLY B N 1
ATOM 2700 C CA . GLY B 1 156 ? 15.414 -2.775 -3.809 1 90.75 156 GLY B CA 1
ATOM 2701 C C . GLY B 1 156 ? 14.258 -3.504 -3.152 1 90.75 156 GLY B C 1
ATOM 2702 O O . GLY B 1 156 ? 14.195 -3.6 -1.925 1 90.75 156 GLY B O 1
ATOM 2703 N N . LYS B 1 157 ? 13.312 -3.986 -3.91 1 93.31 157 LYS B N 1
ATOM 2704 C CA . LYS B 1 157 ? 12.156 -4.68 -3.352 1 93.31 157 LYS B CA 1
ATOM 2705 C C . LYS B 1 157 ? 12.305 -6.195 -3.486 1 93.31 157 LYS B C 1
ATOM 2707 O O . LYS B 1 157 ? 13.133 -6.672 -4.262 1 93.31 157 LYS B O 1
ATOM 2712 N N . ARG B 1 158 ? 11.578 -6.863 -2.676 1 92.5 158 ARG B N 1
ATOM 2713 C CA . ARG B 1 158 ? 11.57 -8.32 -2.736 1 92.5 158 ARG B CA 1
ATOM 2714 C C . ARG B 1 158 ? 10.844 -8.812 -3.984 1 92.5 158 ARG B C 1
ATOM 2716 O O . ARG B 1 158 ? 9.852 -8.219 -4.406 1 92.5 158 ARG B O 1
ATOM 2723 N N . LEU B 1 159 ? 11.367 -9.883 -4.531 1 91.19 159 LEU B N 1
ATOM 2724 C CA . LEU B 1 159 ? 10.734 -10.492 -5.699 1 91.19 159 LEU B CA 1
ATOM 2725 C C . LEU B 1 159 ? 10.586 -12 -5.508 1 91.19 159 LEU B C 1
ATOM 2727 O O . LEU B 1 159 ? 11.508 -12.664 -5.035 1 91.19 159 LEU B O 1
ATOM 2731 N N . GLU B 1 160 ? 9.422 -12.414 -5.77 1 89.31 160 GLU B N 1
ATOM 2732 C CA . GLU B 1 160 ? 9.148 -13.844 -5.793 1 89.31 160 GLU B CA 1
ATOM 2733 C C . GLU B 1 160 ? 8.773 -14.312 -7.195 1 89.31 160 GLU B C 1
ATOM 2735 O O . GLU B 1 160 ? 7.816 -13.82 -7.789 1 89.31 160 GLU B O 1
ATOM 2740 N N . LEU B 1 161 ? 9.516 -15.203 -7.695 1 88.44 161 LEU B N 1
ATOM 2741 C CA . LEU B 1 161 ? 9.273 -15.75 -9.023 1 88.44 161 LEU B CA 1
ATOM 2742 C C . LEU B 1 161 ? 8.859 -17.219 -8.938 1 88.44 161 LEU B C 1
ATOM 2744 O O . LEU B 1 161 ? 9.695 -18.094 -8.688 1 88.44 161 LEU B O 1
ATOM 2748 N N . PRO B 1 162 ? 7.676 -17.484 -9.094 1 89.75 162 PRO B N 1
ATOM 2749 C CA . PRO B 1 162 ? 7.238 -18.875 -9.039 1 89.75 162 PRO B CA 1
ATOM 2750 C C . PRO B 1 162 ? 7.574 -19.656 -10.312 1 89.75 162 PRO B C 1
ATOM 2752 O O . PRO B 1 162 ? 7.523 -19.094 -11.414 1 89.75 162 PRO B O 1
ATOM 2755 N N . CYS B 1 163 ? 7.969 -20.875 -10.133 1 91.75 163 CYS B N 1
ATOM 2756 C CA . CYS B 1 163 ? 8.023 -21.781 -11.273 1 91.75 163 CYS B CA 1
ATOM 2757 C C . CYS B 1 163 ? 6.637 -22.344 -11.594 1 91.75 163 CYS B C 1
ATOM 2759 O O . CYS B 1 163 ? 6.027 -23.016 -10.758 1 91.75 163 CYS B O 1
ATOM 2761 N N . PRO B 1 164 ? 6.152 -22.016 -12.742 1 93.69 164 PRO B N 1
ATOM 2762 C CA . PRO B 1 164 ? 4.789 -22.438 -13.062 1 93.69 164 PRO B CA 1
ATOM 2763 C C . PRO B 1 164 ? 4.711 -23.922 -13.461 1 93.69 164 PRO B C 1
ATOM 2765 O O . PRO B 1 164 ? 4.422 -24.234 -14.617 1 93.69 164 PRO B O 1
ATOM 2768 N N . VAL B 1 165 ? 4.863 -24.75 -12.477 1 93.31 165 VAL B N 1
ATOM 2769 C CA . VAL B 1 165 ? 4.945 -26.188 -12.711 1 93.31 165 VAL B CA 1
ATOM 2770 C C . VAL B 1 165 ? 3.57 -26.828 -12.523 1 93.31 165 VAL B C 1
ATOM 2772 O O . VAL B 1 165 ? 2.842 -26.484 -11.594 1 93.31 165 VAL B O 1
ATOM 2775 N N . ALA B 1 166 ? 3.27 -27.688 -13.422 1 95.19 166 ALA B N 1
ATOM 2776 C CA . ALA B 1 166 ? 2.117 -28.578 -13.32 1 95.19 166 ALA B CA 1
ATOM 2777 C C . ALA B 1 166 ? 2.553 -30.047 -13.32 1 95.19 166 ALA B C 1
ATOM 2779 O O . ALA B 1 166 ? 3.721 -30.344 -13.578 1 95.19 166 ALA B O 1
ATOM 2780 N N . GLY B 1 167 ? 1.625 -30.891 -12.984 1 95.19 167 GLY B N 1
ATOM 2781 C CA . GLY B 1 167 ? 1.935 -32.312 -12.812 1 95.19 167 GLY B CA 1
ATOM 2782 C C . GLY B 1 167 ? 2.084 -32.719 -11.352 1 95.19 167 GLY B C 1
ATOM 2783 O O . GLY B 1 167 ? 2.457 -31.891 -10.516 1 95.19 167 GLY B O 1
ATOM 2784 N N . TYR B 1 168 ? 1.958 -33.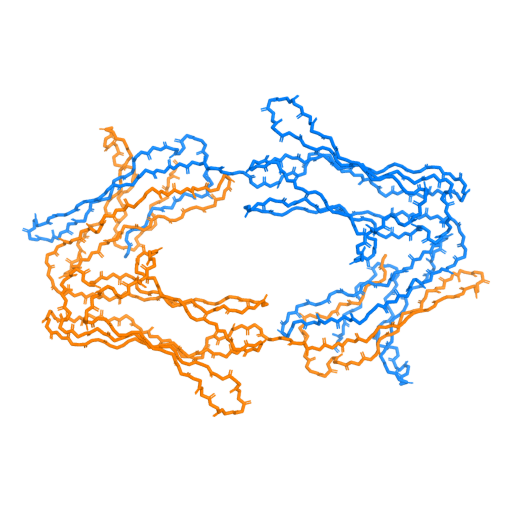969 -11.188 1 94.56 168 TYR B N 1
ATOM 2785 C CA . TYR B 1 168 ? 2.004 -34.469 -9.82 1 94.56 168 TYR B CA 1
ATOM 2786 C C . TYR B 1 168 ? 2.209 -35.969 -9.797 1 94.56 168 TYR B C 1
ATOM 2788 O O . TYR B 1 168 ? 1.579 -36.719 -10.562 1 94.56 168 TYR B O 1
ATOM 2796 N N . PRO B 1 169 ? 2.988 -36.469 -8.914 1 94.62 169 PRO B N 1
ATOM 2797 C CA . PRO B 1 169 ? 3.82 -35.719 -7.957 1 94.62 169 PRO B CA 1
ATOM 2798 C C . PRO B 1 169 ? 5.074 -35.125 -8.594 1 94.62 169 PRO B C 1
ATOM 2800 O O . PRO B 1 169 ? 5.562 -35.656 -9.602 1 94.62 169 PRO B O 1
ATOM 2803 N N . ILE B 1 170 ? 5.535 -34.062 -8.062 1 91.5 170 ILE B N 1
ATOM 2804 C CA . ILE B 1 170 ? 6.801 -33.438 -8.422 1 91.5 170 ILE B CA 1
ATOM 2805 C C . ILE B 1 170 ? 7.844 -33.719 -7.348 1 91.5 170 ILE B C 1
ATOM 2807 O O . ILE B 1 170 ? 7.602 -33.469 -6.16 1 91.5 170 ILE B O 1
ATOM 2811 N N . GLU B 1 171 ? 8.938 -34.219 -7.738 1 89 171 GLU B N 1
ATOM 2812 C CA . GLU B 1 171 ? 9.992 -34.594 -6.793 1 89 171 GLU B CA 1
ATOM 2813 C C . GLU B 1 171 ? 10.875 -33.406 -6.453 1 89 171 GLU B C 1
ATOM 2815 O O . GLU B 1 171 ? 11.266 -33.219 -5.297 1 89 171 GLU B O 1
ATOM 2820 N N . ALA B 1 172 ? 11.172 -32.594 -7.516 1 86 172 ALA B N 1
ATOM 2821 C CA . ALA B 1 172 ? 12.094 -31.5 -7.285 1 86 172 ALA B CA 1
ATOM 2822 C C . ALA B 1 172 ? 11.844 -30.359 -8.258 1 86 172 ALA B C 1
ATOM 2824 O O . ALA B 1 172 ? 11.461 -30.594 -9.406 1 86 172 ALA B O 1
ATOM 2825 N N . ILE B 1 173 ? 12.023 -29.203 -7.758 1 88.25 173 ILE B N 1
ATOM 2826 C CA . ILE B 1 173 ? 12.078 -27.984 -8.57 1 88.25 173 ILE B CA 1
ATOM 2827 C C . ILE B 1 173 ? 13.391 -27.25 -8.289 1 88.25 173 ILE B C 1
ATOM 2829 O O . ILE B 1 173 ? 13.727 -26.984 -7.137 1 88.25 173 ILE B O 1
ATOM 2833 N N . THR B 1 174 ? 14.172 -26.906 -9.297 1 85.62 174 THR B N 1
ATOM 2834 C CA . THR B 1 174 ? 15.445 -26.219 -9.148 1 85.62 174 THR B CA 1
ATOM 2835 C C . THR B 1 174 ? 15.469 -24.938 -9.992 1 85.62 174 THR B C 1
ATOM 2837 O O . THR B 1 174 ? 14.805 -24.859 -11.031 1 85.62 174 THR B O 1
ATOM 2840 N N . TRP B 1 175 ? 16.203 -23.969 -9.469 1 88.88 175 TRP B N 1
ATOM 2841 C CA . TRP B 1 175 ? 16.391 -22.719 -10.195 1 88.88 175 TRP B CA 1
ATOM 2842 C C . TRP B 1 175 ? 17.859 -22.516 -10.555 1 88.88 175 TRP B C 1
ATOM 2844 O O . TRP B 1 175 ? 18.75 -22.875 -9.781 1 88.88 175 TRP B O 1
ATOM 2854 N N . GLY B 1 176 ? 18.062 -22 -11.758 1 84 176 GLY B N 1
ATOM 2855 C CA . GLY B 1 176 ? 19.406 -21.609 -12.188 1 84 176 GLY B CA 1
ATOM 2856 C C . GLY B 1 176 ? 19.438 -20.266 -12.891 1 84 176 GLY B C 1
ATOM 2857 O O . GLY B 1 176 ? 18.438 -19.812 -13.43 1 84 176 GLY B O 1
ATOM 2858 N N . LYS B 1 177 ? 20.594 -19.516 -12.797 1 84.38 177 LYS B N 1
ATOM 2859 C CA . LYS B 1 177 ? 20.812 -18.266 -13.516 1 84.38 177 LYS B CA 1
ATOM 2860 C C . LYS B 1 177 ? 21.844 -18.438 -14.617 1 84.38 177 LYS B C 1
ATOM 2862 O O . LYS B 1 177 ? 22.969 -18.875 -14.359 1 84.38 177 LYS B O 1
ATOM 2867 N N . GLY B 1 178 ? 21.562 -17.844 -15.93 1 74.19 178 GLY B N 1
ATOM 2868 C CA . GLY B 1 178 ? 22.484 -17.844 -17.062 1 74.19 178 GLY B CA 1
ATOM 2869 C C . GLY B 1 178 ? 23.062 -19.219 -17.359 1 74.19 178 GLY B C 1
ATOM 2870 O O . GLY B 1 178 ? 22.531 -20.234 -16.906 1 74.19 178 GLY B O 1
ATOM 2871 N N . ASP B 1 179 ? 24.016 -19.25 -18.391 1 60.34 179 ASP B N 1
ATOM 2872 C CA . ASP B 1 179 ? 24.688 -20.469 -18.859 1 60.34 179 ASP B CA 1
ATOM 2873 C C . ASP B 1 179 ? 25.484 -21.125 -17.734 1 60.34 179 ASP B C 1
ATOM 2875 O O . ASP B 1 179 ? 25.891 -22.281 -17.844 1 60.34 179 ASP B O 1
ATOM 2879 N N . ASN B 1 180 ? 25.953 -20.344 -16.891 1 52.09 180 ASN B N 1
ATOM 2880 C CA . ASN B 1 180 ? 26.656 -21.078 -15.836 1 52.09 180 ASN B CA 1
ATOM 2881 C C . ASN B 1 180 ? 25.672 -21.688 -14.836 1 52.09 180 ASN B C 1
ATOM 2883 O O . ASN B 1 180 ? 25.031 -20.969 -14.07 1 52.09 180 ASN B O 1
ATOM 2887 N N . LYS B 1 181 ? 25.125 -22.672 -15.25 1 49.44 181 LYS B N 1
ATOM 2888 C CA . LYS B 1 181 ? 24.172 -23.453 -14.477 1 49.44 181 LYS B CA 1
ATOM 2889 C C . LYS B 1 181 ? 24.578 -23.516 -13 1 49.44 181 LYS B C 1
ATOM 2891 O O . LYS B 1 181 ? 24.422 -24.562 -12.359 1 49.44 181 LYS B O 1
ATOM 2896 N N . ASN B 1 182 ? 25.453 -22.641 -12.617 1 48.94 182 ASN B N 1
ATOM 2897 C CA . ASN B 1 182 ? 25.594 -22.781 -11.18 1 48.94 182 ASN B CA 1
ATOM 2898 C C . ASN B 1 182 ? 24.25 -22.672 -10.461 1 48.94 182 ASN B C 1
ATOM 2900 O O . ASN B 1 182 ? 23.578 -21.656 -10.578 1 48.94 182 ASN B O 1
ATOM 2904 N N . GLU B 1 183 ? 23.719 -23.906 -10.406 1 52.88 183 GLU B N 1
ATOM 2905 C CA . GLU B 1 183 ? 22.453 -24.109 -9.68 1 52.88 183 GLU B CA 1
ATOM 2906 C C . GLU B 1 183 ? 22.312 -23.109 -8.539 1 52.88 183 GLU B C 1
ATOM 2908 O O . GLU B 1 183 ? 23.172 -23.031 -7.66 1 52.88 183 GLU B O 1
ATOM 2913 N N . ILE B 1 184 ? 21.844 -22.016 -8.758 1 55.25 184 ILE B N 1
ATOM 2914 C CA . ILE B 1 184 ? 21.703 -21.109 -7.625 1 55.25 184 ILE B CA 1
ATOM 2915 C C . ILE B 1 184 ? 20.984 -21.828 -6.48 1 55.25 184 ILE B C 1
ATOM 2917 O O . ILE B 1 184 ? 21.344 -21.672 -5.312 1 55.25 184 ILE B O 1
ATOM 2921 N N . ALA B 1 185 ? 19.984 -22.281 -6.375 1 53.25 185 ALA B N 1
ATOM 2922 C CA . ALA B 1 185 ? 19.391 -22.891 -5.188 1 53.25 185 ALA B CA 1
ATOM 2923 C C . ALA B 1 185 ? 18.391 -23.969 -5.57 1 53.25 185 ALA B C 1
ATOM 2925 O O . ALA B 1 185 ? 17.75 -23.891 -6.621 1 53.25 185 ALA B O 1
ATOM 2926 N N . PHE B 1 186 ? 18.781 -25.219 -5.117 1 48.78 186 PHE B N 1
ATOM 2927 C CA . PHE B 1 186 ? 17.859 -26.359 -5.109 1 48.78 186 PHE B CA 1
ATOM 2928 C C . PHE B 1 186 ? 16.688 -26.094 -4.164 1 48.78 186 PHE B C 1
ATOM 2930 O O . PHE B 1 186 ? 16.891 -25.578 -3.062 1 48.78 186 PHE B O 1
ATOM 2937 N N . ALA B 1 187 ? 15.68 -25.562 -4.484 1 48.97 187 ALA B N 1
ATOM 2938 C CA . ALA B 1 187 ? 14.664 -25.688 -3.443 1 48.97 187 ALA B CA 1
ATOM 2939 C C . ALA B 1 187 ? 13.703 -26.828 -3.748 1 48.97 187 ALA B C 1
ATOM 2941 O O . ALA B 1 187 ? 13.438 -27.141 -4.914 1 48.97 187 ALA B O 1
ATOM 2942 N N . GLU B 1 188 ? 13.852 -27.781 -2.811 1 44.78 188 GLU B N 1
ATOM 2943 C CA . GLU B 1 188 ? 12.742 -28.719 -2.828 1 44.78 188 GLU B CA 1
ATOM 2944 C C . GLU B 1 188 ? 11.414 -28.016 -3.049 1 44.78 188 GLU B C 1
ATOM 2946 O O . GLU B 1 188 ? 11.312 -26.797 -2.883 1 44.78 188 GLU B O 1
ATOM 2951 N N . PHE B 1 189 ? 10.477 -28.812 -3.334 1 43.78 189 PHE B N 1
ATOM 2952 C CA . PHE B 1 189 ? 9.055 -28.469 -3.35 1 43.78 189 PHE B CA 1
ATOM 2953 C C . PHE B 1 189 ? 8.672 -27.688 -2.098 1 43.78 189 PHE B C 1
ATOM 2955 O O . PHE B 1 189 ? 8.93 -28.141 -0.978 1 43.78 189 PHE B O 1
ATOM 2962 N N . ASN B 1 190 ? 8.461 -26.578 -2.15 1 45.59 190 ASN B N 1
ATOM 2963 C CA . ASN B 1 190 ? 7.988 -25.656 -1.127 1 45.59 190 ASN B CA 1
ATOM 2964 C C . ASN B 1 190 ? 9.109 -24.75 -0.625 1 45.59 190 ASN B C 1
ATOM 2966 O O . ASN B 1 190 ? 8.992 -24.141 0.442 1 45.59 190 ASN B O 1
ATOM 2970 N N . GLN B 1 191 ? 10.211 -25 -1.272 1 47.56 191 GLN B N 1
ATOM 2971 C CA . GLN B 1 191 ? 11.258 -24.219 -0.628 1 47.56 191 GLN B CA 1
ATOM 2972 C C . GLN B 1 191 ? 11.57 -22.969 -1.428 1 47.56 191 GLN B C 1
ATOM 2974 O O . GLN B 1 191 ? 11.414 -22.938 -2.65 1 47.56 191 GLN B O 1
ATOM 2979 N N . ILE B 1 192 ? 11.578 -21.797 -0.779 1 47.66 192 ILE B N 1
ATOM 2980 C CA . ILE B 1 192 ? 12.008 -20.484 -1.249 1 47.66 192 ILE B CA 1
ATOM 2981 C C . ILE B 1 192 ? 13.523 -20.484 -1.463 1 47.66 192 ILE B C 1
ATOM 2983 O O . ILE B 1 192 ? 14.281 -20.844 -0.563 1 47.66 192 ILE B O 1
ATOM 2987 N N . VAL B 1 193 ? 13.906 -20.547 -2.76 1 53.03 193 VAL B N 1
ATOM 2988 C CA . VAL B 1 193 ? 15.32 -20.359 -3.051 1 53.03 193 VAL B CA 1
ATOM 2989 C C . VAL B 1 193 ? 15.711 -18.891 -2.885 1 53.03 193 VAL B C 1
ATOM 2991 O O . VAL B 1 193 ? 15.055 -18.016 -3.443 1 53.03 193 VAL B O 1
ATOM 2994 N N . ARG B 1 194 ? 16.344 -18.656 -1.859 1 53.06 194 ARG B N 1
ATOM 2995 C CA . ARG B 1 194 ? 16.859 -17.312 -1.596 1 53.06 194 ARG B CA 1
ATOM 2996 C C . ARG B 1 194 ? 18.172 -17.078 -2.34 1 53.06 194 ARG B C 1
ATOM 2998 O O . ARG B 1 194 ? 19.047 -17.938 -2.352 1 53.06 194 ARG B O 1
ATOM 3005 N N . LYS B 1 195 ? 18.266 -16.203 -3.262 1 50.03 195 LYS B N 1
ATOM 3006 C CA . LYS B 1 195 ? 19.578 -15.812 -3.744 1 50.03 195 LYS B CA 1
ATOM 3007 C C . LYS B 1 195 ? 20.469 -15.328 -2.598 1 50.03 195 LYS B C 1
ATOM 3009 O O . LYS B 1 195 ? 20.047 -14.492 -1.799 1 50.03 195 LYS B O 1
ATOM 3014 N N . THR B 1 196 ? 21.328 -16.219 -2.041 1 40.91 196 THR B N 1
ATOM 3015 C CA . THR B 1 196 ? 22.359 -15.734 -1.136 1 40.91 196 THR B CA 1
ATOM 3016 C C . THR B 1 196 ? 23.188 -14.641 -1.8 1 40.91 196 THR B C 1
ATOM 3018 O O . THR B 1 196 ? 23.547 -14.758 -2.975 1 40.91 196 THR B O 1
#

Solvent-accessible surface area (backbone atoms only — not comparable to full-atom values): 20040 Å² total; per-residue (Å²): 90,32,29,42,29,34,72,54,37,48,82,83,65,44,45,43,36,34,34,39,35,27,31,90,87,69,45,62,28,54,35,48,28,40,37,40,71,72,33,31,42,43,42,83,74,44,70,54,68,67,47,75,46,55,59,59,39,70,48,79,40,45,40,30,32,32,22,35,63,72,52,49,78,47,46,26,48,51,86,35,76,60,68,72,80,48,93,44,45,44,78,47,73,47,76,44,89,60,98,53,58,31,38,36,38,39,42,36,34,47,56,37,45,32,78,71,19,28,38,40,30,46,35,33,38,38,99,78,32,66,38,72,51,66,33,44,38,38,15,47,41,67,46,37,38,50,87,48,63,74,41,73,44,46,44,64,34,65,43,76,47,62,50,42,46,14,22,29,75,68,64,36,25,35,38,27,46,59,88,57,61,60,59,62,27,76,13,50,64,56,26,70,20,56,73,123,90,33,27,42,29,35,72,53,37,48,82,84,64,44,46,43,36,35,35,40,34,27,30,89,87,68,48,62,28,55,34,48,28,42,36,42,73,72,32,30,42,42,43,81,74,44,71,55,70,68,46,77,46,56,60,59,40,71,50,79,41,46,39,30,33,34,22,36,62,70,51,50,78,47,46,24,48,52,86,36,75,60,68,74,81,46,93,43,44,46,76,47,71,46,76,42,90,60,98,52,57,30,37,37,38,38,43,35,34,48,56,35,46,32,78,71,19,30,40,40,30,46,36,34,37,37,99,78,33,67,40,72,51,68,34,43,37,38,14,46,42,68,47,36,39,50,87,48,61,74,41,72,43,46,43,64,34,65,42,75,48,64,51,44,46,14,22,29,76,66,63,35,24,34,38,26,46,59,89,59,58,58,62,62,28,77,13,49,63,60,26,72,19,54,73,126

Foldseek 3Di:
DDDDDDPDDDQVNFDKDKDKDDDPVGDIDMDIDTDDDQKFWKDWDDWDEEDEEEAQAKDKTKTKIFMVVWWDKWKDFQNHTDDCPDPQWDWDKDWDDDPTGMMMIMIMGGRDDQLNWGKMKMWTGDPPYIDMDIYTYAYADDKDWDDDDDDDDDPPDDDDHDTRIGHPDDFFDFDADPPPRPRQDGDGDPGDRDRD/DDDDDDPDDDQVNFDKDKDKDDDPVGDIDMDIDTDDDQKFWKDWDDWDEEDEEEAQAKDKTKTKIFMVVWWDKWKDFQNHTDDPPDPQWDWDKDWDDDPTGMMMIMIMGGRDDQLNWGKMKMWTGDPPYIDMDIYTYAYADDKDWDDDDDDDDDPPDDDDHDTRITHPDDFWDWDADPPVRPGQDTDGDPDDRDRD